Protein AF-0000000077173086 (afdb_homodimer)

Organism: Gloeobacter violaceus (strain ATCC 29082 / PCC 7421) (NCBI:txid251221)

Sequence (672 aa):
MQKVIVEAFGGVERLHLAALPDPCPTGQQVLVRLTSIGMNHADLMARRGEYRLSSGEPPFTPGLEGGGYIEAVGPAVHDRHVGQRVLLSLDAPVHPEGRVGTYGTHYLTSAAQTVIAPDALPDQLLGALWLAYLTAWSCLIWRQGLRAGQVVLLPAASSSVAIAAAQIVRHHGGVAIGTTTSALKCEKLQAMGESAYAQIVCTGERQWRKQVKKLTDNRGVDVVFDPVGAGPLLQSAIHLLAEGGTIWIYGLLGKPDVLDVTPLIRKRAALRGWLLDELSALGSEPVQRAYQHVLDRFADGTYALPIAGIFPLRDVREAHARMERGAHIGKFILVPMQKVIVEAFGGVERLHLAALPDPCPTGQQVLVRLTSIGMNHADLMARRGEYRLSSGEPPFTPGLEGGGYIEAVGPAVHDRHVGQRVLLSLDAPVHPEGRVGTYGTHYLTSAAQTVIAPDALPDQLLGALWLAYLTAWSCLIWRQGLRAGQVVLLPAASSSVAIAAAQIVRHHGGVAIGTTTSALKCEKLQAMGESAYAQIVCTGERQWRKQVKKLTDNRGVDVVFDPVGAGPLLQSAIHLLAEGGTIWIYGLLGKPDVLDVTPLIRKRAALRGWLLDELSALGSEPVQRAYQHVLDRFADGTYALPIAGIFPLRDVREAHARMERGAHIGKFILVP

Secondary structure (DSSP, 8-state):
-EEEEE-SSSSGGGEEEEE-PPP---TTEEEEEEEEEE--HHHHHHHHTS-HHHH-SSSB---S--EEEEEEE-TT--S--TT-EEEEPTTTT--TT------BSEEEEEGGGEEEPPTTS-GGGTTTSHHHHHHHHIIIIIIS---TT-EEEESSTTBHHHHHHHHHHHHTT-EEEEEES-HHHHHHHHH-GGG--SEEEETTSTTHHHHHHHHTTTS-EEEEEES--SHHHHHHHHHHEEEEEEEEE----S--EEE--THHHHHT-EEEE--GGGGGGG-HHHHHHHHHHHHHHHHTTS----EEEEEEGGGHHHHHHHHHHT---BEEEEE-/-EEEEE-SSSSGGGEEEEE-PPPPP-TTEEEEEEEEEE--HHHHHHHHTS-HHHH-SSSB---S--EEEEEEE-TT--S--TT-EEEEPTTTT--TT------BSEEEEEGGGEEEPPTTS-GGGTTTSHHHHHHHHIIIIIIS---TT-EEEESSTTBHHHHHHHHHHHHTT-EEEEEES-HHHHHHHHH-GGG--SEEEETTSTTHHHHHHHHTTTS-EEEEEES--SHHHHHHHHHHEEEEEEEEE----S--EEE--THHHHHT-EEEE--GGGGGGG-HHHHHHHHHHHHHHHHTTS----EEEEEEGGGHHHHHHHHHHT---BEEEEE-

pLDDT: mean 93.67, std 7.12, range [58.16, 98.88]

InterPro domains:
  IPR011032 GroES-like superfamily [SSF50129] (2-154)
  IPR013149 Alcohol dehydrogenase-like, C-terminal [PF00107] (161-276)
  IPR013154 Alcohol dehydrogenase-like, N-terminal [PF08240] (28-88)
  IPR020843 Enoylreductase domain [SM00829] (10-334)
  IPR036291 NAD(P)-binding domain superfamily [SSF51735] (121-302)
  IPR052100 NADPH-dependent quinone oxidoreductase VAT1 [PTHR44054] (1-336)

Foldseek 3Di:
DKFWWQAAADALVSTDIDDDDDDDAAAQKWKFFWFKFWDDVLQNCVSNVNNCVAAPGDGATAGQWTWHFTCHGHPNHDPDDGGFTKIFARCFQPDPVHGHHDLTRMGMGGPVRIHGADPQDDSHCRTHFCPQQLQLCCCCCVVVVDAAAAEEEEELLLEQNNLNNLLVCVVRRHAYEYEDQDPVVQVVLVVDVQSNHPHYFHPVDPPSLVVQCVVVVNQAGQEYEAQQCADPVVQSNLVRHGQQHEYEYEHHPYDHDDHDNCSCVVSVYYYDYDYSCVLVVVDDVSNVVSVVVSSVCVNVPSHDFDEFEEEESNCVSVVSVVVVVSPTGTIYMYGD/DKFWWQAAADALVSTDIDDDDDDDAAAQKWKFFWFKFWDDVLQNCVSNVNNCVAFPGDGATAGQWTWHFTCDGHPNHDPDDGGFTKIFARCFQPDPVHGHHDLTRMGMGGPVRIHGADPQDDSHCRTHFCPQQLQLCCCVCVVVVDAAAAEEEEEPLLEQNNLNNLLVCVVRRHAYEYEDQDPVVQVVLVVDVQSNHPHYFHPVDPPSLVVQCVVVVNQAGQEYEAQQCADPVVQSNLVRHGQQHEYEYEHHPYDHDDHDNVSCVVSVYYYDYDYSCVLVVVDDVSNVVSVVVSSVCVNVPSHDFDEFEEEESNCVSVVSVVVVVVPTGTIYMYGD

Solvent-accessible surface area (backbone atoms only — not comparable to full-atom values): 33663 Å² total; per-residue (Å²): 69,41,34,37,36,30,66,42,67,44,63,57,86,31,59,38,81,40,83,44,82,69,83,76,48,52,50,50,18,25,27,29,40,33,48,9,26,25,59,53,71,65,41,57,31,32,42,51,60,73,33,44,92,66,50,59,64,65,65,35,36,48,42,70,29,26,10,27,30,27,67,40,67,8,86,65,45,80,92,68,56,70,70,41,49,29,20,49,36,80,61,47,33,63,40,96,95,42,59,50,33,45,41,31,32,54,47,80,40,51,53,85,33,46,39,79,52,62,88,75,57,56,62,73,49,40,4,48,50,58,67,29,41,49,43,31,43,48,44,45,49,67,67,64,51,67,48,63,71,41,34,34,37,23,45,56,32,44,35,40,40,34,25,36,31,15,36,53,33,40,76,55,46,24,39,20,37,26,26,36,61,43,62,70,55,38,56,53,47,68,69,33,73,64,36,41,52,76,42,64,44,37,61,66,43,84,64,39,64,57,53,52,27,60,76,37,74,66,51,33,28,42,31,32,53,29,48,36,57,23,35,70,59,42,46,50,50,58,70,39,38,13,71,60,11,37,35,39,26,63,36,73,72,48,56,62,28,71,43,71,60,64,61,27,21,85,28,43,15,36,41,31,22,38,53,65,67,58,48,69,70,65,38,67,64,59,44,50,52,52,54,50,51,53,52,51,32,46,62,74,59,74,46,62,79,56,72,52,46,79,36,51,47,92,43,47,44,57,52,52,51,52,59,71,67,60,80,64,49,34,32,42,30,33,30,80,68,41,34,37,35,30,65,43,67,45,62,57,86,32,59,39,80,40,82,42,82,69,82,77,48,51,50,49,18,25,27,29,38,32,48,10,25,26,61,50,70,66,41,56,32,33,42,51,60,72,34,45,90,65,50,61,66,65,66,34,36,50,43,71,30,26,10,30,29,28,68,40,66,7,87,65,46,79,92,68,56,69,70,40,49,29,21,48,35,79,61,48,33,63,39,96,93,43,55,51,32,45,42,32,32,54,46,80,40,48,53,84,34,46,37,78,54,62,86,77,57,55,63,72,50,39,4,48,50,58,68,29,41,50,44,32,43,48,44,44,48,65,68,65,52,67,48,62,71,41,34,33,37,22,45,57,34,46,34,41,40,32,26,37,32,14,36,52,33,40,75,53,46,24,40,18,35,26,26,36,61,44,62,68,57,37,54,51,47,70,70,33,74,63,36,40,52,78,42,66,44,38,62,67,42,85,65,40,63,56,53,53,26,59,75,38,76,65,51,32,28,43,31,32,53,29,47,36,59,21,34,71,60,42,47,49,50,58,70,39,39,12,71,61,9,37,36,38,26,60,36,75,72,47,56,61,28,69,43,73,59,65,60,27,20,86,29,42,14,36,42,30,22,36,52,67,69,58,47,70,72,63,39,68,64,60,45,51,50,52,53,49,50,54,52,52,31,44,62,73,60,74,44,62,79,56,72,52,45,79,35,50,48,92,41,48,43,58,51,52,53,52,58,72,68,61,79,63,50,33,34,42,32,32,32,80

Radius of gyration: 30.02 Å; Cα contacts (8 Å, |Δi|>4): 1628; chains: 2; bounding box: 49×92×65 Å

Nearest PDB structures (foldseek):
  4rvs-assembly1_B  TM=8.416E-01  e=3.991E-29  Mycobacterium tuberculosis H37Rv
  4rvu-assembly2_C  TM=8.815E-01  e=1.643E-27  Mycobacterium tuberculosis H37Rv
  6fn6-assembly1_A  TM=8.141E-01  e=2.465E-21  Drosophila melanogaster
  8eyk-assembly1_F  TM=8.157E-01  e=1.942E-19  Homo sapiens
  4idf-assembly1_A  TM=7.985E-01  e=9.557E-19  Fragaria vesca

Structure (mmCIF, N/CA/C/O backbone):
data_AF-0000000077173086-model_v1
#
loop_
_entity.id
_entity.type
_entity.pdbx_description
1 polymer 'Gll1949 protein'
#
loop_
_atom_site.group_PDB
_atom_site.id
_atom_site.type_symbol
_atom_site.label_atom_id
_atom_site.label_alt_id
_atom_site.label_comp_id
_atom_site.label_asym_id
_atom_site.label_entity_id
_atom_site.label_seq_id
_atom_site.pdbx_PDB_ins_code
_atom_site.Cartn_x
_atom_site.Cartn_y
_atom_site.Cartn_z
_atom_site.occupancy
_atom_site.B_iso_or_equiv
_atom_site.auth_seq_id
_atom_site.auth_comp_id
_atom_site.auth_asym_id
_atom_site.auth_atom_id
_atom_site.pdbx_PDB_model_num
ATOM 1 N N . MET A 1 1 ? 12.172 41.5 18.438 1 93.31 1 MET A N 1
ATOM 2 C CA . MET A 1 1 ? 11.156 40.469 18.266 1 93.31 1 MET A CA 1
ATOM 3 C C . MET A 1 1 ? 11.328 39.344 19.281 1 93.31 1 MET A C 1
ATOM 5 O O . MET A 1 1 ? 12.336 39.312 20 1 93.31 1 MET A O 1
ATOM 9 N N . GLN A 1 2 ? 10.281 38.562 19.5 1 96.88 2 GLN A N 1
ATOM 10 C CA . GLN A 1 2 ? 10.344 37.375 20.359 1 96.88 2 GLN A CA 1
ATOM 11 C C . GLN A 1 2 ? 10.242 36.094 19.547 1 96.88 2 GLN A C 1
ATOM 13 O O . GLN A 1 2 ? 9.547 36.062 18.531 1 96.88 2 GLN A O 1
ATOM 18 N N . LYS A 1 3 ? 11.016 35.094 20.047 1 96.44 3 LYS A N 1
ATOM 19 C CA . LYS A 1 3 ? 10.945 33.781 19.438 1 96.44 3 LYS A CA 1
ATOM 20 C C . LYS A 1 3 ? 10.984 32.688 20.516 1 96.44 3 LYS A C 1
ATOM 22 O O . LYS A 1 3 ? 11.586 32.875 21.578 1 96.44 3 LYS A O 1
ATOM 27 N N . VAL A 1 4 ? 10.32 31.641 20.234 1 97.31 4 VAL A N 1
ATOM 28 C CA . VAL A 1 4 ? 10.453 30.453 21.078 1 97.31 4 VAL A CA 1
ATOM 29 C C . VAL A 1 4 ? 11.625 29.594 20.578 1 97.31 4 VAL A C 1
ATOM 31 O O . VAL A 1 4 ? 11.758 29.328 19.391 1 97.31 4 VAL A O 1
ATOM 34 N N . ILE A 1 5 ? 12.461 29.172 21.5 1 95.94 5 ILE A N 1
ATOM 35 C CA . ILE A 1 5 ? 13.641 28.391 21.172 1 95.94 5 ILE A CA 1
ATOM 36 C C . ILE A 1 5 ? 13.625 27.078 21.938 1 95.94 5 ILE A C 1
ATOM 38 O O . ILE A 1 5 ? 13.367 27.062 23.156 1 95.94 5 ILE A O 1
ATOM 42 N N . VAL A 1 6 ? 13.797 26 21.203 1 95.62 6 VAL A N 1
ATOM 43 C CA . VAL A 1 6 ? 14.07 24.688 21.812 1 95.62 6 VAL A CA 1
ATOM 44 C C . VAL A 1 6 ? 15.578 24.484 21.938 1 95.62 6 VAL A C 1
ATOM 46 O O . VAL A 1 6 ? 16.266 24.312 20.922 1 95.62 6 VAL A O 1
ATOM 49 N N . GLU A 1 7 ? 16.047 24.406 23.109 1 92.75 7 GLU A N 1
ATOM 50 C CA . GLU A 1 7 ? 17.5 24.344 23.328 1 92.75 7 GLU A CA 1
ATOM 51 C C . GLU A 1 7 ? 18 22.906 23.344 1 92.75 7 GLU A C 1
ATOM 53 O O . GLU A 1 7 ? 19.156 22.641 23.016 1 92.75 7 GLU A O 1
ATOM 58 N N . ALA A 1 8 ? 17.203 22.047 23.703 1 95.19 8 ALA A N 1
ATOM 59 C CA . ALA A 1 8 ? 17.438 20.609 23.734 1 95.19 8 ALA A CA 1
ATOM 60 C C . ALA A 1 8 ? 16.125 19.828 23.594 1 95.19 8 ALA A C 1
ATOM 62 O O . ALA A 1 8 ? 15.055 20.344 23.953 1 95.19 8 ALA A O 1
ATOM 63 N N . PHE A 1 9 ? 16.344 18.672 23.047 1 95.75 9 PHE A N 1
ATOM 64 C CA . PHE A 1 9 ? 15.141 17.859 22.938 1 95.75 9 PHE A CA 1
ATOM 65 C C . PHE A 1 9 ? 14.586 17.516 24.312 1 95.75 9 PHE A C 1
ATOM 67 O O . PHE A 1 9 ? 15.344 17.391 25.281 1 95.75 9 PHE A O 1
ATOM 74 N N . GLY A 1 10 ? 13.297 17.422 24.438 1 95.94 10 GLY A N 1
ATOM 75 C CA . GLY A 1 10 ? 12.719 17.062 25.719 1 95.94 10 GLY A CA 1
ATOM 76 C C . GLY A 1 10 ? 11.281 17.516 25.891 1 95.94 10 GLY A C 1
ATOM 77 O O . GLY A 1 10 ? 10.539 17.625 24.906 1 95.94 10 GLY A O 1
ATOM 78 N N . GLY A 1 11 ? 10.867 17.703 27.141 1 96.81 11 GLY A N 1
ATOM 79 C CA . GLY A 1 11 ? 9.508 18.094 27.469 1 96.81 11 GLY A CA 1
ATOM 80 C C . GLY A 1 11 ? 9.25 19.578 27.297 1 96.81 11 GLY A C 1
ATOM 81 O O . GLY A 1 11 ? 10.031 20.266 26.641 1 96.81 11 GLY A O 1
ATOM 82 N N . VAL A 1 12 ? 8.109 20.047 27.812 1 97.69 12 VAL A N 1
ATOM 83 C CA . VAL A 1 12 ? 7.648 21.406 27.578 1 97.69 12 VAL A CA 1
ATOM 84 C C . VAL A 1 12 ? 8.633 22.391 28.219 1 97.69 12 VAL A C 1
ATOM 86 O O . VAL A 1 12 ? 8.68 23.562 27.828 1 97.69 12 VAL A O 1
ATOM 89 N N . GLU A 1 13 ? 9.414 21.938 29.188 1 96.94 13 GLU A N 1
ATOM 90 C CA . GLU A 1 13 ? 10.375 22.781 29.875 1 96.94 13 GLU A CA 1
ATOM 91 C C . GLU A 1 13 ? 11.508 23.219 28.938 1 96.94 13 GLU A C 1
ATOM 93 O O . GLU A 1 13 ? 12.258 24.141 29.234 1 96.94 13 GLU A O 1
ATOM 98 N N . ARG A 1 14 ? 11.602 22.594 27.75 1 96.75 14 ARG A N 1
ATOM 99 C CA . ARG A 1 14 ? 12.664 22.891 26.797 1 96.75 14 ARG A CA 1
ATOM 100 C C . ARG A 1 14 ? 12.305 24.062 25.906 1 96.75 14 ARG A C 1
ATOM 102 O O . ARG A 1 14 ? 13.133 24.547 25.125 1 96.75 14 ARG A O 1
ATOM 109 N N . LEU A 1 15 ? 11.109 24.562 26.031 1 97.62 15 LEU A N 1
ATOM 110 C CA . LEU A 1 15 ? 10.656 25.719 25.281 1 97.62 15 LEU A CA 1
ATOM 111 C C . LEU A 1 15 ? 10.977 27.016 26.047 1 97.62 15 LEU A C 1
ATOM 113 O O . LEU A 1 15 ? 10.531 27.188 27.188 1 97.62 15 LEU A O 1
ATOM 117 N N . HIS A 1 16 ? 11.695 27.906 25.359 1 97 16 HIS A N 1
ATOM 118 C CA . HIS A 1 16 ? 12.086 29.172 25.969 1 97 16 HIS A CA 1
ATOM 119 C C . HIS A 1 16 ? 11.773 30.359 25.062 1 97 16 HIS A C 1
ATOM 121 O O . HIS A 1 16 ? 12.031 30.297 23.859 1 97 16 HIS A O 1
ATOM 127 N N . LEU A 1 17 ? 11.195 31.344 25.672 1 97.19 17 LEU A N 1
ATOM 128 C CA . LEU A 1 17 ? 10.969 32.594 24.938 1 97.19 17 LEU A CA 1
ATOM 129 C C . LEU A 1 17 ? 12.203 33.5 25 1 97.19 17 LEU A C 1
ATOM 131 O O . LEU A 1 17 ? 12.703 33.781 26.094 1 97.19 17 LEU A O 1
ATOM 135 N N . ALA A 1 18 ? 12.648 33.906 23.875 1 96.38 18 ALA A N 1
ATOM 136 C CA . ALA A 1 18 ? 13.844 34.75 23.797 1 96.38 18 ALA A CA 1
ATOM 137 C C . ALA A 1 18 ? 13.555 36.031 23.062 1 96.38 18 ALA A C 1
ATOM 139 O O . ALA A 1 18 ? 12.711 36.062 22.156 1 96.38 18 ALA A O 1
ATOM 140 N N . ALA A 1 19 ? 14.273 37.031 23.484 1 96.06 19 ALA A N 1
ATOM 141 C CA . ALA A 1 19 ? 14.227 38.312 22.781 1 96.06 19 ALA A CA 1
ATOM 142 C C . ALA A 1 19 ? 15.375 38.438 21.781 1 96.06 19 ALA A C 1
ATOM 144 O O . ALA A 1 19 ? 16.531 38.156 22.109 1 96.06 19 ALA A O 1
ATOM 145 N N . LEU A 1 20 ? 14.977 38.75 20.562 1 93.94 20 LEU A N 1
ATOM 146 C CA . LEU A 1 20 ? 15.953 38.938 19.484 1 93.94 20 LEU A CA 1
ATOM 147 C C . LEU A 1 20 ? 15.742 40.25 18.766 1 93.94 20 LEU A C 1
ATOM 149 O O . LEU A 1 20 ? 14.656 40.844 18.828 1 93.94 20 LEU A O 1
ATOM 153 N N . PRO A 1 21 ? 16.844 40.719 18.156 1 92.12 21 PRO A N 1
ATOM 154 C CA . PRO A 1 21 ? 16.656 41.906 17.359 1 92.12 21 PRO A CA 1
ATOM 155 C C . PRO A 1 21 ? 15.688 41.719 16.188 1 92.12 21 PRO A C 1
ATOM 157 O O . PRO A 1 21 ? 15.594 40.625 15.648 1 92.12 21 PRO A O 1
ATOM 160 N N . ASP A 1 22 ? 15.016 42.75 15.828 1 88 22 ASP A N 1
ATOM 161 C CA . ASP A 1 22 ? 14.125 42.688 14.672 1 88 22 ASP A CA 1
ATOM 162 C C . ASP A 1 22 ? 14.922 42.562 13.367 1 88 22 ASP A C 1
ATOM 164 O O . ASP A 1 22 ? 15.867 43.344 13.148 1 88 22 ASP A O 1
ATOM 168 N N . PRO A 1 23 ? 14.508 41.656 12.578 1 91.69 23 PRO A N 1
ATOM 169 C CA . PRO A 1 23 ? 15.188 41.594 11.281 1 91.69 23 PRO A CA 1
ATOM 170 C C . PRO A 1 23 ? 14.734 42.688 10.32 1 91.69 23 PRO A C 1
ATOM 172 O O . PRO A 1 23 ? 13.602 43.188 10.422 1 91.69 23 PRO A O 1
ATOM 175 N N . CYS A 1 24 ? 15.648 43.125 9.484 1 94.5 24 CYS A N 1
ATOM 176 C CA . CYS A 1 24 ? 15.32 44.062 8.406 1 94.5 24 CYS A CA 1
ATOM 177 C C . CYS A 1 24 ? 15.273 43.312 7.062 1 94.5 24 CYS A C 1
ATOM 179 O O . CYS A 1 24 ? 16.266 42.719 6.633 1 94.5 24 CYS A O 1
ATOM 181 N N . PRO A 1 25 ? 14.07 43.406 6.426 1 96.94 25 PRO A N 1
ATOM 182 C CA . PRO A 1 25 ? 13.992 42.688 5.152 1 96.94 25 PRO A CA 1
ATOM 183 C C . PRO A 1 25 ? 14.859 43.312 4.066 1 96.94 25 PRO A C 1
ATOM 185 O O . PRO A 1 25 ? 14.984 44.531 3.996 1 96.94 25 PRO A O 1
ATOM 188 N N . THR A 1 26 ? 15.531 42.469 3.289 1 96.56 26 THR A N 1
ATOM 189 C CA . THR A 1 26 ? 16.344 42.906 2.15 1 96.56 26 THR A CA 1
ATOM 190 C C . THR A 1 26 ? 15.828 42.25 0.861 1 96.56 26 THR A C 1
ATOM 192 O O . THR A 1 26 ? 15.016 41.344 0.898 1 96.56 26 THR A O 1
ATOM 195 N N . GLY A 1 27 ? 16.188 42.875 -0.241 1 97.06 27 GLY A N 1
ATOM 196 C CA . GLY A 1 27 ? 15.828 42.312 -1.53 1 97.06 27 GLY A CA 1
ATOM 197 C C . GLY A 1 27 ? 14.344 42.031 -1.674 1 97.06 27 GLY A C 1
ATOM 198 O O . GLY A 1 27 ? 13.523 42.938 -1.506 1 97.06 27 GLY A O 1
ATOM 199 N N . GLN A 1 28 ? 14.008 40.75 -1.872 1 97.31 28 GLN A N 1
ATOM 200 C CA . GLN A 1 28 ? 12.633 40.344 -2.115 1 97.31 28 GLN A CA 1
ATOM 201 C C . GLN A 1 28 ? 11.977 39.844 -0.833 1 97.31 28 GLN A C 1
ATOM 203 O O . GLN A 1 28 ? 10.945 39.156 -0.88 1 97.31 28 GLN A O 1
ATOM 208 N N . GLN A 1 29 ? 12.492 40.25 0.274 1 96.94 29 GLN A N 1
ATOM 209 C CA . GLN A 1 29 ? 12.008 39.75 1.559 1 96.94 29 GLN A CA 1
ATOM 210 C C . GLN A 1 29 ? 10.922 40.656 2.125 1 96.94 29 GLN A C 1
ATOM 212 O O . GLN A 1 29 ? 10.859 41.844 1.798 1 96.94 29 GLN A O 1
ATOM 217 N N . VAL A 1 30 ? 10.078 40.094 2.932 1 97.81 30 VAL A N 1
ATOM 218 C CA . VAL A 1 30 ? 9.094 40.812 3.727 1 97.81 30 VAL A CA 1
ATOM 219 C C . VAL A 1 30 ? 9.18 40.375 5.188 1 97.81 30 VAL A C 1
ATOM 221 O O . VAL A 1 30 ? 9.539 39.25 5.477 1 97.81 30 VAL A O 1
ATOM 224 N N . LEU A 1 31 ? 8.914 41.312 6.02 1 97.88 31 LEU A N 1
ATOM 225 C CA . LEU A 1 31 ? 8.758 41.031 7.441 1 97.88 31 LEU A CA 1
ATOM 226 C C . LEU A 1 31 ? 7.281 41 7.828 1 97.88 31 LEU A C 1
ATOM 228 O O . LEU A 1 31 ? 6.562 41.969 7.656 1 97.88 31 LEU A O 1
ATOM 232 N N . VAL A 1 32 ? 6.879 39.844 8.297 1 98.19 32 VAL A N 1
ATOM 233 C CA . VAL A 1 32 ? 5.48 39.688 8.672 1 98.19 32 VAL A CA 1
ATOM 234 C C . VAL A 1 32 ? 5.348 39.719 10.195 1 98.19 32 VAL A C 1
ATOM 236 O O . VAL A 1 32 ? 6.016 38.938 10.898 1 98.19 32 VAL A O 1
ATOM 239 N N . ARG A 1 33 ? 4.547 40.625 10.688 1 98.38 33 ARG A N 1
ATOM 240 C CA . ARG A 1 33 ? 4.113 40.531 12.086 1 98.38 33 ARG A CA 1
ATOM 241 C C . ARG A 1 33 ? 3.023 39.5 12.258 1 98.38 33 ARG A C 1
ATOM 243 O O . ARG A 1 33 ? 1.899 39.656 11.789 1 98.38 33 ARG A O 1
ATOM 250 N N . LEU A 1 34 ? 3.365 38.438 12.953 1 98.06 34 LEU A N 1
ATOM 251 C CA . LEU A 1 34 ? 2.461 37.312 13.07 1 98.06 34 LEU A CA 1
ATOM 252 C C . LEU A 1 34 ? 1.326 37.625 14.039 1 98.06 34 LEU A C 1
ATOM 254 O O . LEU A 1 34 ? 1.553 38.219 15.102 1 98.06 34 LEU A O 1
ATOM 258 N N . THR A 1 35 ? 0.119 37.25 13.664 1 97.94 35 THR A N 1
ATOM 259 C CA . THR A 1 35 ? -1.042 37.406 14.531 1 97.94 35 THR A CA 1
ATOM 260 C C . THR A 1 35 ? -1.615 36.062 14.945 1 97.94 35 THR A C 1
ATOM 262 O O . THR A 1 35 ? -2.412 35.969 15.883 1 97.94 35 THR A O 1
ATOM 265 N N . SER A 1 36 ? -1.256 35.031 14.219 1 98.12 36 SER A N 1
ATOM 266 C CA . SER A 1 36 ? -1.716 33.688 14.539 1 98.12 36 SER A CA 1
ATOM 267 C C . SER A 1 36 ? -0.718 32.656 14.062 1 98.12 36 SER A C 1
ATOM 269 O O . SER A 1 36 ? -0.132 32.781 12.984 1 98.12 36 SER A O 1
ATOM 271 N N . ILE A 1 37 ? -0.473 31.656 14.891 1 98.12 37 ILE A N 1
ATOM 272 C CA . ILE A 1 37 ? 0.37 30.5 14.602 1 98.12 37 ILE A CA 1
ATOM 273 C C . ILE A 1 37 ? -0.381 29.219 14.953 1 98.12 37 ILE A C 1
ATOM 275 O O . ILE A 1 37 ? -0.672 28.969 16.125 1 98.12 37 ILE A O 1
ATOM 279 N N . GLY A 1 38 ? -0.681 28.438 13.914 1 98 38 GLY A N 1
ATOM 280 C CA . GLY A 1 38 ? -1.331 27.172 14.172 1 98 38 GLY A CA 1
ATOM 281 C C . GLY A 1 38 ? -0.387 26.125 14.727 1 98 38 GLY A C 1
ATOM 282 O O . GLY A 1 38 ? 0.731 25.953 14.234 1 98 38 GLY A O 1
ATOM 283 N N . MET A 1 39 ? -0.847 25.438 15.766 1 97.44 39 MET A N 1
ATOM 284 C CA . MET A 1 39 ? -0.038 24.375 16.344 1 97.44 39 MET A CA 1
ATOM 285 C C . MET A 1 39 ? -0.364 23.031 15.711 1 97.44 39 MET A C 1
ATOM 287 O O . MET A 1 39 ? -1.517 22.766 15.367 1 97.44 39 MET A O 1
ATOM 291 N N . ASN A 1 40 ? 0.638 22.25 15.562 1 94.31 40 ASN A N 1
ATOM 292 C CA . ASN A 1 40 ? 0.519 20.906 14.984 1 94.31 40 ASN A CA 1
ATOM 293 C C . ASN A 1 40 ? 1.238 19.859 15.836 1 94.31 40 ASN A C 1
ATOM 295 O O . ASN A 1 40 ? 2.203 20.188 16.531 1 94.31 40 ASN A O 1
ATOM 299 N N . HIS A 1 41 ? 0.754 18.656 15.75 1 92.62 41 HIS A N 1
ATOM 300 C CA . HIS A 1 41 ? 1.426 17.578 16.484 1 92.62 41 HIS A CA 1
ATOM 301 C C . HIS A 1 41 ? 2.889 17.469 16.062 1 92.62 41 HIS A C 1
ATOM 303 O O . HIS A 1 41 ? 3.744 17.125 16.875 1 92.62 41 HIS A O 1
ATOM 309 N N . ALA A 1 42 ? 3.139 17.781 14.883 1 89.94 42 ALA A N 1
ATOM 310 C CA . ALA A 1 42 ? 4.508 17.781 14.375 1 89.94 42 ALA A CA 1
ATOM 311 C C . ALA A 1 42 ? 5.402 18.688 15.211 1 89.94 42 ALA A C 1
ATOM 313 O O . ALA A 1 42 ? 6.602 18.422 15.359 1 89.94 42 ALA A O 1
ATOM 314 N N . ASP A 1 43 ? 4.867 19.719 15.789 1 93.19 43 ASP A N 1
ATOM 315 C CA . ASP A 1 43 ? 5.633 20.625 16.641 1 93.19 43 ASP A CA 1
ATOM 316 C C . ASP A 1 43 ? 6.082 19.922 17.922 1 93.19 43 ASP A C 1
ATOM 318 O O . ASP A 1 43 ? 7.203 20.125 18.391 1 93.19 43 ASP A O 1
ATOM 322 N N . LEU A 1 44 ? 5.168 19.125 18.469 1 94.06 44 LEU A N 1
ATOM 323 C CA . LEU A 1 44 ? 5.5 18.359 19.672 1 94.06 44 LEU A CA 1
ATOM 324 C C . LEU A 1 44 ? 6.598 17.344 19.375 1 94.06 44 LEU A C 1
ATOM 326 O O . LEU A 1 44 ? 7.543 17.203 20.156 1 94.06 44 LEU A O 1
ATOM 330 N N . MET A 1 45 ? 6.406 16.719 18.25 1 90.75 45 MET A N 1
ATOM 331 C CA . MET A 1 45 ? 7.383 15.719 17.844 1 90.75 45 MET A CA 1
ATOM 332 C C . MET A 1 45 ? 8.758 16.344 17.625 1 90.75 45 MET A C 1
ATOM 334 O O . MET A 1 45 ? 9.781 15.773 18 1 90.75 45 MET A O 1
ATOM 338 N N . ALA A 1 46 ? 8.781 17.484 17.031 1 90.44 46 ALA A N 1
ATOM 339 C CA . ALA A 1 46 ? 10.039 18.203 16.812 1 90.44 46 ALA A CA 1
ATOM 340 C C . ALA A 1 46 ? 10.719 18.531 18.141 1 90.44 46 ALA A C 1
ATOM 342 O O . ALA A 1 46 ? 11.922 18.312 18.297 1 90.44 46 ALA A O 1
ATOM 343 N N . ARG A 1 47 ? 9.961 18.984 19.062 1 93.81 47 ARG A N 1
ATOM 344 C CA . ARG A 1 47 ? 10.492 19.328 20.375 1 93.81 47 ARG A CA 1
ATOM 345 C C . ARG A 1 47 ? 11.109 18.109 21.047 1 93.81 47 ARG A C 1
ATOM 347 O O . ARG A 1 47 ? 12.156 18.219 21.688 1 93.81 47 ARG A O 1
ATOM 354 N N . ARG A 1 48 ? 10.516 16.969 20.812 1 93.56 48 ARG A N 1
ATOM 355 C CA . ARG A 1 48 ? 10.953 15.734 21.453 1 93.56 48 ARG A CA 1
ATOM 356 C C . ARG A 1 48 ? 12.07 15.07 20.672 1 93.56 48 ARG A C 1
ATOM 358 O O . ARG A 1 48 ? 12.617 14.047 21.094 1 93.56 48 ARG A O 1
ATOM 365 N N . GLY A 1 49 ? 12.367 15.516 19.469 1 90 49 GLY A N 1
ATOM 366 C CA . GLY A 1 49 ? 13.414 14.93 18.641 1 90 49 GLY A CA 1
ATOM 367 C C . GLY A 1 49 ? 12.914 13.789 17.781 1 90 49 GLY A C 1
ATOM 368 O O . GLY A 1 49 ? 13.711 13.008 17.266 1 90 49 GLY A O 1
ATOM 369 N N . GLU A 1 50 ? 11.625 13.703 17.594 1 83.94 50 GLU A N 1
ATOM 370 C CA . GLU A 1 50 ? 11.023 12.586 16.875 1 83.94 50 GLU A CA 1
ATOM 371 C C . GLU A 1 50 ? 10.781 12.953 15.406 1 83.94 50 GLU A C 1
ATOM 373 O O . GLU A 1 50 ? 10.484 12.086 14.586 1 83.94 50 GLU A O 1
ATOM 378 N N . TYR A 1 51 ? 10.852 14.141 15.109 1 78 51 TYR A N 1
ATOM 379 C CA . TYR A 1 51 ? 10.656 14.664 13.766 1 78 51 TYR A CA 1
ATOM 380 C C . TYR A 1 51 ? 11.781 15.609 13.367 1 78 51 TYR A C 1
ATOM 382 O O . TYR A 1 51 ? 11.57 16.812 13.219 1 78 51 TYR A O 1
ATOM 390 N N . ARG A 1 52 ? 12.828 15.133 12.984 1 65.25 52 ARG A N 1
ATOM 391 C CA . ARG A 1 52 ? 14.039 15.914 12.766 1 65.25 52 ARG A CA 1
ATOM 392 C C . ARG A 1 52 ? 14.07 16.484 11.344 1 65.25 52 ARG A C 1
ATOM 394 O O . ARG A 1 52 ? 14.852 17.391 11.055 1 65.25 52 ARG A O 1
ATOM 401 N N . LEU A 1 53 ? 13.242 15.875 10.539 1 59.12 53 LEU A N 1
ATOM 402 C CA . LEU A 1 53 ? 13.203 16.344 9.156 1 59.12 53 LEU A CA 1
ATOM 403 C C . LEU A 1 53 ? 12.789 17.812 9.086 1 59.12 53 LEU A C 1
ATOM 405 O O . LEU A 1 53 ? 13.148 18.516 8.141 1 59.12 53 LEU A O 1
ATOM 409 N N . SER A 1 54 ? 12.156 18.219 10.109 1 58.66 54 SER A N 1
ATOM 410 C CA . SER A 1 54 ? 11.625 19.578 10.078 1 58.66 54 SER A CA 1
ATOM 411 C C . SER A 1 54 ? 12.453 20.5 10.961 1 58.66 54 SER A C 1
ATOM 413 O O . SER A 1 54 ? 12.492 21.719 10.727 1 58.66 54 SER A O 1
ATOM 415 N N . SER A 1 55 ? 13.039 20.016 11.93 1 65.69 55 SER A N 1
ATOM 416 C CA . SER A 1 55 ? 13.617 20.938 12.906 1 65.69 55 SER A CA 1
ATOM 417 C C . SER A 1 55 ? 15.141 20.828 12.93 1 65.69 55 SER A C 1
ATOM 419 O O . SER A 1 55 ? 15.82 21.75 13.375 1 65.69 55 SER A O 1
ATOM 421 N N . GLY A 1 56 ? 15.703 19.859 12.383 1 74.31 56 GLY A N 1
ATOM 422 C CA . GLY A 1 56 ? 17.141 19.641 12.555 1 74.31 56 GLY A CA 1
ATOM 423 C C . GLY A 1 56 ? 17.531 19.406 14 1 74.31 56 GLY A C 1
ATOM 424 O O . GLY A 1 56 ? 16.797 18.797 14.758 1 74.31 56 GLY A O 1
ATOM 425 N N . GLU A 1 57 ? 18.781 19.875 14.359 1 86.62 57 GLU A N 1
ATOM 426 C CA . GLU A 1 57 ? 19.281 19.766 15.727 1 86.62 57 GLU A CA 1
ATOM 427 C C . GLU A 1 57 ? 19.062 21.062 16.5 1 86.62 57 GLU A C 1
ATOM 429 O O . GLU A 1 57 ? 19.125 22.156 15.922 1 86.62 57 GLU A O 1
ATOM 434 N N . PRO A 1 58 ? 18.781 20.922 17.781 1 91.12 58 PRO A N 1
ATOM 435 C CA . PRO A 1 58 ? 18.703 22.141 18.594 1 91.12 58 PRO A CA 1
ATOM 436 C C . PRO A 1 58 ? 19.984 22.953 18.562 1 91.12 58 PRO A C 1
ATOM 438 O O . PRO A 1 58 ? 21.078 22.406 18.359 1 91.12 58 PRO A O 1
ATOM 441 N N . PRO A 1 59 ? 19.906 24.281 18.766 1 91.88 59 PRO A N 1
ATOM 442 C CA . PRO A 1 59 ? 18.688 25.031 19.031 1 91.88 59 PRO A CA 1
ATOM 443 C C . PRO A 1 59 ? 17.875 25.312 17.766 1 91.88 59 PRO A C 1
ATOM 445 O O . PRO A 1 59 ? 18.453 25.484 16.688 1 91.88 59 PRO A O 1
ATOM 448 N N . PHE A 1 60 ? 16.562 25.344 17.906 1 92.31 60 PHE A N 1
ATOM 449 C CA . PHE A 1 60 ? 15.711 25.703 16.781 1 92.31 60 PHE A CA 1
ATOM 450 C C . PHE A 1 60 ? 14.398 26.312 17.266 1 92.31 60 PHE A C 1
ATOM 452 O O . PHE A 1 60 ? 14.086 26.25 18.453 1 92.31 60 PHE A O 1
ATOM 459 N N . THR A 1 61 ? 13.703 27.016 16.406 1 94.06 61 THR A N 1
ATOM 460 C CA . THR A 1 61 ? 12.359 27.531 16.641 1 94.06 61 THR A CA 1
ATOM 461 C C . THR A 1 61 ? 11.312 26.609 16.031 1 94.06 61 THR A C 1
ATOM 463 O O . THR A 1 61 ? 11.375 26.312 14.836 1 94.06 61 THR A O 1
ATOM 466 N N . PRO A 1 62 ? 10.336 26.094 16.844 1 94.38 62 PRO A N 1
ATOM 467 C CA . PRO A 1 62 ? 9.281 25.266 16.281 1 94.38 62 PRO A CA 1
ATOM 468 C C . PRO A 1 62 ? 8.25 26.062 15.484 1 94.38 62 PRO A C 1
ATOM 470 O O . PRO A 1 62 ? 8.281 27.297 15.492 1 94.38 62 PRO A O 1
ATOM 473 N N . GLY A 1 63 ? 7.387 25.281 14.852 1 94.81 63 GLY A N 1
ATOM 474 C CA . GLY A 1 63 ? 6.273 25.891 14.141 1 94.81 63 GLY A CA 1
ATOM 475 C C . GLY A 1 63 ? 6.344 25.672 12.641 1 94.81 63 GLY A C 1
ATOM 476 O O . GLY A 1 63 ? 7.414 25.781 12.039 1 94.81 63 GLY A O 1
ATOM 477 N N . LEU A 1 64 ? 5.137 25.484 12.047 1 92.62 64 LEU A N 1
ATOM 478 C CA . LEU A 1 64 ? 5.086 25.156 10.625 1 92.62 64 LEU A CA 1
ATOM 479 C C . LEU A 1 64 ? 4.141 26.109 9.891 1 92.62 64 LEU A C 1
ATOM 481 O O . LEU A 1 64 ? 4.152 26.156 8.656 1 92.62 64 LEU A O 1
ATOM 485 N N . GLU A 1 65 ? 3.387 26.859 10.734 1 94.94 65 GLU A N 1
ATOM 486 C CA . GLU A 1 65 ? 2.377 27.734 10.148 1 94.94 65 GLU A CA 1
ATOM 487 C C . GLU A 1 65 ? 2.373 29.109 10.836 1 94.94 65 GLU A C 1
ATOM 489 O O . GLU A 1 65 ? 2.752 29.219 12 1 94.94 65 GLU A O 1
ATOM 494 N N . GLY A 1 66 ? 1.896 30.078 9.984 1 97.06 66 GLY A N 1
ATOM 495 C CA . GLY A 1 66 ? 1.762 31.438 10.508 1 97.06 66 GLY A CA 1
ATOM 496 C C . GLY A 1 66 ? 1.136 32.406 9.523 1 97.06 66 GLY A C 1
ATOM 497 O O . GLY A 1 66 ? 1.045 32.094 8.328 1 97.06 66 GLY A O 1
ATOM 498 N N . GLY A 1 67 ? 0.627 33.438 10.023 1 98.19 67 GLY A N 1
ATOM 499 C CA . GLY A 1 67 ? 0.059 34.5 9.242 1 98.19 67 GLY A CA 1
ATOM 500 C C . GLY A 1 67 ? -0.131 35.781 10.039 1 98.19 67 GLY A C 1
ATOM 501 O O . GLY A 1 67 ? -0.078 35.781 11.266 1 98.19 67 GLY A O 1
ATOM 502 N N . GLY A 1 68 ? -0.279 36.875 9.336 1 98.31 68 GLY A N 1
ATOM 503 C CA . GLY A 1 68 ? -0.444 38.156 9.953 1 98.31 68 GLY A CA 1
ATOM 504 C C . GLY A 1 68 ? -0.405 39.312 8.961 1 98.31 68 GLY A C 1
ATOM 505 O O . GLY A 1 68 ? -1.029 39.25 7.898 1 98.31 68 GLY A O 1
ATOM 506 N N . TYR A 1 69 ? 0.346 40.344 9.406 1 98.44 69 TYR A N 1
ATOM 507 C CA . TYR A 1 69 ? 0.425 41.562 8.594 1 98.44 69 TYR A CA 1
ATOM 508 C C . TYR A 1 69 ? 1.86 41.844 8.172 1 98.44 69 TYR A C 1
ATOM 510 O O . TYR A 1 69 ? 2.791 41.688 8.969 1 98.44 69 TYR A O 1
ATOM 518 N N . ILE A 1 70 ? 1.98 42.312 6.922 1 98.62 70 ILE A N 1
ATOM 519 C CA . ILE A 1 70 ? 3.299 42.75 6.492 1 98.62 70 ILE A CA 1
ATOM 520 C C . ILE A 1 70 ? 3.668 44.031 7.223 1 98.62 70 ILE A C 1
ATOM 522 O O . ILE A 1 70 ? 2.926 45.031 7.176 1 98.62 70 ILE A O 1
ATOM 526 N N . GLU A 1 71 ? 4.773 43.969 7.891 1 98.31 71 GLU A N 1
ATOM 527 C CA . GLU A 1 71 ? 5.234 45.125 8.672 1 98.31 71 GLU A CA 1
ATOM 528 C C . GLU A 1 71 ? 6.281 45.938 7.91 1 98.31 71 GLU A C 1
ATOM 530 O O . GLU A 1 71 ? 6.371 47.156 8.07 1 98.31 71 GLU A O 1
ATOM 535 N N . ALA A 1 72 ? 7.09 45.281 7.086 1 98.31 72 ALA A N 1
ATOM 536 C CA . ALA A 1 72 ? 8.125 45.906 6.27 1 98.31 72 ALA A CA 1
ATOM 537 C C . ALA A 1 72 ? 8.391 45.125 5 1 98.31 72 ALA A C 1
ATOM 539 O O . ALA A 1 72 ? 8.156 43.906 4.961 1 98.31 72 ALA A O 1
ATOM 540 N N . VAL A 1 73 ? 8.82 45.844 3.953 1 98.31 73 VAL A N 1
ATOM 541 C CA . VAL A 1 73 ? 9.117 45.188 2.678 1 98.31 73 VAL A CA 1
ATOM 542 C C . VAL A 1 73 ? 10.523 45.562 2.223 1 98.31 73 VAL A C 1
ATOM 544 O O . VAL A 1 73 ? 10.969 46.719 2.432 1 98.31 73 VAL A O 1
ATOM 547 N N . GLY A 1 74 ? 11.164 44.625 1.645 1 98.06 74 GLY A N 1
ATOM 548 C CA . GLY A 1 74 ? 12.445 44.906 1.029 1 98.06 74 GLY A CA 1
ATOM 549 C C . GLY A 1 74 ? 12.336 45.781 -0.199 1 98.06 74 GLY A C 1
ATOM 550 O O . GLY A 1 74 ? 11.258 45.906 -0.794 1 98.06 74 GLY A O 1
ATOM 551 N N . PRO A 1 75 ? 13.5 46.344 -0.575 1 97.5 75 PRO A N 1
ATOM 552 C CA . PRO A 1 75 ? 13.469 47.344 -1.642 1 97.5 75 PRO A CA 1
ATOM 553 C C . PRO A 1 75 ? 13.086 46.75 -2.996 1 97.5 75 PRO A C 1
ATOM 555 O O . PRO A 1 75 ? 12.656 47.5 -3.893 1 97.5 75 PRO A O 1
ATOM 558 N N . ALA A 1 76 ? 13.18 45.438 -3.164 1 98.12 76 ALA A N 1
ATOM 559 C CA . ALA A 1 76 ? 12.93 44.844 -4.473 1 98.12 76 ALA A CA 1
ATOM 560 C C . ALA A 1 76 ? 11.539 44.219 -4.535 1 98.12 76 ALA A C 1
ATOM 562 O O . ALA A 1 76 ? 11.172 43.594 -5.523 1 98.12 76 ALA A O 1
ATOM 563 N N . VAL A 1 77 ? 10.781 44.406 -3.449 1 97.94 77 VAL A N 1
ATOM 564 C CA . VAL A 1 77 ? 9.43 43.844 -3.4 1 97.94 77 VAL A CA 1
ATOM 565 C C . VAL A 1 77 ? 8.445 44.844 -4.023 1 97.94 77 VAL A C 1
ATOM 567 O O . VAL A 1 77 ? 8.398 46.031 -3.627 1 97.94 77 VAL A O 1
ATOM 570 N N . HIS A 1 78 ? 7.59 44.344 -5.035 1 97.06 78 HIS A N 1
ATOM 571 C CA . HIS A 1 78 ? 6.668 45.25 -5.727 1 97.06 78 HIS A CA 1
ATOM 572 C C . HIS A 1 78 ? 5.238 44.719 -5.668 1 97.06 78 HIS A C 1
ATOM 574 O O . HIS A 1 78 ? 4.289 45.469 -5.961 1 97.06 78 HIS A O 1
ATOM 580 N N . ASP A 1 79 ? 5.027 43.5 -5.293 1 96.81 79 ASP A N 1
ATOM 581 C CA . ASP A 1 79 ? 3.701 42.906 -5.363 1 96.81 79 ASP A CA 1
ATOM 582 C C . ASP A 1 79 ? 3.115 42.688 -3.967 1 96.81 79 ASP A C 1
ATOM 584 O O . ASP A 1 79 ? 2.119 42 -3.801 1 96.81 79 ASP A O 1
ATOM 588 N N . ARG A 1 80 ? 3.764 43.219 -2.943 1 97.94 80 ARG A N 1
ATOM 589 C CA . ARG A 1 80 ? 3.318 43.25 -1.555 1 97.94 80 ARG A CA 1
ATOM 590 C C . ARG A 1 80 ? 3.488 44.656 -0.959 1 97.94 80 ARG A C 1
ATOM 592 O O . ARG A 1 80 ? 4.336 45.438 -1.409 1 97.94 80 ARG A O 1
ATOM 599 N N . HIS A 1 81 ? 2.668 45 0.094 1 97.94 81 HIS A N 1
ATOM 600 C CA . HIS A 1 81 ? 2.797 46.281 0.735 1 97.94 81 HIS A CA 1
ATOM 601 C C . HIS A 1 81 ? 2.57 46.188 2.24 1 97.94 81 HIS A C 1
ATOM 603 O O . HIS A 1 81 ? 1.967 45.219 2.717 1 97.94 81 HIS A O 1
ATOM 609 N N . VAL A 1 82 ? 3.051 47.188 2.938 1 98.25 82 VAL A N 1
ATOM 610 C CA . VAL A 1 82 ? 2.902 47.281 4.387 1 98.25 82 VAL A CA 1
ATOM 611 C C . VAL A 1 82 ? 1.422 47.344 4.75 1 98.25 82 VAL A C 1
ATOM 613 O O . VAL A 1 82 ? 0.657 48.094 4.125 1 98.25 82 VAL A O 1
ATOM 616 N N . GLY A 1 83 ? 1.024 46.531 5.707 1 98.12 83 GLY A N 1
ATOM 617 C CA . GLY A 1 83 ? -0.357 46.531 6.16 1 98.12 83 GLY A CA 1
ATOM 618 C C . GLY A 1 83 ? -1.175 45.406 5.531 1 98.12 83 GLY A C 1
ATOM 619 O O . GLY A 1 83 ? -2.289 45.125 5.973 1 98.12 83 GLY A O 1
ATOM 620 N N . GLN A 1 84 ? -0.644 44.719 4.574 1 98.12 84 GLN A N 1
ATOM 621 C CA . GLN A 1 84 ? -1.35 43.656 3.875 1 98.12 84 GLN A CA 1
ATOM 622 C C . GLN A 1 84 ? -1.435 42.406 4.738 1 98.12 84 GLN A C 1
ATOM 624 O O . GLN A 1 84 ? -0.455 42 5.379 1 98.12 84 GLN A O 1
ATOM 629 N N . ARG A 1 85 ? -2.629 41.719 4.758 1 98.31 85 ARG A N 1
ATOM 630 C CA . ARG A 1 85 ? -2.828 40.469 5.465 1 98.31 85 ARG A CA 1
ATOM 631 C C . ARG A 1 85 ? -2.338 39.281 4.629 1 98.31 85 ARG A C 1
ATOM 633 O O . ARG A 1 85 ? -2.736 39.125 3.475 1 98.31 85 ARG A O 1
ATOM 640 N N . VAL A 1 86 ? -1.484 38.438 5.238 1 98.31 86 VAL A N 1
ATOM 641 C CA . VAL A 1 86 ? -0.913 37.344 4.461 1 98.31 86 VAL A CA 1
ATOM 642 C C . VAL A 1 86 ? -0.842 36.094 5.316 1 98.31 86 VAL A C 1
ATOM 644 O O . VAL A 1 86 ? -0.83 36.156 6.551 1 98.31 86 VAL A O 1
ATOM 647 N N . LEU A 1 87 ? -0.937 34.969 4.684 1 98.12 87 LEU A N 1
ATOM 648 C CA . LEU A 1 87 ? -0.589 33.656 5.234 1 98.12 87 LEU A CA 1
ATOM 649 C C . LEU A 1 87 ? 0.772 33.188 4.723 1 98.12 87 LEU A C 1
ATOM 651 O O . LEU A 1 87 ? 1.082 33.344 3.541 1 98.12 87 LEU A O 1
ATOM 655 N N . LEU A 1 88 ? 1.56 32.688 5.629 1 96.75 88 LEU A N 1
ATOM 656 C CA . LEU A 1 88 ? 2.797 32.062 5.164 1 96.75 88 LEU A CA 1
ATOM 657 C C . LEU A 1 88 ? 2.506 30.766 4.398 1 96.75 88 LEU A C 1
ATOM 659 O O . LEU A 1 88 ?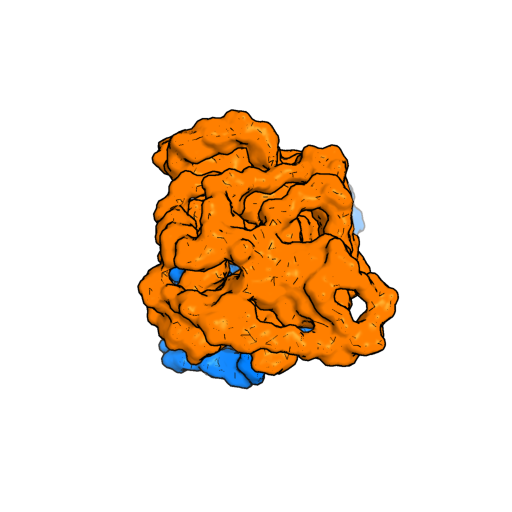 1.713 29.938 4.848 1 96.75 88 LEU A O 1
ATOM 663 N N . SER A 1 89 ? 3.131 30.609 3.23 1 93.44 89 SER A N 1
ATOM 664 C CA . SER A 1 89 ? 2.982 29.359 2.508 1 93.44 89 SER A CA 1
ATOM 665 C C . SER A 1 89 ? 3.693 28.219 3.23 1 93.44 89 SER A C 1
ATOM 667 O O . SER A 1 89 ? 4.508 28.453 4.125 1 93.44 89 SER A O 1
ATOM 669 N N . LEU A 1 90 ? 3.383 27.031 2.869 1 89.81 90 LEU A N 1
ATOM 670 C CA . LEU A 1 90 ? 3.918 25.859 3.562 1 89.81 90 LEU A CA 1
ATOM 671 C C . LEU A 1 90 ? 5.43 25.766 3.381 1 89.81 90 LEU A C 1
ATOM 673 O O . LEU A 1 90 ? 6.113 25.094 4.164 1 89.81 90 LEU A O 1
ATOM 677 N N . ASP A 1 91 ? 5.973 26.328 2.383 1 87.06 91 ASP A N 1
ATOM 678 C CA . ASP A 1 91 ? 7.406 26.25 2.119 1 87.06 91 ASP A CA 1
ATOM 679 C C . ASP A 1 91 ? 8.148 27.391 2.799 1 87.06 91 ASP A C 1
ATOM 681 O O . ASP A 1 91 ? 9.383 27.469 2.734 1 87.06 91 ASP A O 1
ATOM 685 N N . ALA A 1 92 ? 7.516 28.266 3.48 1 86.75 92 ALA A N 1
ATOM 686 C CA . ALA A 1 92 ? 8.141 29.422 4.125 1 86.75 92 ALA A CA 1
ATOM 687 C C . ALA A 1 92 ? 9.148 28.984 5.18 1 86.75 92 ALA A C 1
ATOM 689 O O . ALA A 1 92 ? 10.25 29.531 5.262 1 86.75 92 ALA A O 1
ATOM 690 N N . PRO A 1 93 ? 8.766 27.953 5.941 1 80.19 93 PRO A N 1
ATOM 691 C CA . PRO A 1 93 ? 9.734 27.547 6.965 1 80.19 93 PRO A CA 1
ATOM 692 C C . PRO A 1 93 ? 10.969 26.875 6.383 1 80.19 93 PRO A C 1
ATOM 694 O O . PRO A 1 93 ? 11.938 26.625 7.102 1 80.19 93 PRO A O 1
ATOM 697 N N . VAL A 1 94 ? 10.898 26.531 5.121 1 71.06 94 VAL A N 1
ATOM 698 C CA . VAL A 1 94 ? 12.047 25.906 4.469 1 71.06 94 VAL A CA 1
ATOM 699 C C . VAL A 1 94 ? 12.977 26.984 3.92 1 71.06 94 VAL A C 1
ATOM 701 O O . VAL A 1 94 ? 12.609 27.734 3.014 1 71.06 94 VAL A O 1
ATOM 704 N N . HIS A 1 95 ? 14.156 27.188 4.602 1 66.19 95 HIS A N 1
ATOM 705 C CA . HIS A 1 95 ? 15.125 28.188 4.203 1 66.19 95 HIS A CA 1
ATOM 706 C C . HIS A 1 95 ? 16.438 27.547 3.742 1 66.19 95 HIS A C 1
ATOM 708 O O . HIS A 1 95 ? 16.75 26.422 4.133 1 66.19 95 HIS A O 1
ATOM 714 N N . PRO A 1 96 ? 17.031 28.25 2.816 1 59.22 96 PRO A N 1
ATOM 715 C CA . PRO A 1 96 ? 18.328 27.75 2.375 1 59.22 96 PRO A CA 1
ATOM 716 C C . PRO A 1 96 ? 19.281 27.469 3.535 1 59.22 96 PRO A C 1
ATOM 718 O O . PRO A 1 96 ? 20.078 26.531 3.482 1 59.22 96 PRO A O 1
ATOM 721 N N . GLU A 1 97 ? 19.266 28.406 4.48 1 62.75 97 GLU A N 1
ATOM 722 C CA . GLU A 1 97 ? 20.188 28.297 5.602 1 62.75 97 GLU A CA 1
ATOM 723 C C . GLU A 1 97 ? 19.641 27.375 6.68 1 62.75 97 GLU A C 1
ATOM 725 O O . GLU A 1 97 ? 20.266 27.203 7.73 1 62.75 97 GLU A O 1
ATOM 730 N N . GLY A 1 98 ? 18.531 26.844 6.418 1 68.69 98 GLY A N 1
ATOM 731 C CA . GLY A 1 98 ? 17.922 25.938 7.367 1 68.69 98 GLY A CA 1
ATOM 732 C C . GLY A 1 98 ? 16.484 26.297 7.707 1 68.69 98 GLY A C 1
ATOM 733 O O . GLY A 1 98 ? 16.031 27.391 7.391 1 68.69 98 GLY A O 1
ATOM 734 N N . ARG A 1 99 ? 15.898 25.453 8.359 1 73.44 99 ARG A N 1
ATOM 735 C CA . ARG A 1 99 ? 14.492 25.641 8.68 1 73.44 99 ARG A CA 1
ATOM 736 C C . ARG A 1 99 ? 14.32 26.594 9.867 1 73.44 99 ARG A C 1
ATOM 738 O O . ARG A 1 99 ? 15.07 26.516 10.844 1 73.44 99 ARG A O 1
ATOM 745 N N . VAL A 1 100 ? 13.469 27.562 9.625 1 84.75 100 VAL A N 1
ATOM 746 C CA . VAL A 1 100 ? 13.117 28.516 10.68 1 84.75 100 VAL A CA 1
ATOM 747 C C . VAL A 1 100 ? 11.625 28.406 10.992 1 84.75 100 VAL A C 1
ATOM 749 O O . VAL A 1 100 ? 10.789 28.703 10.141 1 84.75 100 VAL A O 1
ATOM 752 N N . GLY A 1 101 ? 11.359 28.078 12.242 1 93.75 101 GLY A N 1
ATOM 753 C CA . GLY A 1 101 ? 9.977 27.891 12.633 1 93.75 101 GLY A CA 1
ATOM 754 C C . GLY A 1 101 ? 9.242 29.188 12.891 1 93.75 101 GLY A C 1
ATOM 755 O O . GLY A 1 101 ? 9.859 30.266 12.891 1 93.75 101 GLY A O 1
ATOM 756 N N . THR A 1 102 ? 8.016 29.141 13.141 1 96 102 THR A N 1
ATOM 757 C CA . THR A 1 102 ? 7.16 30.328 13.133 1 96 102 THR A CA 1
ATOM 758 C C . THR A 1 102 ? 6.832 30.766 14.562 1 96 102 THR A C 1
ATOM 760 O O . THR A 1 102 ? 6.188 31.797 14.766 1 96 102 THR A O 1
ATOM 763 N N . TYR A 1 103 ? 7.238 29.984 15.539 1 97.19 103 TYR A N 1
ATOM 764 C CA . TYR A 1 103 ? 6.941 30.359 16.922 1 97.19 103 TYR A CA 1
ATOM 765 C C . TYR A 1 103 ? 7.66 31.656 17.297 1 97.19 103 TYR A C 1
ATOM 767 O O . TYR A 1 103 ? 8.664 31.625 18.016 1 97.19 103 TYR A O 1
ATOM 775 N N . GLY A 1 104 ? 7.047 32.781 16.984 1 97.44 104 GLY A N 1
ATOM 776 C CA . GLY A 1 104 ? 7.605 34.094 17.25 1 97.44 104 GLY A CA 1
ATOM 777 C C . GLY A 1 104 ? 6.656 35.25 16.906 1 97.44 104 GLY A C 1
ATOM 778 O O . GLY A 1 104 ? 5.539 35 16.438 1 97.44 104 GLY A O 1
ATOM 779 N N . THR A 1 105 ? 7.152 36.438 17.125 1 98.12 105 THR A N 1
ATOM 780 C CA . THR A 1 105 ? 6.289 37.594 16.891 1 98.12 105 THR A CA 1
ATOM 781 C C . THR A 1 105 ? 6.398 38.062 15.445 1 98.12 105 THR A C 1
ATOM 783 O O . THR A 1 105 ? 5.48 38.688 14.922 1 98.12 105 THR A O 1
ATOM 786 N N . HIS A 1 106 ? 7.582 37.781 14.859 1 97.56 106 HIS A N 1
ATOM 787 C CA . HIS A 1 106 ? 7.84 38.219 13.484 1 97.56 106 HIS A CA 1
ATOM 788 C C . HIS A 1 106 ? 8.461 37.094 12.672 1 97.56 106 HIS A C 1
ATOM 790 O O . HIS A 1 106 ? 9.086 36.188 13.234 1 97.56 106 HIS A O 1
ATOM 796 N N . TYR A 1 107 ? 8.242 37.125 11.391 1 96.56 107 TYR A N 1
ATOM 797 C CA . TYR A 1 107 ? 8.797 36.125 10.484 1 96.56 107 TYR A CA 1
ATOM 798 C C . TYR A 1 107 ? 9.32 36.781 9.211 1 96.56 107 TYR A C 1
ATOM 800 O O . TYR A 1 107 ? 8.586 37.5 8.523 1 96.56 107 TYR A O 1
ATOM 808 N N . LEU A 1 108 ? 10.594 36.562 8.992 1 95.69 108 LEU A N 1
ATOM 809 C CA . LEU A 1 108 ? 11.242 37.031 7.781 1 95.69 108 LEU A CA 1
ATOM 810 C C . LEU A 1 108 ? 11.203 36 6.68 1 95.69 108 LEU A C 1
ATOM 812 O O . LEU A 1 108 ? 11.672 34.875 6.875 1 95.69 108 LEU A O 1
ATOM 816 N N . THR A 1 109 ? 10.641 36.344 5.5 1 95.56 109 THR A N 1
ATOM 817 C CA . THR A 1 109 ? 10.539 35.406 4.406 1 95.56 109 THR A CA 1
ATOM 818 C C . THR A 1 109 ? 10.5 36.125 3.061 1 95.56 109 THR A C 1
ATOM 820 O O . THR A 1 109 ? 10.492 37.344 3.008 1 95.56 109 THR A O 1
ATOM 823 N N . SER A 1 110 ? 10.578 35.344 2.008 1 95.31 110 SER A N 1
ATOM 824 C CA . SER A 1 110 ? 10.391 35.906 0.679 1 95.31 110 SER A CA 1
ATOM 825 C C . SER A 1 110 ? 8.938 36.312 0.452 1 95.31 110 SER A C 1
ATOM 827 O O . SER A 1 110 ? 8.016 35.625 0.924 1 95.31 110 SER A O 1
ATOM 829 N N . ALA A 1 111 ? 8.758 37.406 -0.297 1 97 111 ALA A N 1
ATOM 830 C CA . ALA A 1 111 ? 7.402 37.812 -0.656 1 97 111 ALA A CA 1
ATOM 831 C C . ALA A 1 111 ? 6.645 36.688 -1.345 1 97 111 ALA A C 1
ATOM 833 O O . ALA A 1 111 ? 5.441 36.531 -1.138 1 97 111 ALA A O 1
ATOM 834 N N . ALA A 1 112 ? 7.352 35.844 -2.074 1 93.38 112 ALA A N 1
ATOM 835 C CA . ALA A 1 112 ? 6.758 34.75 -2.846 1 93.38 112 ALA A CA 1
ATOM 836 C C . ALA A 1 112 ? 6.242 33.656 -1.928 1 93.38 112 ALA A C 1
ATOM 838 O O . ALA A 1 112 ? 5.441 32.812 -2.346 1 93.38 112 ALA A O 1
ATOM 839 N N . GLN A 1 113 ? 6.633 33.688 -0.711 1 94.12 113 GLN A N 1
ATOM 840 C CA . GLN A 1 113 ? 6.242 32.625 0.243 1 94.12 113 GLN A CA 1
ATOM 841 C C . GLN A 1 113 ? 5.105 33.125 1.14 1 94.12 113 GLN A C 1
ATOM 843 O O . GLN A 1 113 ? 4.91 32.594 2.238 1 94.12 113 GLN A O 1
ATOM 848 N N . THR A 1 114 ? 4.453 34.125 0.648 1 96.31 114 THR A N 1
ATOM 849 C CA . THR A 1 114 ? 3.242 34.594 1.298 1 96.31 114 THR A CA 1
ATOM 850 C C . THR A 1 114 ? 2.043 34.5 0.36 1 96.31 114 THR A C 1
ATOM 852 O O . THR A 1 114 ? 2.193 34.594 -0.86 1 96.31 114 THR A O 1
ATOM 855 N N . VAL A 1 115 ? 0.943 34.25 0.981 1 96.62 115 VAL A N 1
ATOM 856 C CA . VAL A 1 115 ? -0.331 34.219 0.271 1 96.62 115 VAL A CA 1
ATOM 857 C C . VAL A 1 115 ? -1.246 35.312 0.798 1 96.62 115 VAL A C 1
ATOM 859 O O . VAL A 1 115 ? -1.456 35.438 2.008 1 96.62 115 VAL A O 1
ATOM 862 N N . ILE A 1 116 ? -1.772 36.094 -0.111 1 96.56 116 ILE A N 1
ATOM 863 C CA . ILE A 1 116 ? -2.645 37.219 0.291 1 96.56 116 ILE A CA 1
ATOM 864 C C . ILE A 1 116 ? -3.945 36.656 0.864 1 96.56 116 ILE A C 1
ATOM 866 O O . ILE A 1 116 ? -4.566 35.75 0.269 1 96.56 116 ILE A O 1
ATOM 870 N N . ALA A 1 117 ? -4.332 37.156 1.991 1 96.81 117 ALA A N 1
ATOM 871 C CA . ALA A 1 117 ? -5.531 36.656 2.666 1 96.81 117 ALA A CA 1
ATOM 872 C C . ALA A 1 117 ? -6.785 37.344 2.115 1 96.81 117 ALA A C 1
ATOM 874 O O . ALA A 1 117 ? -6.793 38.531 1.888 1 96.81 117 ALA A O 1
ATOM 875 N N . PRO A 1 118 ? -7.859 36.531 1.918 1 94.56 118 PRO A N 1
ATOM 876 C CA . PRO A 1 118 ? -9.148 37.156 1.644 1 94.56 118 PRO A CA 1
ATOM 877 C C . PRO A 1 118 ? -9.641 38 2.814 1 94.56 118 PRO A C 1
ATOM 879 O O . PRO A 1 118 ? -9.344 37.688 3.973 1 94.56 118 PRO A O 1
ATOM 882 N N . ASP A 1 119 ? -10.461 38.938 2.521 1 91.56 119 ASP A N 1
ATOM 883 C CA . ASP A 1 119 ? -10.953 39.875 3.529 1 91.56 119 ASP A CA 1
ATOM 884 C C . ASP A 1 119 ? -11.812 39.156 4.57 1 91.56 119 ASP A C 1
ATOM 886 O O . ASP A 1 119 ? -11.773 39.5 5.754 1 91.56 119 ASP A O 1
ATOM 890 N N . ALA A 1 120 ? -12.461 38.156 4.156 1 91.94 120 ALA A N 1
ATOM 891 C CA . ALA A 1 120 ? -13.445 37.5 5.012 1 91.94 120 ALA A CA 1
ATOM 892 C C . ALA A 1 120 ? -12.766 36.562 6.004 1 91.94 120 ALA A C 1
ATOM 894 O O . ALA A 1 120 ? -13.391 36.094 6.957 1 91.94 120 ALA A O 1
ATOM 895 N N . LEU A 1 121 ? -11.484 36.344 5.902 1 94.62 121 LEU A N 1
ATOM 896 C CA . LEU A 1 121 ? -10.789 35.406 6.77 1 94.62 121 LEU A CA 1
ATOM 897 C C . LEU A 1 121 ? -10.406 36.062 8.094 1 94.62 121 LEU A C 1
ATOM 899 O O . LEU A 1 121 ? -9.664 37.031 8.117 1 94.62 121 LEU A O 1
ATOM 903 N N . PRO A 1 122 ? -10.906 35.469 9.18 1 93.94 122 PRO A N 1
ATOM 904 C CA . PRO A 1 122 ? -10.547 36.062 10.484 1 93.94 122 PRO A CA 1
ATOM 905 C C . PRO A 1 122 ? -9.047 35.969 10.773 1 93.94 122 PRO A C 1
ATOM 907 O O . PRO A 1 122 ? -8.391 35 10.328 1 93.94 122 PRO A O 1
ATOM 910 N N . ASP A 1 123 ? -8.547 36.906 11.57 1 94.19 123 ASP A N 1
ATOM 911 C CA . ASP A 1 123 ? -7.121 37 11.875 1 94.19 123 ASP A CA 1
ATOM 912 C C . ASP A 1 123 ? -6.629 35.719 12.578 1 94.19 123 ASP A C 1
ATOM 914 O O . ASP A 1 123 ? -5.508 35.281 12.344 1 94.19 123 ASP A O 1
ATOM 918 N N . GLN A 1 124 ? -7.48 35.156 13.391 1 93.31 124 GLN A N 1
ATOM 919 C CA . GLN A 1 124 ? -7.102 34 14.18 1 93.31 124 GLN A CA 1
ATOM 920 C C . GLN A 1 124 ? -6.801 32.781 13.289 1 93.31 124 GLN A C 1
ATOM 922 O O . GLN A 1 124 ? -6.121 31.859 13.711 1 93.31 124 GLN A O 1
ATOM 927 N N . LEU A 1 125 ? -7.285 32.844 12.062 1 95.56 125 LEU A N 1
ATOM 928 C CA . LEU A 1 125 ? -7.16 31.672 11.18 1 95.56 125 LEU A CA 1
ATOM 929 C C . LEU A 1 125 ? -6.059 31.906 10.148 1 95.56 125 LEU A C 1
ATOM 931 O O . LEU A 1 125 ? -5.719 30.984 9.391 1 95.56 125 LEU A O 1
ATOM 935 N N . LEU A 1 126 ? -5.445 33.062 10.133 1 96.19 126 LEU A N 1
ATOM 936 C CA . LEU A 1 126 ? -4.453 33.375 9.109 1 96.19 126 LEU A CA 1
ATOM 937 C C . LEU A 1 126 ? -3.305 32.375 9.125 1 96.19 126 LEU A C 1
ATOM 939 O O . LEU A 1 126 ? -2.846 31.922 8.07 1 96.19 126 LEU A O 1
ATOM 943 N N . GLY A 1 127 ? -2.898 31.922 10.297 1 96.69 127 GLY A N 1
ATOM 944 C CA . GLY A 1 127 ? -1.744 31.047 10.414 1 96.69 127 GLY A CA 1
ATOM 945 C C . GLY A 1 127 ? -2.111 29.625 10.805 1 96.69 127 GLY A C 1
ATOM 946 O O . GLY A 1 127 ? -1.333 28.938 11.469 1 96.69 127 GLY A O 1
ATOM 947 N N . ALA A 1 128 ? -3.309 29.156 10.383 1 96.81 128 ALA A N 1
ATOM 948 C CA . ALA A 1 128 ? -3.707 27.891 10.992 1 96.81 128 ALA A CA 1
ATOM 949 C C . ALA A 1 128 ? -4.332 26.953 9.961 1 96.81 128 ALA A C 1
ATOM 951 O O . ALA A 1 128 ? -4.691 25.828 10.281 1 96.81 128 ALA A O 1
ATOM 952 N N . LEU A 1 129 ? -4.375 27.281 8.711 1 96.5 129 LEU A N 1
ATOM 953 C CA . LEU A 1 129 ? -5.258 26.594 7.781 1 96.5 129 LEU A CA 1
ATOM 954 C C . LEU A 1 129 ? -4.488 25.547 6.992 1 96.5 129 LEU A C 1
ATOM 956 O O . LEU A 1 129 ? -5 24.453 6.746 1 96.5 129 LEU A O 1
ATOM 960 N N . TRP A 1 130 ? -3.268 25.812 6.613 1 94.75 130 TRP A N 1
ATOM 961 C CA . TRP A 1 130 ? -2.633 25.156 5.473 1 94.75 130 TRP A CA 1
ATOM 962 C C . TRP A 1 130 ? -2.35 23.688 5.773 1 94.75 130 TRP A C 1
ATOM 964 O O . TRP A 1 130 ? -2.74 22.812 5.012 1 94.75 130 TRP A O 1
ATOM 974 N N . LEU A 1 131 ? -1.768 23.438 6.871 1 94.19 131 LEU A N 1
ATOM 975 C CA . LEU A 1 131 ? -1.298 22.078 7.117 1 94.19 131 LEU A CA 1
ATOM 976 C C . LEU A 1 131 ? -2.465 21.094 7.137 1 94.19 131 LEU A C 1
ATOM 978 O O . LEU A 1 131 ? -2.402 20.047 6.5 1 94.19 131 LEU A O 1
ATOM 982 N N . ALA A 1 132 ? -3.523 21.438 7.828 1 96.44 132 ALA A N 1
ATOM 983 C CA . ALA A 1 132 ? -4.668 20.531 7.926 1 96.44 132 ALA A CA 1
ATOM 984 C C . ALA A 1 132 ? -5.324 20.328 6.562 1 96.44 132 ALA A C 1
ATOM 986 O O . ALA A 1 132 ? -5.48 19.188 6.105 1 96.44 132 ALA A O 1
ATOM 987 N N . TYR A 1 133 ? -5.605 21.391 5.883 1 97.25 133 TYR A N 1
ATOM 988 C CA . TYR A 1 133 ? -6.418 21.297 4.676 1 97.25 133 TYR A CA 1
ATOM 989 C C . TYR A 1 133 ? -5.59 20.828 3.492 1 97.25 133 TYR A C 1
ATOM 991 O O . TYR A 1 133 ? -6.07 20.047 2.664 1 97.25 133 TYR A O 1
ATOM 999 N N . LEU A 1 134 ? -4.34 21.25 3.418 1 95.44 134 LEU A N 1
ATOM 1000 C CA . LEU A 1 134 ? -3.549 20.844 2.266 1 95.44 134 LEU A CA 1
ATOM 1001 C C . LEU A 1 134 ? -3.045 19.406 2.434 1 95.44 134 LEU A C 1
ATOM 1003 O O . LEU A 1 134 ? -2.867 18.688 1.449 1 95.44 134 LEU A O 1
ATOM 1007 N N . THR A 1 135 ? -2.828 18.984 3.68 1 94.5 135 THR A N 1
ATOM 1008 C CA . THR A 1 135 ? -2.537 17.578 3.912 1 94.5 135 THR A CA 1
ATOM 1009 C C . THR A 1 135 ? -3.684 16.703 3.42 1 94.5 135 THR A C 1
ATOM 1011 O O . THR A 1 135 ? -3.467 15.75 2.662 1 94.5 135 THR A O 1
ATOM 1014 N N . ALA A 1 136 ? -4.859 17.047 3.797 1 96.38 136 ALA A N 1
ATOM 1015 C CA . ALA A 1 136 ? -6.039 16.266 3.426 1 96.38 136 ALA A CA 1
ATOM 1016 C C . ALA A 1 136 ? -6.32 16.375 1.93 1 96.38 136 ALA A C 1
ATOM 1018 O O . ALA A 1 136 ? -6.516 15.367 1.25 1 96.38 136 ALA A O 1
ATOM 1019 N N . TRP A 1 137 ? -6.32 17.609 1.391 1 95.62 137 TRP A N 1
ATOM 1020 C CA . TRP A 1 137 ? -6.68 17.844 -0.003 1 95.62 137 TRP A CA 1
ATOM 1021 C C . TRP A 1 137 ? -5.703 17.156 -0.946 1 95.62 137 TRP A C 1
ATOM 1023 O O . TRP A 1 137 ? -6.121 16.469 -1.885 1 95.62 137 TRP A O 1
ATOM 1033 N N . SER A 1 138 ? -4.457 17.328 -0.682 1 93.81 138 SER A N 1
ATOM 1034 C CA . SER A 1 138 ? -3.445 16.797 -1.593 1 93.81 138 SER A CA 1
ATOM 1035 C C . SER A 1 138 ? -3.49 15.281 -1.652 1 93.81 138 SER A C 1
ATOM 1037 O O . SER A 1 138 ? -3.303 14.688 -2.717 1 93.81 138 SER A O 1
ATOM 1039 N N . CYS A 1 139 ? -3.773 14.656 -0.55 1 95.44 139 CYS A N 1
ATOM 1040 C CA . CYS A 1 139 ? -3.832 13.203 -0.54 1 95.44 139 CYS A CA 1
ATOM 1041 C C . CYS A 1 139 ? -5.16 12.703 -1.097 1 95.44 139 CYS A C 1
ATOM 1043 O O . CYS A 1 139 ? -5.188 11.945 -2.068 1 95.44 139 CYS A O 1
ATOM 1045 N N . LEU A 1 140 ? -6.27 13.203 -0.594 1 97.12 140 LEU A N 1
ATOM 1046 C CA . LEU A 1 140 ? -7.582 12.633 -0.87 1 97.12 140 LEU A CA 1
ATOM 1047 C C . LEU A 1 140 ? -8.078 13.047 -2.252 1 97.12 140 LEU A C 1
ATOM 1049 O O . LEU A 1 140 ? -8.742 12.266 -2.936 1 97.12 140 LEU A O 1
ATOM 1053 N N . ILE A 1 141 ? -7.73 14.258 -2.666 1 95 141 ILE A N 1
ATOM 1054 C CA . ILE A 1 141 ? -8.266 14.758 -3.928 1 95 141 ILE A CA 1
ATOM 1055 C C . ILE A 1 141 ? -7.242 14.547 -5.039 1 95 141 ILE A C 1
ATOM 1057 O O . ILE A 1 141 ? -7.547 13.93 -6.066 1 95 141 ILE A O 1
ATOM 1061 N N . TRP A 1 142 ? -6.047 14.922 -4.82 1 91.19 142 TRP A N 1
ATOM 1062 C CA . TRP A 1 142 ? -5.055 14.859 -5.887 1 91.19 142 TRP A CA 1
ATOM 1063 C C . TRP A 1 142 ? -4.5 13.453 -6.031 1 91.19 142 TRP A C 1
ATOM 1065 O O . TRP A 1 142 ? -4.504 12.883 -7.129 1 91.19 142 TRP A O 1
ATOM 1075 N N . ARG A 1 143 ? -4.051 12.82 -4.965 1 92.56 143 ARG A N 1
ATOM 1076 C CA . ARG A 1 143 ? -3.396 11.516 -5.059 1 92.56 143 ARG A CA 1
ATOM 1077 C C . ARG A 1 143 ? -4.422 10.398 -5.16 1 92.56 143 ARG A C 1
ATOM 1079 O O . ARG A 1 143 ? -4.348 9.562 -6.062 1 92.56 143 ARG A O 1
ATOM 1086 N N . GLN A 1 144 ? -5.387 10.359 -4.262 1 96.25 144 GLN A N 1
ATOM 1087 C CA . GLN A 1 144 ? -6.391 9.305 -4.199 1 96.25 144 GLN A CA 1
ATOM 1088 C C . GLN A 1 144 ? -7.41 9.445 -5.328 1 96.25 144 GLN A C 1
ATOM 1090 O O . GLN A 1 144 ? -7.93 8.445 -5.828 1 96.25 144 GLN A O 1
ATOM 1095 N N . GLY A 1 145 ? -7.738 10.672 -5.754 1 96.75 145 GLY A N 1
ATOM 1096 C CA . GLY A 1 145 ? -8.789 10.883 -6.738 1 96.75 145 GLY A CA 1
ATOM 1097 C C . GLY A 1 145 ? -10.172 10.523 -6.223 1 96.75 145 GLY A C 1
ATOM 1098 O O . GLY A 1 145 ? -10.914 9.805 -6.887 1 96.75 145 GLY A O 1
ATOM 1099 N N . LEU A 1 146 ? -10.484 10.969 -5.078 1 97.81 146 LEU A N 1
ATOM 1100 C CA . LEU A 1 146 ? -11.758 10.672 -4.438 1 97.81 146 LEU A CA 1
ATOM 1101 C C . LEU A 1 146 ? -12.93 11.023 -5.359 1 97.81 146 LEU A C 1
ATOM 1103 O O . LEU A 1 146 ? -12.945 12.094 -5.961 1 97.81 146 LEU A O 1
ATOM 1107 N N . ARG A 1 147 ? -13.891 10.102 -5.516 1 97.19 147 ARG A N 1
ATOM 1108 C CA . ARG A 1 147 ? -15.102 10.273 -6.32 1 97.19 147 ARG A CA 1
ATOM 1109 C C . ARG A 1 147 ? -16.328 10.391 -5.438 1 97.19 147 ARG A C 1
ATOM 1111 O O . ARG A 1 147 ? -16.344 9.906 -4.301 1 97.19 147 ARG A O 1
ATOM 1118 N N . ALA A 1 148 ? -17.281 11.141 -5.992 1 98.12 148 ALA A N 1
ATOM 1119 C CA . ALA A 1 148 ? -18.547 11.242 -5.281 1 98.12 148 ALA A CA 1
ATOM 1120 C C . ALA A 1 148 ? -19.078 9.859 -4.902 1 98.12 148 ALA A C 1
ATOM 1122 O O . ALA A 1 148 ? -18.984 8.914 -5.688 1 98.12 148 ALA A O 1
ATOM 1123 N N . GLY A 1 149 ? -19.594 9.766 -3.68 1 97.81 149 GLY A N 1
ATOM 1124 C CA . GLY A 1 149 ? -20.203 8.523 -3.223 1 97.81 149 GLY A CA 1
ATOM 1125 C C . GLY A 1 149 ? -19.219 7.621 -2.482 1 97.81 149 GLY A C 1
ATOM 1126 O O . GLY A 1 149 ? -19.641 6.703 -1.771 1 97.81 149 GLY A O 1
ATOM 1127 N N . GLN A 1 150 ? -17.922 7.789 -2.602 1 98.5 150 GLN A N 1
ATOM 1128 C CA . GLN A 1 150 ? -16.922 6.965 -1.912 1 98.5 150 GLN A CA 1
ATOM 1129 C C . GLN A 1 150 ? -16.906 7.266 -0.417 1 98.5 150 GLN A C 1
ATOM 1131 O O . GLN A 1 150 ? -17.125 8.406 -0.007 1 98.5 150 GLN A O 1
ATOM 1136 N N . VAL A 1 151 ? -16.656 6.246 0.336 1 98.75 151 VAL A N 1
ATOM 1137 C CA . VAL A 1 151 ? -16.656 6.352 1.792 1 98.75 151 VAL A CA 1
ATOM 1138 C C . VAL A 1 151 ? -15.227 6.418 2.318 1 98.75 151 VAL A C 1
ATOM 1140 O O . VAL A 1 151 ? -14.391 5.594 1.957 1 98.75 151 VAL A O 1
ATOM 1143 N N . VAL A 1 152 ? -14.961 7.422 3.178 1 98.88 152 VAL A N 1
ATOM 1144 C CA . VAL A 1 152 ? -13.641 7.648 3.752 1 98.88 152 VAL A CA 1
ATOM 1145 C C . VAL A 1 152 ? -13.695 7.488 5.27 1 98.88 152 VAL A C 1
ATOM 1147 O O . VAL A 1 152 ? -14.531 8.117 5.934 1 98.88 152 VAL A O 1
ATOM 1150 N N . LEU A 1 153 ? -12.859 6.605 5.805 1 98.81 153 LEU A N 1
ATOM 1151 C CA . LEU A 1 153 ? -12.695 6.473 7.246 1 98.81 153 LEU A CA 1
ATOM 1152 C C . LEU A 1 153 ? -11.586 7.387 7.754 1 98.81 153 LEU A C 1
ATOM 1154 O O . LEU A 1 153 ? -10.469 7.367 7.227 1 98.81 153 LEU A O 1
ATOM 1158 N N . LEU A 1 154 ? -11.914 8.141 8.734 1 98.56 154 LEU A N 1
ATOM 1159 C CA . LEU A 1 154 ? -11 9.141 9.273 1 98.56 154 LEU A CA 1
ATOM 1160 C C . LEU A 1 154 ? -10.758 8.906 10.766 1 98.56 154 LEU A C 1
ATOM 1162 O O . LEU A 1 154 ? -11.508 9.391 11.609 1 98.56 154 LEU A O 1
ATOM 1166 N N . PRO A 1 155 ? -9.68 8.172 11.078 1 97.25 155 PRO A N 1
ATOM 1167 C CA . PRO A 1 155 ? -9.305 8.023 12.484 1 97.25 155 PRO A CA 1
ATOM 1168 C C . PRO A 1 155 ? -8.859 9.336 13.125 1 97.25 155 PRO A C 1
ATOM 1170 O O . PRO A 1 155 ? -8.57 10.305 12.414 1 97.25 155 PRO A O 1
ATOM 1173 N N . ALA A 1 156 ? -8.773 9.32 14.508 1 95.94 156 ALA A N 1
ATOM 1174 C CA . ALA A 1 156 ? -8.461 10.547 15.227 1 95.94 156 ALA A CA 1
ATOM 1175 C C . ALA A 1 156 ? -9.359 11.695 14.766 1 95.94 156 ALA A C 1
ATOM 1177 O O . ALA A 1 156 ? -8.875 12.781 14.438 1 95.94 156 ALA A O 1
ATOM 1178 N N . ALA A 1 157 ? -10.625 11.469 14.836 1 97.31 157 ALA A N 1
ATOM 1179 C CA . ALA A 1 157 ? -11.633 12.312 14.195 1 97.31 157 ALA A CA 1
ATOM 1180 C C . ALA A 1 157 ? -11.633 13.719 14.789 1 97.31 157 ALA A C 1
ATOM 1182 O O . ALA A 1 157 ? -12.141 14.656 14.172 1 97.31 157 ALA A O 1
ATOM 1183 N N . SER A 1 158 ? -11.109 13.852 15.977 1 96.56 158 SER A N 1
ATOM 1184 C CA . SER A 1 158 ? -11.133 15.148 16.641 1 96.56 158 SER A CA 1
ATOM 1185 C C . SER A 1 158 ? -9.992 16.047 16.156 1 96.56 158 SER A C 1
ATOM 1187 O O . SER A 1 158 ? -9.969 17.234 16.453 1 96.56 158 SER A O 1
ATOM 1189 N N . SER A 1 159 ? -9.117 15.508 15.406 1 95.94 159 SER A N 1
ATOM 1190 C CA . SER A 1 159 ? -7.957 16.281 14.969 1 95.94 159 SER A CA 1
ATOM 1191 C C . SER A 1 159 ? -8.352 17.297 13.898 1 95.94 159 SER A C 1
ATOM 1193 O O . SER A 1 159 ? -9.336 17.125 13.188 1 95.94 159 SER A O 1
ATOM 1195 N N . SER A 1 160 ? -7.539 18.359 13.789 1 96.56 160 SER A N 1
ATOM 1196 C CA . SER A 1 160 ? -7.797 19.391 12.781 1 96.56 160 SER A CA 1
ATOM 1197 C C . SER A 1 160 ? -7.688 18.812 11.375 1 96.56 160 SER A C 1
ATOM 1199 O O . SER A 1 160 ? -8.453 19.188 10.477 1 96.56 160 SER A O 1
ATOM 1201 N N . VAL A 1 161 ? -6.797 17.875 11.164 1 96.88 161 VAL A N 1
ATOM 1202 C CA . VAL A 1 161 ? -6.613 17.281 9.844 1 96.88 161 VAL A CA 1
ATOM 1203 C C . VAL A 1 161 ? -7.824 16.422 9.484 1 96.88 161 VAL A C 1
ATOM 1205 O O . VAL A 1 161 ? -8.328 16.484 8.359 1 96.88 161 VAL A O 1
ATOM 1208 N N . ALA A 1 162 ? -8.297 15.656 10.422 1 97.75 162 ALA A N 1
ATOM 1209 C CA . ALA A 1 162 ? -9.445 14.797 10.148 1 97.75 162 ALA A CA 1
ATOM 1210 C C . ALA A 1 162 ? -10.695 15.625 9.883 1 97.75 162 ALA A C 1
ATOM 1212 O O . ALA A 1 162 ? -11.5 15.289 9.008 1 97.75 162 ALA A O 1
ATOM 1213 N N . ILE A 1 163 ? -10.852 16.672 10.648 1 98.19 163 ILE A N 1
ATOM 1214 C CA . ILE A 1 163 ? -12 17.547 10.43 1 98.19 163 ILE A CA 1
ATOM 1215 C C . ILE A 1 163 ? -11.891 18.203 9.055 1 98.19 163 ILE A C 1
ATOM 1217 O O . ILE A 1 163 ? -12.867 18.25 8.305 1 98.19 163 ILE A O 1
ATOM 1221 N N . ALA A 1 164 ? -10.719 18.703 8.727 1 98.19 164 ALA A N 1
ATOM 1222 C CA . ALA A 1 164 ? -10.492 19.25 7.395 1 98.19 164 ALA A CA 1
ATOM 1223 C C . ALA A 1 164 ? -10.812 18.219 6.316 1 98.19 164 ALA A C 1
ATOM 1225 O O . ALA A 1 164 ? -11.477 18.531 5.328 1 98.19 164 ALA A O 1
ATOM 1226 N N . ALA A 1 165 ? -10.375 17.016 6.52 1 98.56 165 ALA A N 1
ATOM 1227 C CA . ALA A 1 165 ? -10.609 15.93 5.574 1 98.56 165 ALA A CA 1
ATOM 1228 C C . ALA A 1 165 ? -12.102 15.664 5.406 1 98.56 165 ALA A C 1
ATOM 1230 O O . ALA A 1 165 ? -12.586 15.492 4.285 1 98.56 165 ALA A O 1
ATOM 1231 N N . ALA A 1 166 ? -12.789 15.656 6.52 1 98.69 166 ALA A N 1
ATOM 1232 C CA . ALA A 1 166 ? -14.227 15.414 6.461 1 98.69 166 ALA A CA 1
ATOM 1233 C C . ALA A 1 166 ? -14.93 16.484 5.625 1 98.69 166 ALA A C 1
ATOM 1235 O O . ALA A 1 166 ? -15.805 16.172 4.816 1 98.69 166 ALA A O 1
ATOM 1236 N N . GLN A 1 167 ? -14.57 17.703 5.836 1 98.56 167 GLN A N 1
ATOM 1237 C CA . GLN A 1 167 ? -15.156 18.812 5.086 1 98.56 167 GLN A CA 1
ATOM 1238 C C . GLN A 1 167 ? -14.836 18.703 3.598 1 98.56 167 GLN A C 1
ATOM 1240 O O . GLN A 1 167 ? -15.711 18.891 2.752 1 98.56 167 GLN A O 1
ATOM 1245 N N . ILE A 1 168 ? -13.617 18.375 3.295 1 98.31 168 ILE A N 1
ATOM 1246 C CA . ILE A 1 168 ? -13.188 18.219 1.911 1 98.31 168 ILE A CA 1
ATOM 1247 C C . ILE A 1 168 ? -13.93 17.047 1.27 1 98.31 168 ILE A C 1
ATOM 1249 O O . ILE A 1 168 ? -14.414 17.156 0.139 1 98.31 168 ILE A O 1
ATOM 1253 N N . VAL A 1 169 ? -14.031 15.906 1.97 1 98.62 169 VAL A N 1
ATOM 1254 C CA . VAL A 1 169 ? -14.734 14.719 1.484 1 98.62 169 VAL A CA 1
ATOM 1255 C C . VAL A 1 169 ? -16.188 15.07 1.171 1 98.62 169 VAL A C 1
ATOM 1257 O O . VAL A 1 169 ? -16.688 14.773 0.081 1 98.62 169 VAL A O 1
ATOM 1260 N N . ARG A 1 170 ? -16.844 15.766 2.08 1 98.19 170 ARG A N 1
ATOM 1261 C CA . ARG A 1 170 ? -18.234 16.156 1.889 1 98.19 170 ARG A CA 1
ATOM 1262 C C . ARG A 1 170 ? -18.375 17.094 0.698 1 98.19 170 ARG A C 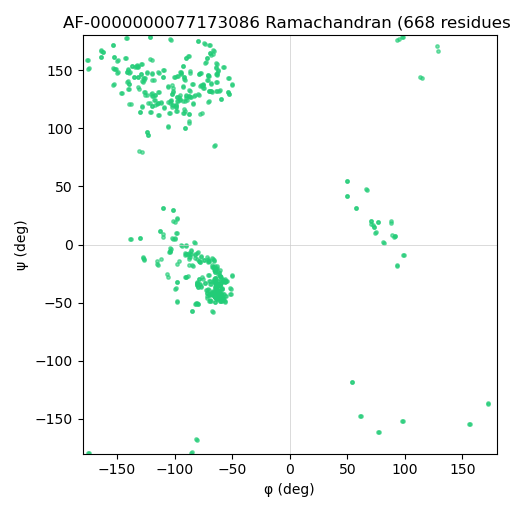1
ATOM 1264 O O . ARG A 1 170 ? -19.281 16.922 -0.128 1 98.19 170 ARG A O 1
ATOM 1271 N N . HIS A 1 171 ? -17.516 18.062 0.636 1 97.81 171 HIS A N 1
ATOM 1272 C CA . HIS A 1 171 ? -17.562 19.047 -0.44 1 97.81 171 HIS A CA 1
ATOM 1273 C C . HIS A 1 171 ? -17.484 18.375 -1.806 1 97.81 171 HIS A C 1
ATOM 1275 O O . HIS A 1 171 ? -18.094 18.828 -2.771 1 97.81 171 HIS A O 1
ATOM 1281 N N . HIS A 1 172 ? -16.797 17.281 -1.891 1 97.5 172 HIS A N 1
ATOM 1282 C CA . HIS A 1 172 ? -16.594 16.609 -3.164 1 97.5 172 HIS A CA 1
ATOM 1283 C C . HIS A 1 172 ? -17.562 15.445 -3.334 1 97.5 172 HIS A C 1
ATOM 1285 O O . HIS A 1 172 ? -17.375 14.586 -4.199 1 97.5 172 HIS A O 1
ATOM 1291 N N . GLY A 1 173 ? -18.516 15.367 -2.457 1 98 173 GLY A N 1
ATOM 1292 C CA . GLY A 1 173 ? -19.625 14.438 -2.631 1 98 173 GLY A CA 1
ATOM 1293 C C . GLY A 1 173 ? -19.375 13.086 -1.988 1 98 173 GLY A C 1
ATOM 1294 O O . GLY A 1 173 ? -20.156 12.148 -2.178 1 98 173 GLY A O 1
ATOM 1295 N N . GLY A 1 174 ? -18.297 12.938 -1.232 1 98.19 174 GLY A N 1
ATOM 1296 C CA . GLY A 1 174 ? -18.016 11.703 -0.522 1 98.19 174 GLY A CA 1
ATOM 1297 C C . GLY A 1 174 ? -18.703 11.617 0.831 1 98.19 174 GLY A C 1
ATOM 1298 O O . GLY A 1 174 ? -19.422 12.531 1.221 1 98.19 174 GLY A O 1
ATOM 1299 N N . VAL A 1 175 ? -18.422 10.5 1.505 1 98.31 175 VAL A N 1
ATOM 1300 C CA . VAL A 1 175 ? -18.984 10.258 2.83 1 98.31 175 VAL A CA 1
ATOM 1301 C C . VAL A 1 175 ? -17.859 10.031 3.834 1 98.31 175 VAL A C 1
ATOM 1303 O O . VAL A 1 175 ? -17.047 9.125 3.662 1 98.31 175 VAL A O 1
ATOM 1306 N N . ALA A 1 176 ? -17.828 10.844 4.844 1 98.56 176 ALA A N 1
ATOM 1307 C CA . ALA A 1 176 ? -16.766 10.742 5.848 1 98.56 176 ALA A CA 1
ATOM 1308 C C . ALA A 1 176 ? -17.281 10.07 7.117 1 98.56 176 ALA A C 1
ATOM 1310 O O . ALA A 1 176 ? -18.281 10.516 7.707 1 98.56 176 ALA A O 1
ATOM 1311 N N . ILE A 1 177 ? -16.656 9.016 7.547 1 98.5 177 ILE A N 1
ATOM 1312 C CA . ILE A 1 177 ? -16.891 8.359 8.828 1 98.5 177 ILE A CA 1
ATOM 1313 C C . ILE A 1 177 ? -15.695 8.594 9.75 1 98.5 177 ILE A C 1
ATOM 1315 O O . ILE A 1 177 ? -14.57 8.188 9.438 1 98.5 177 ILE A O 1
ATOM 1319 N N . GLY A 1 178 ? -15.945 9.273 10.867 1 98.12 178 GLY A N 1
ATOM 1320 C CA . GLY A 1 178 ? -14.891 9.516 11.836 1 98.12 178 GLY A CA 1
ATOM 1321 C C . GLY A 1 178 ? -14.852 8.492 12.953 1 98.12 178 GLY A C 1
ATOM 1322 O O . GLY A 1 178 ? -15.891 7.945 13.336 1 98.12 178 GLY A O 1
ATOM 1323 N N . THR A 1 179 ? -13.625 8.234 13.43 1 97.12 179 THR A N 1
ATOM 1324 C CA . THR A 1 179 ? -13.516 7.383 14.609 1 97.12 179 THR A CA 1
ATOM 1325 C C . THR A 1 179 ? -12.695 8.07 15.695 1 97.12 179 THR A C 1
ATOM 1327 O O . THR A 1 179 ? -11.766 8.82 15.398 1 97.12 179 THR A O 1
ATOM 1330 N N . THR A 1 180 ? -13.008 7.918 16.906 1 95.75 180 THR A N 1
ATOM 1331 C CA . THR A 1 180 ? -12.25 8.32 18.078 1 95.75 180 THR A CA 1
ATOM 1332 C C . THR A 1 180 ? -12.523 7.383 19.25 1 95.75 180 THR A C 1
ATOM 1334 O O . THR A 1 180 ? -13.523 6.668 19.25 1 95.75 180 THR A O 1
ATOM 1337 N N . THR A 1 181 ? -11.648 7.336 20.172 1 92.88 181 THR A N 1
ATOM 1338 C CA . THR A 1 181 ? -11.766 6.391 21.266 1 92.88 181 THR A CA 1
ATOM 1339 C C . THR A 1 181 ? -12.664 6.949 22.375 1 92.88 181 THR A C 1
ATOM 1341 O O . THR A 1 181 ? -13.148 6.199 23.219 1 92.88 181 THR A O 1
ATOM 1344 N N . SER A 1 182 ? -12.922 8.242 22.422 1 93.94 182 SER A N 1
ATOM 1345 C CA . SER A 1 182 ? -13.648 8.914 23.484 1 93.94 182 SER A CA 1
ATOM 1346 C C . SER A 1 182 ? -15.125 9.078 23.141 1 93.94 182 SER A C 1
ATOM 1348 O O . SER A 1 182 ? -15.469 9.742 22.156 1 93.94 182 SER A O 1
ATOM 1350 N N . ALA A 1 183 ? -15.938 8.578 24.016 1 93.69 183 ALA A N 1
ATOM 1351 C CA . ALA A 1 183 ? -17.375 8.742 23.828 1 93.69 183 ALA A CA 1
ATOM 1352 C C . ALA A 1 183 ? -17.781 10.211 23.875 1 93.69 183 ALA A C 1
ATOM 1354 O O . ALA A 1 183 ? -18.625 10.648 23.109 1 93.69 183 ALA A O 1
ATOM 1355 N N . LEU A 1 184 ? -17.141 10.875 24.781 1 94.94 184 LEU A N 1
ATOM 1356 C CA . LEU A 1 184 ? -17.438 12.297 24.922 1 94.94 184 LEU A CA 1
ATOM 1357 C C . LEU A 1 184 ? -17.094 13.047 23.641 1 94.94 184 LEU A C 1
ATOM 1359 O O . LEU A 1 184 ? -17.875 13.883 23.172 1 94.94 184 LEU A O 1
ATOM 1363 N N . LYS A 1 185 ? -15.984 12.727 23 1 95.38 185 LYS A N 1
ATOM 1364 C CA . LYS A 1 185 ? -15.602 13.383 21.75 1 95.38 185 LYS A CA 1
ATOM 1365 C C . LYS A 1 185 ? -16.547 12.992 20.609 1 95.38 185 LYS A C 1
ATOM 1367 O O . LYS A 1 185 ? -16.828 13.805 19.734 1 95.38 185 LYS A O 1
ATOM 1372 N N . CYS A 1 186 ? -17 11.773 20.688 1 95.25 186 CYS A N 1
ATOM 1373 C CA . CYS A 1 186 ? -17.953 11.336 19.672 1 95.25 186 CYS A CA 1
ATOM 1374 C C . CYS A 1 186 ? -19.203 12.188 19.688 1 95.25 186 CYS A C 1
ATOM 1376 O O . CYS A 1 186 ? -19.656 12.68 18.656 1 95.25 186 CYS A O 1
ATOM 1378 N N . GLU A 1 187 ? -19.703 12.359 20.844 1 95.31 187 GLU A N 1
ATOM 1379 C CA . GLU A 1 187 ? -20.922 13.156 21.016 1 95.31 187 GLU A CA 1
ATOM 1380 C C . GLU A 1 187 ? -20.703 14.602 20.578 1 95.31 187 GLU A C 1
ATOM 1382 O O . GLU A 1 187 ? -21.516 15.172 19.859 1 95.31 187 GLU A O 1
ATOM 1387 N N . LYS A 1 188 ? -19.625 15.148 21 1 95.88 188 LYS A N 1
ATOM 1388 C CA . LYS A 1 188 ? -19.328 16.547 20.672 1 95.88 188 LYS A CA 1
ATOM 1389 C C . LYS A 1 188 ? -19.156 16.719 19.172 1 95.88 188 LYS A C 1
ATOM 1391 O O . LYS A 1 188 ? -19.656 17.688 18.594 1 95.88 188 LYS A O 1
ATOM 1396 N N . LEU A 1 189 ? -18.469 15.805 18.547 1 96.44 189 LEU A N 1
ATOM 1397 C CA . LEU A 1 189 ? -18.234 15.883 17.109 1 96.44 189 LEU A CA 1
ATOM 1398 C C . LEU A 1 189 ? -19.531 15.734 16.328 1 96.44 189 LEU A C 1
ATOM 1400 O O . LEU A 1 189 ? -19.734 16.422 15.312 1 96.44 189 LEU A O 1
ATOM 1404 N N . GLN A 1 190 ? -20.328 14.859 16.734 1 93.31 190 GLN A N 1
ATOM 1405 C CA . GLN A 1 190 ? -21.609 14.648 16.062 1 93.31 190 GLN A CA 1
ATOM 1406 C C . GLN A 1 190 ? -22.469 15.906 16.141 1 93.31 190 GLN A C 1
ATOM 1408 O O . GLN A 1 190 ? -23.219 16.203 15.195 1 93.31 190 GLN A O 1
ATOM 1413 N N . ALA A 1 191 ? -22.375 16.594 17.203 1 94.12 191 ALA A N 1
ATOM 1414 C CA . ALA A 1 191 ? -23.172 17.797 17.422 1 94.12 191 ALA A CA 1
ATOM 1415 C C . ALA A 1 191 ? -22.578 19 16.719 1 94.12 191 ALA A C 1
ATOM 1417 O O . ALA A 1 191 ? -23.234 20.031 16.547 1 94.12 191 ALA A O 1
ATOM 1418 N N . MET A 1 192 ? -21.375 18.828 16.281 1 93.44 192 MET A N 1
ATOM 1419 C CA . MET A 1 192 ? -20.641 19.922 15.641 1 93.44 192 MET A CA 1
ATOM 1420 C C . MET A 1 192 ? -20.875 19.922 14.133 1 93.44 192 MET A C 1
ATOM 1422 O O . MET A 1 192 ? -20.172 19.219 13.398 1 93.44 192 MET A O 1
ATOM 1426 N N . GLY A 1 193 ? -21.719 20.734 13.656 1 88 193 GLY A N 1
ATOM 1427 C CA . GLY A 1 193 ? -22.062 20.766 12.242 1 88 193 GLY A CA 1
ATOM 1428 C C . GLY A 1 193 ? -20.844 20.969 11.352 1 88 193 GLY A C 1
ATOM 1429 O O . GLY A 1 193 ? -20.734 20.375 10.281 1 88 193 GLY A O 1
ATOM 1430 N N . GLU A 1 194 ? -19.953 21.672 11.867 1 89.94 194 GLU A N 1
ATOM 1431 C CA . GLU A 1 194 ? -18.766 22.031 11.078 1 89.94 194 GLU A CA 1
ATOM 1432 C C . GLU A 1 194 ? -17.828 20.844 10.93 1 89.94 194 GLU A C 1
ATOM 1434 O O . GLU A 1 194 ? -16.906 20.875 10.102 1 89.94 194 GLU A O 1
ATOM 1439 N N . SER A 1 195 ? -18.031 19.797 11.711 1 90.5 195 SER A N 1
ATOM 1440 C CA . SER A 1 195 ? -17.156 18.641 11.602 1 90.5 195 SER A CA 1
ATOM 1441 C C . SER A 1 195 ? -17.359 17.906 10.289 1 90.5 195 SER A C 1
ATOM 1443 O O . SER A 1 195 ? -16.469 17.203 9.812 1 90.5 195 SER A O 1
ATOM 1445 N N . ALA A 1 196 ? -18.562 17.906 9.734 1 93.5 196 ALA A N 1
ATOM 1446 C CA . ALA A 1 196 ? -18.906 17.438 8.391 1 93.5 196 ALA A CA 1
ATOM 1447 C C . ALA A 1 196 ? -18.875 15.914 8.312 1 93.5 196 ALA A C 1
ATOM 1449 O O . ALA A 1 196 ? -18.875 15.344 7.223 1 93.5 196 ALA A O 1
ATOM 1450 N N . TYR A 1 197 ? -18.859 15.25 9.469 1 97.5 197 TYR A N 1
ATOM 1451 C CA . TYR A 1 197 ? -18.922 13.789 9.469 1 97.5 197 TYR A CA 1
ATOM 1452 C C . TYR A 1 197 ? -20.359 13.32 9.211 1 97.5 197 TYR A C 1
ATOM 1454 O O . TYR A 1 197 ? -21.312 13.891 9.75 1 97.5 197 TYR A O 1
ATOM 1462 N N . ALA A 1 198 ? -20.484 12.336 8.406 1 96.62 198 ALA A N 1
ATOM 1463 C CA . ALA A 1 198 ? -21.766 11.68 8.273 1 96.62 198 ALA A CA 1
ATOM 1464 C C . ALA A 1 198 ? -22.109 10.859 9.516 1 96.62 198 ALA A C 1
ATOM 1466 O O . ALA A 1 198 ? -23.266 10.797 9.938 1 96.62 198 ALA A O 1
ATOM 1467 N N . GLN A 1 199 ? -21.047 10.234 10.031 1 95.69 199 GLN A N 1
ATOM 1468 C CA . GLN A 1 199 ? -21.156 9.438 11.242 1 95.69 199 GLN A CA 1
ATOM 1469 C C . GLN A 1 199 ? -19.844 9.438 12.023 1 95.69 199 GLN A C 1
ATOM 1471 O O . GLN A 1 199 ? -18.766 9.562 11.43 1 95.69 199 GLN A O 1
ATOM 1476 N N . ILE A 1 200 ? -19.969 9.359 13.32 1 96.69 200 ILE A N 1
ATOM 1477 C CA . ILE A 1 200 ? -18.828 9.18 14.203 1 96.69 200 ILE A CA 1
ATOM 1478 C C . ILE A 1 200 ? -18.969 7.879 14.984 1 96.69 200 ILE A C 1
ATOM 1480 O O . ILE A 1 200 ? -20.016 7.613 15.578 1 96.69 200 ILE A O 1
ATOM 1484 N N . VAL A 1 201 ? -17.953 7.09 14.93 1 96.5 201 VAL A N 1
ATOM 1485 C CA . VAL A 1 201 ? -17.953 5.793 15.609 1 96.5 201 VAL A CA 1
ATOM 1486 C C . VAL A 1 201 ? -16.922 5.797 16.734 1 96.5 201 VAL A C 1
ATOM 1488 O O . VAL A 1 201 ? -15.781 6.219 16.531 1 96.5 201 VAL A O 1
ATOM 1491 N N . CYS A 1 202 ? -17.312 5.363 17.906 1 96.25 202 CYS A N 1
ATOM 1492 C CA . CYS A 1 202 ? -16.422 5.262 19.062 1 96.25 202 CYS A CA 1
ATOM 1493 C C . CYS A 1 202 ? -15.711 3.916 19.078 1 96.25 202 CYS A C 1
ATOM 1495 O O . CYS A 1 202 ? -16.328 2.883 19.328 1 96.25 202 CYS A O 1
ATOM 1497 N N . THR A 1 203 ? -14.406 3.906 18.875 1 94.12 203 THR A N 1
ATOM 1498 C CA . THR A 1 203 ? -13.656 2.664 18.75 1 94.12 203 THR A CA 1
ATOM 1499 C C . THR A 1 203 ? -13.391 2.051 20.125 1 94.12 203 THR A C 1
ATOM 1501 O O . THR A 1 203 ? -12.93 0.913 20.219 1 94.12 203 THR A O 1
ATOM 1504 N N . GLY A 1 204 ? -13.609 2.84 21.125 1 89.56 204 GLY A N 1
ATOM 1505 C CA . GLY A 1 204 ? -13.539 2.307 22.469 1 89.56 204 GLY A CA 1
ATOM 1506 C C . GLY A 1 204 ? -14.68 1.367 22.812 1 89.56 204 GLY A C 1
ATOM 1507 O O . GLY A 1 204 ? -14.617 0.63 23.797 1 89.56 204 GLY A O 1
ATOM 1508 N N . GLU A 1 205 ? -15.648 1.43 21.984 1 85.81 205 GLU A N 1
ATOM 1509 C CA . GLU A 1 205 ? -16.812 0.578 22.203 1 85.81 205 GLU A CA 1
ATOM 1510 C C . GLU A 1 205 ? -16.656 -0.767 21.5 1 85.81 205 GLU A C 1
ATOM 1512 O O . GLU A 1 205 ? -15.906 -0.876 20.516 1 85.81 205 GLU A O 1
ATOM 1517 N N . ARG A 1 206 ? -17.516 -1.7 22.047 1 81.88 206 ARG A N 1
ATOM 1518 C CA . ARG A 1 206 ? -17.484 -3.041 21.469 1 81.88 206 ARG A CA 1
ATOM 1519 C C . ARG A 1 206 ? -18.094 -3.055 20.078 1 81.88 206 ARG A C 1
ATOM 1521 O O . ARG A 1 206 ? -19.031 -2.295 19.797 1 81.88 206 ARG A O 1
ATOM 1528 N N . GLN A 1 207 ? -17.641 -3.75 19.125 1 89.38 207 GLN A N 1
ATOM 1529 C CA . GLN A 1 207 ? -18.188 -4.086 17.812 1 89.38 207 GLN A CA 1
ATOM 1530 C C . GLN A 1 207 ? -18.203 -2.871 16.891 1 89.38 207 GLN A C 1
ATOM 1532 O O . GLN A 1 207 ? -19.094 -2.734 16.047 1 89.38 207 GLN A O 1
ATOM 1537 N N . TRP A 1 208 ? -17.406 -1.78 17.234 1 93.69 208 TRP A N 1
ATOM 1538 C CA . TRP A 1 208 ? -17.391 -0.578 16.406 1 93.69 208 TRP A CA 1
ATOM 1539 C C . TRP A 1 208 ? -17.156 -0.929 14.938 1 93.69 208 TRP A C 1
ATOM 1541 O O . TRP A 1 208 ? -17.656 -0.245 14.039 1 93.69 208 TRP A O 1
ATOM 1551 N N . ARG A 1 209 ? -16.5 -2.023 14.664 1 94.75 209 ARG A N 1
ATOM 1552 C CA . ARG A 1 209 ? -16.25 -2.457 13.297 1 94.75 209 ARG A CA 1
ATOM 1553 C C . ARG A 1 209 ? -17.547 -2.83 12.594 1 94.75 209 ARG A C 1
ATOM 1555 O O . ARG A 1 209 ? -17.719 -2.545 11.406 1 94.75 209 ARG A O 1
ATOM 1562 N N . LYS A 1 210 ? -18.375 -3.539 13.281 1 95.31 210 LYS A N 1
ATOM 1563 C CA . LYS A 1 210 ? -19.672 -3.92 12.734 1 95.31 210 LYS A CA 1
ATOM 1564 C C . LYS A 1 210 ? -20.5 -2.689 12.359 1 95.31 210 LYS A C 1
ATOM 1566 O O . LYS A 1 210 ? -21.234 -2.703 11.375 1 95.31 210 LYS A O 1
ATOM 1571 N N . GLN A 1 211 ? -20.391 -1.68 13.203 1 95.31 211 GLN A N 1
ATOM 1572 C CA . GLN A 1 211 ? -21.094 -0.432 12.914 1 95.31 211 GLN A CA 1
ATOM 1573 C C . GLN A 1 211 ? -20.625 0.165 11.586 1 95.31 211 GLN A C 1
ATOM 1575 O O . GLN A 1 211 ? -21.438 0.571 10.758 1 95.31 211 GLN A O 1
ATOM 1580 N N . VAL A 1 212 ? -19.344 0.204 11.344 1 96.94 212 VAL A N 1
ATOM 1581 C CA . VAL A 1 212 ? -18.797 0.742 10.102 1 96.94 212 VAL A CA 1
ATOM 1582 C C . VAL A 1 212 ? -19.25 -0.117 8.922 1 96.94 212 VAL A C 1
ATOM 1584 O O . VAL A 1 212 ? -19.625 0.408 7.871 1 96.94 212 VAL A O 1
ATOM 1587 N N . LYS A 1 213 ? -19.219 -1.432 9.078 1 96.5 213 LYS A N 1
ATOM 1588 C CA . LYS A 1 213 ? -19.672 -2.34 8.023 1 96.5 213 LYS A CA 1
ATOM 1589 C C . LYS A 1 213 ? -21.125 -2.096 7.668 1 96.5 213 LYS A C 1
ATOM 1591 O O . LYS A 1 213 ? -21.484 -2.078 6.488 1 96.5 213 LYS A O 1
ATOM 1596 N N . LYS A 1 214 ? -21.922 -1.899 8.688 1 95.81 214 LYS A N 1
ATOM 1597 C CA . LYS A 1 214 ? -23.344 -1.607 8.461 1 95.81 214 LYS A CA 1
ATOM 1598 C C . LYS A 1 214 ? -23.516 -0.296 7.703 1 95.81 214 LYS A C 1
ATOM 1600 O O . LYS A 1 214 ? -24.312 -0.219 6.762 1 95.81 214 LYS A O 1
ATOM 1605 N N . LEU A 1 215 ? -22.719 0.679 8.078 1 95.19 215 LEU A N 1
ATOM 1606 C CA . LEU A 1 215 ? -22.812 1.998 7.457 1 95.19 215 LEU A CA 1
ATOM 1607 C C . LEU A 1 215 ? -22.391 1.94 5.992 1 95.19 215 LEU A C 1
ATOM 1609 O O . LEU A 1 215 ? -22.734 2.836 5.211 1 95.19 215 LEU A O 1
ATOM 1613 N N . THR A 1 216 ? -21.672 0.921 5.586 1 97.19 216 THR A N 1
ATOM 1614 C CA . THR A 1 216 ? -21.156 0.807 4.227 1 97.19 216 THR A CA 1
ATOM 1615 C C . THR A 1 216 ? -21.828 -0.348 3.488 1 97.19 216 THR A C 1
ATOM 1617 O O . THR A 1 216 ? -21.297 -0.854 2.498 1 97.19 216 THR A O 1
ATOM 1620 N N . ASP A 1 217 ? -22.891 -0.92 4 1 96.5 217 ASP A N 1
ATOM 1621 C CA . ASP A 1 217 ? -23.641 -2.035 3.426 1 96.5 217 ASP A CA 1
ATOM 1622 C C . ASP A 1 217 ? -22.734 -3.244 3.201 1 96.5 217 ASP A C 1
ATOM 1624 O O . ASP A 1 217 ? -22.797 -3.889 2.152 1 96.5 217 ASP A O 1
ATOM 1628 N N . ASN A 1 218 ? -21.781 -3.357 4.047 1 96.19 218 ASN A N 1
ATOM 1629 C CA . ASN A 1 218 ? -20.875 -4.496 4.117 1 96.19 218 ASN A CA 1
ATOM 1630 C C . ASN A 1 218 ? -19.859 -4.484 2.969 1 96.19 218 ASN A C 1
ATOM 1632 O O . ASN A 1 218 ? -19.156 -5.469 2.746 1 96.19 218 ASN A O 1
ATOM 1636 N N . ARG A 1 219 ? -19.812 -3.441 2.275 1 96.44 219 ARG A N 1
ATOM 1637 C CA . ARG A 1 219 ? -18.828 -3.307 1.201 1 96.44 219 ARG A CA 1
ATOM 1638 C C . ARG A 1 219 ? -17.469 -2.918 1.751 1 96.44 219 ARG A C 1
ATOM 1640 O O . ARG A 1 219 ? -16.438 -3.275 1.176 1 96.44 219 ARG A O 1
ATOM 1647 N N . GLY A 1 220 ? -17.484 -2.09 2.867 1 98.12 220 GLY A N 1
ATOM 1648 C CA . GLY A 1 220 ? -16.266 -1.514 3.42 1 98.12 220 GLY A CA 1
ATOM 1649 C C . GLY A 1 220 ? -16.031 -0.085 2.971 1 98.12 220 GLY A C 1
ATOM 1650 O O . GLY A 1 220 ? -16.844 0.485 2.234 1 98.12 220 GLY A O 1
ATOM 1651 N N . VAL A 1 221 ? -14.977 0.481 3.449 1 98.75 221 VAL A N 1
ATOM 1652 C CA . VAL A 1 221 ? -14.648 1.864 3.121 1 98.75 221 VAL A CA 1
ATOM 1653 C C . VAL A 1 221 ? -13.672 1.901 1.948 1 98.75 221 VAL A C 1
ATOM 1655 O O . VAL A 1 221 ? -12.805 1.031 1.824 1 98.75 221 VAL A O 1
ATOM 1658 N N . ASP A 1 222 ? -13.742 2.943 1.123 1 98.75 222 ASP A N 1
ATOM 1659 C CA . ASP A 1 222 ? -12.898 3.07 -0.064 1 98.75 222 ASP A CA 1
ATOM 1660 C C . ASP A 1 222 ? -11.508 3.592 0.3 1 98.75 222 ASP A C 1
ATOM 1662 O O . ASP A 1 222 ? -10.523 3.258 -0.36 1 98.75 222 ASP A O 1
ATOM 1666 N N . VAL A 1 223 ? -11.484 4.445 1.278 1 98.81 223 VAL A N 1
ATOM 1667 C CA . VAL A 1 223 ? -10.234 5.086 1.679 1 98.81 223 VAL A CA 1
ATOM 1668 C C . VAL A 1 223 ? -10.164 5.172 3.201 1 98.81 223 VAL A C 1
ATOM 1670 O O . VAL A 1 223 ? -11.172 5.434 3.863 1 98.81 223 VAL A O 1
ATOM 1673 N N . VAL A 1 224 ? -9.055 4.902 3.766 1 98.81 224 VAL A N 1
ATOM 1674 C CA . VAL A 1 224 ? -8.727 5.258 5.141 1 98.81 224 VAL A CA 1
ATOM 1675 C C . VAL A 1 224 ? -7.59 6.281 5.148 1 98.81 224 VAL A C 1
ATOM 1677 O O . VAL A 1 224 ? -6.551 6.074 4.52 1 98.81 224 VAL A O 1
ATOM 1680 N N . PHE A 1 225 ? -7.832 7.379 5.715 1 98.62 225 PHE A N 1
ATOM 1681 C CA . PHE A 1 225 ? -6.82 8.414 5.883 1 98.62 225 PHE A CA 1
ATOM 1682 C C . PHE A 1 225 ? -6.352 8.484 7.332 1 98.62 225 PHE A C 1
ATOM 1684 O O . PHE A 1 225 ? -7.016 9.094 8.172 1 98.62 225 PHE A O 1
ATOM 1691 N N . ASP A 1 226 ? -5.172 7.91 7.621 1 97.19 226 ASP A N 1
ATOM 1692 C CA . ASP A 1 226 ? -4.855 7.434 8.961 1 97.19 226 ASP A CA 1
ATOM 1693 C C . ASP A 1 226 ? -3.611 8.125 9.516 1 97.19 226 ASP A C 1
ATOM 1695 O O . ASP A 1 226 ? -2.494 7.855 9.07 1 97.19 226 ASP A O 1
ATOM 1699 N N . PRO A 1 227 ? -3.736 8.93 10.562 1 94.19 227 PRO A N 1
ATOM 1700 C CA . PRO A 1 227 ? -2.564 9.523 11.211 1 94.19 227 PRO A CA 1
ATOM 1701 C C . PRO A 1 227 ? -1.957 8.602 12.273 1 94.19 227 PRO A C 1
ATOM 1703 O O . PRO A 1 227 ? -0.891 8.906 12.82 1 94.19 227 PRO A O 1
ATOM 1706 N N . VAL A 1 228 ? -2.578 7.516 12.625 1 89.75 228 VAL A N 1
ATOM 1707 C CA . VAL A 1 228 ? -2.143 6.637 13.703 1 89.75 228 VAL A CA 1
ATOM 1708 C C . VAL A 1 228 ? -1.102 5.652 13.18 1 89.75 228 VAL A C 1
ATOM 1710 O O . VAL A 1 228 ? 0.012 5.574 13.703 1 89.75 228 VAL A O 1
ATOM 1713 N N . GLY A 1 229 ? -1.471 4.879 12.148 1 89.06 229 GLY A N 1
ATOM 1714 C CA . GLY A 1 229 ? -0.554 4.027 11.414 1 89.06 229 GLY A CA 1
ATOM 1715 C C . GLY A 1 229 ? -0.08 2.828 12.211 1 89.06 229 GLY A C 1
ATOM 1716 O O . GLY A 1 229 ? 0.995 2.285 11.945 1 89.06 229 GLY A O 1
ATOM 1717 N N . ALA A 1 230 ? -0.794 2.422 13.266 1 89.69 230 ALA A N 1
ATOM 1718 C CA . ALA A 1 230 ? -0.306 1.327 14.094 1 89.69 230 ALA A CA 1
ATOM 1719 C C . ALA A 1 230 ? -1.42 0.771 14.977 1 89.69 230 ALA A C 1
ATOM 1721 O O . ALA A 1 230 ? -2.543 1.28 14.969 1 89.69 230 ALA A O 1
ATOM 1722 N N . GLY A 1 231 ? -1.082 -0.397 15.547 1 88.5 231 GLY A N 1
ATOM 1723 C CA . GLY A 1 231 ? -1.924 -0.959 16.594 1 88.5 231 GLY A CA 1
ATOM 1724 C C . GLY A 1 231 ? -3.193 -1.594 16.047 1 88.5 231 GLY A C 1
ATOM 1725 O O . GLY A 1 231 ? -3.273 -1.938 14.875 1 88.5 231 GLY A O 1
ATOM 1726 N N . PRO A 1 232 ? -4.152 -1.761 16.969 1 91.38 232 PRO A N 1
ATOM 1727 C CA . PRO A 1 232 ? -5.395 -2.449 16.609 1 91.38 232 PRO A CA 1
ATOM 1728 C C . PRO A 1 232 ? -6.203 -1.699 15.562 1 91.38 232 PRO A C 1
ATOM 1730 O O . PRO A 1 232 ? -6.91 -2.32 14.766 1 91.38 232 PRO A O 1
ATOM 1733 N N . LEU A 1 233 ? -6.047 -0.448 15.578 1 93.5 233 LEU A N 1
ATOM 1734 C CA . LEU A 1 233 ? -6.797 0.341 14.609 1 93.5 233 LEU A CA 1
ATOM 1735 C C . LEU A 1 233 ? -6.352 0.02 13.188 1 93.5 233 LEU A C 1
ATOM 1737 O O . LEU A 1 233 ? -7.188 -0.127 12.289 1 93.5 233 LEU A O 1
ATOM 1741 N N . LEU A 1 234 ? -5.086 -0.044 13 1 95.38 234 LEU A N 1
ATOM 1742 C CA . LEU A 1 234 ? -4.586 -0.344 11.656 1 95.38 234 LEU A CA 1
ATOM 1743 C C . LEU A 1 234 ? -5.074 -1.71 11.188 1 95.38 234 LEU A C 1
ATOM 1745 O O . LEU A 1 234 ? -5.469 -1.869 10.031 1 95.38 234 LEU A O 1
ATOM 1749 N N . GLN A 1 235 ? -5.027 -2.699 12.07 1 95.69 235 GLN A N 1
ATOM 1750 C CA . GLN A 1 235 ? -5.543 -4.02 11.727 1 95.69 235 GLN A CA 1
ATOM 1751 C C . GLN A 1 235 ? -7.02 -3.951 11.336 1 95.69 235 GLN A C 1
ATOM 1753 O O . GLN A 1 235 ? -7.438 -4.566 10.352 1 95.69 235 GLN A O 1
ATOM 1758 N N . SER A 1 236 ? -7.75 -3.25 12.125 1 96.5 236 SER A N 1
ATOM 1759 C CA . SER A 1 236 ? -9.172 -3.082 11.836 1 96.5 236 SER A CA 1
ATOM 1760 C C . SER A 1 236 ? -9.391 -2.367 10.508 1 96.5 236 SER A C 1
ATOM 1762 O O . SER A 1 236 ? -10.273 -2.738 9.734 1 96.5 236 SER A O 1
ATOM 1764 N N . ALA A 1 237 ? -8.602 -1.333 10.281 1 97.31 237 ALA A N 1
ATOM 1765 C CA . ALA A 1 237 ? -8.719 -0.577 9.039 1 97.31 237 ALA A CA 1
ATOM 1766 C C . ALA A 1 237 ? -8.516 -1.482 7.824 1 97.31 237 ALA A C 1
ATOM 1768 O O . ALA A 1 237 ? -9.25 -1.379 6.836 1 97.31 237 ALA A O 1
ATOM 1769 N N . ILE A 1 238 ? -7.566 -2.35 7.859 1 97.56 238 ILE A N 1
ATOM 1770 C CA . ILE A 1 238 ? -7.293 -3.281 6.77 1 97.56 238 ILE A CA 1
ATOM 1771 C C . ILE A 1 238 ? -8.516 -4.156 6.52 1 97.56 238 ILE A C 1
ATOM 1773 O O . ILE A 1 238 ? -8.922 -4.359 5.371 1 97.56 238 ILE A O 1
ATOM 1777 N N . HIS A 1 239 ? -9.141 -4.613 7.57 1 96.81 239 HIS A N 1
ATOM 1778 C CA . HIS A 1 239 ? -10.305 -5.477 7.453 1 96.81 239 HIS A CA 1
ATOM 1779 C C . HIS A 1 239 ? -11.516 -4.707 6.934 1 96.81 239 HIS A C 1
ATOM 1781 O O . HIS A 1 239 ? -12.367 -5.273 6.25 1 96.81 239 HIS A O 1
ATOM 1787 N N . LEU A 1 240 ? -11.555 -3.447 7.156 1 98.06 240 LEU A N 1
ATOM 1788 C CA . LEU A 1 240 ? -12.719 -2.635 6.84 1 98.06 240 LEU A CA 1
ATOM 1789 C C . LEU A 1 240 ? -12.633 -2.084 5.418 1 98.06 240 LEU A C 1
ATOM 1791 O O . LEU A 1 240 ? -13.586 -1.485 4.918 1 98.06 240 LEU A O 1
ATOM 1795 N N . LEU A 1 241 ? -11.508 -2.26 4.754 1 98.44 241 LEU A N 1
ATOM 1796 C CA . LEU A 1 241 ? -11.352 -1.755 3.396 1 98.44 241 LEU A CA 1
ATOM 1797 C C . LEU A 1 241 ? -12.328 -2.439 2.445 1 98.44 241 LEU A C 1
ATOM 1799 O O . LEU A 1 241 ? -12.555 -3.646 2.549 1 98.44 241 LEU A O 1
ATOM 1803 N N . ALA A 1 242 ? -12.875 -1.656 1.551 1 98.25 242 ALA A N 1
ATOM 1804 C CA . ALA A 1 242 ? -13.555 -2.215 0.382 1 98.25 242 ALA A CA 1
ATOM 1805 C C . ALA A 1 242 ? -12.547 -2.812 -0.599 1 98.25 242 ALA A C 1
ATOM 1807 O O . ALA A 1 242 ? -11.344 -2.559 -0.498 1 98.25 242 ALA A O 1
ATOM 1808 N N . GLU A 1 243 ? -13.055 -3.691 -1.472 1 96.06 243 GLU A N 1
ATOM 1809 C CA . GLU A 1 243 ? -12.203 -4.156 -2.564 1 96.06 243 GLU A CA 1
ATOM 1810 C C . GLU A 1 243 ? -11.609 -2.984 -3.336 1 96.06 243 GLU A C 1
ATOM 1812 O O . GLU A 1 243 ? -12.312 -2.033 -3.674 1 96.06 243 GLU A O 1
ATOM 1817 N N . GLY A 1 244 ? -10.281 -3.021 -3.516 1 95.94 244 GLY A N 1
ATOM 1818 C CA . GLY A 1 244 ? -9.602 -1.964 -4.242 1 95.94 244 GLY A CA 1
ATOM 1819 C C . GLY A 1 244 ? -9.32 -0.739 -3.393 1 95.94 244 GLY A C 1
ATOM 1820 O O . GLY A 1 244 ? -8.781 0.255 -3.883 1 95.94 244 GLY A O 1
ATOM 1821 N N . GLY A 1 245 ? -9.695 -0.758 -2.09 1 98.25 245 GLY A N 1
ATOM 1822 C CA . GLY A 1 245 ? -9.531 0.389 -1.212 1 98.25 245 GLY A CA 1
ATOM 1823 C C . GLY A 1 245 ? -8.078 0.689 -0.888 1 98.25 245 GLY A C 1
ATOM 1824 O O . GLY A 1 245 ? -7.188 -0.099 -1.212 1 98.25 245 GLY A O 1
ATOM 1825 N N . THR A 1 246 ? -7.859 1.844 -0.23 1 98.69 246 THR A N 1
ATOM 1826 C CA . THR A 1 246 ? -6.504 2.271 0.098 1 98.69 246 THR A CA 1
ATOM 1827 C C . THR A 1 246 ? -6.453 2.885 1.495 1 98.69 246 THR A C 1
ATOM 1829 O O . THR A 1 246 ? -7.34 3.656 1.872 1 98.69 246 THR A O 1
ATOM 1832 N N . ILE A 1 247 ? -5.484 2.477 2.236 1 98.62 247 ILE A N 1
ATOM 1833 C CA . ILE A 1 247 ? -5.133 3.166 3.471 1 98.62 247 ILE A CA 1
ATOM 1834 C C . ILE A 1 247 ? -3.953 4.102 3.219 1 98.62 247 ILE A C 1
ATOM 1836 O O . ILE A 1 247 ? -2.885 3.664 2.785 1 98.62 247 ILE A O 1
ATOM 1840 N N . TRP A 1 248 ? -4.141 5.328 3.432 1 98.25 248 TRP A N 1
ATOM 1841 C CA . TRP A 1 248 ? -3.068 6.316 3.416 1 98.25 248 TRP A CA 1
ATOM 1842 C C . TRP A 1 248 ? -2.588 6.621 4.832 1 98.25 248 TRP A C 1
ATOM 1844 O O . TRP A 1 248 ? -3.34 7.16 5.645 1 98.25 248 TRP A O 1
ATOM 1854 N N . ILE A 1 249 ? -1.37 6.277 5.125 1 96.94 249 ILE A N 1
ATOM 1855 C CA . ILE A 1 249 ? -0.79 6.602 6.426 1 96.94 249 ILE A CA 1
ATOM 1856 C C . ILE A 1 249 ? 0.055 7.871 6.312 1 96.94 249 ILE A C 1
ATOM 1858 O O . ILE A 1 249 ? 0.958 7.949 5.477 1 96.94 249 ILE A O 1
ATOM 1862 N N . TYR A 1 250 ? -0.21 8.859 7.164 1 93.38 250 TYR A N 1
ATOM 1863 C CA . TYR A 1 250 ? 0.501 10.125 7.027 1 93.38 250 TYR A CA 1
ATOM 1864 C C . TYR A 1 250 ? 1.096 10.562 8.359 1 93.38 250 TYR A C 1
ATOM 1866 O O . TYR A 1 250 ? 1.677 11.648 8.461 1 93.38 250 TYR A O 1
ATOM 1874 N N . GLY A 1 251 ? 0.961 9.688 9.32 1 86 251 GLY A N 1
ATOM 1875 C CA . GLY A 1 251 ? 1.543 9.953 10.625 1 86 251 GLY A CA 1
ATOM 1876 C C . GLY A 1 251 ? 1.678 8.711 11.484 1 86 251 GLY A C 1
ATOM 1877 O O . GLY A 1 251 ? 1.178 7.645 11.125 1 86 251 GLY A O 1
ATOM 1878 N N . LEU A 1 252 ? 2.436 8.781 12.531 1 77.44 252 LEU A N 1
ATOM 1879 C CA . LEU A 1 252 ? 2.58 7.695 13.492 1 77.44 252 LEU A CA 1
ATOM 1880 C C . LEU A 1 252 ? 2.229 8.164 14.898 1 77.44 252 LEU A C 1
ATOM 1882 O O . LEU A 1 252 ? 3.08 8.703 15.609 1 77.44 252 LEU A O 1
ATOM 1886 N N . LEU A 1 253 ? 1.071 7.914 15.25 1 72.44 253 LEU A N 1
ATOM 1887 C CA . LEU A 1 253 ? 0.602 8.281 16.578 1 72.44 253 LEU A CA 1
ATOM 1888 C C . LEU A 1 253 ? 0.526 7.055 17.484 1 72.44 253 LEU A C 1
ATOM 1890 O O . LEU A 1 253 ? 0.334 7.18 18.703 1 72.44 253 LEU A O 1
ATOM 1894 N N . GLY A 1 254 ? 0.777 5.879 16.844 1 75.25 254 GLY A N 1
ATOM 1895 C CA . GLY A 1 254 ? 0.67 4.652 17.625 1 75.25 254 GLY A CA 1
ATOM 1896 C C . GLY A 1 254 ? 1.953 3.844 17.641 1 75.25 254 GLY A C 1
ATOM 1897 O O . GLY A 1 254 ? 2.959 4.254 17.062 1 75.25 254 GLY A O 1
ATOM 1898 N N . LYS A 1 255 ? 1.924 2.758 18.344 1 85.38 255 LYS A N 1
ATOM 1899 C CA . LYS A 1 255 ? 3.043 1.825 18.438 1 85.38 255 LYS A CA 1
ATOM 1900 C C . LYS A 1 255 ? 2.826 0.612 17.547 1 85.38 255 LYS A C 1
ATOM 1902 O O . LYS A 1 255 ? 1.744 0.02 17.547 1 85.38 255 LYS A O 1
ATOM 1907 N N . PRO A 1 256 ? 3.865 0.334 16.828 1 88.94 256 PRO A N 1
ATOM 1908 C CA . PRO A 1 256 ? 3.727 -0.853 15.984 1 88.94 256 PRO A CA 1
ATOM 1909 C C . PRO A 1 256 ? 3.305 -2.092 16.766 1 88.94 256 PRO A C 1
ATOM 1911 O O . PRO A 1 256 ? 3.711 -2.266 17.922 1 88.94 256 PRO A O 1
ATOM 1914 N N . ASP A 1 257 ? 2.449 -2.934 16.125 1 90.81 257 ASP A N 1
ATOM 1915 C CA . ASP A 1 257 ? 1.921 -4.172 16.688 1 90.81 257 ASP A CA 1
ATOM 1916 C C . ASP A 1 257 ? 1.839 -5.266 15.617 1 90.81 257 ASP A C 1
ATOM 1918 O O . ASP A 1 257 ? 2.256 -5.062 14.477 1 90.81 257 ASP A O 1
ATOM 1922 N N . VAL A 1 258 ? 1.398 -6.461 16.125 1 92.44 258 VAL A N 1
ATOM 1923 C CA . VAL A 1 258 ? 1.215 -7.555 15.172 1 92.44 258 VAL A CA 1
ATOM 1924 C C . VAL A 1 258 ? 0.198 -7.148 14.109 1 92.44 258 VAL A C 1
ATOM 1926 O O . VAL A 1 258 ? -0.886 -6.656 14.43 1 92.44 258 VAL A O 1
ATOM 1929 N N . LEU A 1 259 ? 0.596 -7.254 12.875 1 94.06 259 LEU A N 1
ATOM 1930 C CA . LEU A 1 259 ? -0.235 -6.824 11.758 1 94.06 259 LEU A CA 1
ATOM 1931 C C . LEU A 1 259 ? -0.354 -7.934 10.719 1 94.06 259 LEU A C 1
ATOM 1933 O O . LEU A 1 259 ? 0.656 -8.445 10.227 1 94.06 259 LEU A O 1
ATOM 1937 N N . ASP A 1 260 ? -1.537 -8.391 10.477 1 94.12 260 ASP A N 1
ATOM 1938 C CA . ASP A 1 260 ? -1.84 -9.305 9.383 1 94.12 260 ASP A CA 1
ATOM 1939 C C . ASP A 1 260 ? -2.266 -8.547 8.125 1 94.12 260 ASP A C 1
ATOM 1941 O O . ASP A 1 260 ? -3.352 -7.965 8.086 1 94.12 260 ASP A O 1
ATOM 1945 N N . VAL A 1 261 ? -1.446 -8.594 7.055 1 94.38 261 VAL A N 1
ATOM 1946 C CA . VAL A 1 261 ? -1.718 -7.797 5.859 1 94.38 261 VAL A CA 1
ATOM 1947 C C . VAL A 1 261 ? -2.383 -8.672 4.801 1 94.38 261 VAL A C 1
ATOM 1949 O O . VAL A 1 261 ? -2.652 -8.211 3.688 1 94.38 261 VAL A O 1
ATOM 1952 N N . THR A 1 262 ? -2.729 -9.914 5.023 1 90.62 262 THR A N 1
ATOM 1953 C CA . THR A 1 262 ? -3.201 -10.883 4.043 1 90.62 262 THR A CA 1
ATOM 1954 C C . THR A 1 262 ? -4.539 -10.445 3.451 1 90.62 262 THR A C 1
ATOM 1956 O O . THR A 1 262 ? -4.816 -10.703 2.279 1 90.62 262 THR A O 1
ATOM 1959 N N . PRO A 1 263 ? -5.379 -9.727 4.273 1 93.69 263 PRO A N 1
ATOM 1960 C CA . PRO A 1 263 ? -6.637 -9.297 3.664 1 93.69 263 PRO A CA 1
ATOM 1961 C C . PRO A 1 263 ? -6.426 -8.367 2.471 1 93.69 263 PRO A C 1
ATOM 1963 O O . PRO A 1 263 ? -7.312 -8.242 1.617 1 93.69 263 PRO A O 1
ATOM 1966 N N . LEU A 1 264 ? -5.289 -7.684 2.41 1 96.19 264 LEU A N 1
ATOM 1967 C CA . LEU A 1 264 ? -5.008 -6.812 1.275 1 96.19 264 LEU A CA 1
ATOM 1968 C C . LEU A 1 264 ? -5 -7.602 -0.029 1 96.19 264 LEU A C 1
ATOM 1970 O O . LEU A 1 264 ? -5.336 -7.062 -1.088 1 96.19 264 LEU A O 1
ATOM 1974 N N . ILE A 1 265 ? -4.641 -8.867 0.042 1 93.06 265 ILE A N 1
ATOM 1975 C CA . ILE A 1 265 ? -4.527 -9.703 -1.149 1 93.06 265 ILE A CA 1
ATOM 1976 C C . ILE A 1 265 ? -5.906 -9.906 -1.768 1 93.06 265 ILE A C 1
ATOM 1978 O O . ILE A 1 265 ? -6.168 -9.461 -2.887 1 93.06 265 ILE A O 1
ATOM 1982 N N . ARG A 1 266 ? -6.863 -10.469 -1.001 1 89.56 266 ARG A N 1
ATOM 1983 C CA . ARG A 1 266 ? -8.195 -10.758 -1.523 1 89.56 266 ARG A CA 1
ATOM 1984 C C . ARG A 1 266 ? -8.906 -9.484 -1.961 1 89.56 266 ARG A C 1
ATOM 1986 O O . ARG A 1 266 ? -9.672 -9.492 -2.926 1 89.56 266 ARG A O 1
ATOM 1993 N N . LYS A 1 267 ? -8.602 -8.414 -1.299 1 94.62 267 LYS A N 1
ATOM 1994 C CA . LYS A 1 267 ? -9.273 -7.148 -1.572 1 94.62 267 LYS A CA 1
ATOM 1995 C C . LYS A 1 267 ? -8.562 -6.375 -2.678 1 94.62 267 LYS A C 1
ATOM 1997 O O . LYS A 1 267 ? -9.062 -5.348 -3.148 1 94.62 267 LYS A O 1
ATOM 2002 N N . ARG A 1 268 ? -7.418 -6.879 -3.068 1 94.88 268 ARG A N 1
ATOM 2003 C CA . ARG A 1 268 ? -6.605 -6.133 -4.023 1 94.88 268 ARG A CA 1
ATOM 2004 C C . ARG A 1 268 ? -6.43 -4.684 -3.576 1 94.88 268 ARG A C 1
ATOM 2006 O O . ARG A 1 268 ? -6.59 -3.76 -4.375 1 94.88 268 ARG A O 1
ATOM 2013 N N . ALA A 1 269 ? -6.203 -4.504 -2.271 1 97.44 269 ALA A N 1
ATOM 2014 C CA . ALA A 1 269 ? -6.148 -3.193 -1.624 1 97.44 269 ALA A CA 1
ATOM 2015 C C . ALA A 1 269 ? -4.711 -2.789 -1.326 1 97.44 269 ALA A C 1
ATOM 2017 O O . ALA A 1 269 ? -3.775 -3.541 -1.613 1 97.44 269 ALA A O 1
ATOM 2018 N N . ALA A 1 270 ? -4.555 -1.511 -0.768 1 98.12 270 ALA A N 1
ATOM 2019 C CA . ALA A 1 270 ? -3.195 -1.006 -0.604 1 98.12 270 ALA A CA 1
ATOM 2020 C C . ALA A 1 270 ? -3.051 -0.234 0.705 1 98.12 270 ALA A C 1
ATOM 2022 O O . ALA A 1 270 ? -4.016 0.358 1.193 1 98.12 270 ALA A O 1
ATOM 2023 N N . LEU A 1 271 ? -1.912 -0.3 1.241 1 98.25 271 LEU A N 1
ATOM 2024 C CA . LEU A 1 271 ? -1.398 0.572 2.291 1 98.25 271 LEU A CA 1
ATOM 2025 C C . LEU A 1 271 ? -0.266 1.447 1.766 1 98.25 271 LEU A C 1
ATOM 2027 O O . LEU A 1 271 ? 0.738 0.937 1.264 1 98.25 271 LEU A O 1
ATOM 2031 N N . ARG A 1 272 ? -0.419 2.76 1.869 1 97.75 272 ARG A N 1
ATOM 2032 C CA . ARG A 1 272 ? 0.535 3.688 1.271 1 97.75 272 ARG A CA 1
ATOM 2033 C C . ARG A 1 272 ? 0.958 4.762 2.27 1 97.75 272 ARG A C 1
ATOM 2035 O O . ARG A 1 272 ? 0.137 5.25 3.049 1 97.75 272 ARG A O 1
ATOM 2042 N N . GLY A 1 273 ? 2.221 5.098 2.125 1 96.25 273 GLY A N 1
ATOM 2043 C CA . GLY A 1 273 ? 2.695 6.258 2.863 1 96.25 273 GLY A CA 1
ATOM 2044 C C . GLY A 1 273 ? 2.473 7.566 2.129 1 96.25 273 GLY A C 1
ATOM 2045 O O . GLY A 1 273 ? 2.525 7.609 0.899 1 96.25 273 GLY A O 1
ATOM 2046 N N . TRP A 1 274 ? 2.268 8.602 2.957 1 92.38 274 TRP A N 1
ATOM 2047 C CA . TRP A 1 274 ? 2.031 9.914 2.367 1 92.38 274 TRP A CA 1
ATOM 2048 C C . TRP A 1 274 ? 2.723 11.008 3.176 1 92.38 274 TRP A C 1
ATOM 2050 O O . TRP A 1 274 ? 2.732 10.961 4.41 1 92.38 274 TRP A O 1
ATOM 2060 N N . LEU A 1 275 ? 3.252 11.906 2.424 1 88.5 275 LEU A N 1
ATOM 2061 C CA . LEU A 1 275 ? 3.801 13.117 3.025 1 88.5 275 LEU A CA 1
ATOM 2062 C C . LEU A 1 275 ? 3.381 14.352 2.238 1 88.5 275 LEU A C 1
ATOM 2064 O O . LEU A 1 275 ? 3.35 14.328 1.006 1 88.5 275 LEU A O 1
ATOM 2068 N N . LEU A 1 276 ? 3.168 15.352 2.945 1 87.94 276 LEU A N 1
ATOM 2069 C CA . LEU A 1 276 ? 2.691 16.609 2.373 1 87.94 276 LEU A CA 1
ATOM 2070 C C . LEU A 1 276 ? 3.686 17.156 1.356 1 87.94 276 LEU A C 1
ATOM 2072 O O . LEU A 1 276 ? 3.301 17.859 0.426 1 87.94 276 LEU A O 1
ATOM 2076 N N . ASP A 1 277 ? 4.934 16.859 1.462 1 81.44 277 ASP A N 1
ATOM 2077 C CA . ASP A 1 277 ? 5.949 17.391 0.561 1 81.44 277 ASP A CA 1
ATOM 2078 C C . ASP A 1 277 ? 5.754 16.875 -0.86 1 81.44 277 ASP A C 1
ATOM 2080 O O . ASP A 1 277 ? 6.34 17.406 -1.808 1 81.44 277 ASP A O 1
ATOM 2084 N N . GLU A 1 278 ? 4.93 15.836 -0.975 1 82.38 278 GLU A N 1
ATOM 2085 C CA . GLU A 1 278 ? 4.57 15.383 -2.314 1 82.38 278 GLU A CA 1
ATOM 2086 C C . GLU A 1 278 ? 3.889 16.484 -3.111 1 82.38 278 GLU A C 1
ATOM 2088 O O . GLU A 1 278 ? 3.932 16.484 -4.344 1 82.38 278 GLU A O 1
ATOM 2093 N N . LEU A 1 279 ? 3.242 17.375 -2.406 1 80.19 279 LEU A N 1
ATOM 2094 C CA . LEU A 1 279 ? 2.566 18.5 -3.049 1 80.19 279 LEU A CA 1
ATOM 2095 C C . LEU A 1 279 ? 3.561 19.375 -3.801 1 80.19 279 LEU A C 1
ATOM 2097 O O . LEU A 1 279 ? 3.254 19.875 -4.879 1 80.19 279 LEU A O 1
ATOM 2101 N N . SER A 1 280 ? 4.703 19.562 -3.193 1 74.12 280 SER A N 1
ATOM 2102 C CA . SER A 1 280 ? 5.703 20.422 -3.828 1 74.12 280 SER A CA 1
ATOM 2103 C C . SER A 1 280 ? 6.203 19.797 -5.133 1 74.12 280 SER A C 1
ATOM 2105 O O . SER A 1 280 ? 6.684 20.516 -6.016 1 74.12 280 SER A O 1
ATOM 2107 N N . ALA A 1 281 ? 6.059 18.484 -5.273 1 73 281 ALA A N 1
ATOM 2108 C CA . ALA A 1 281 ? 6.512 17.797 -6.473 1 73 281 ALA A CA 1
ATOM 2109 C C . ALA A 1 281 ? 5.539 18 -7.629 1 73 281 ALA A C 1
ATOM 2111 O O . ALA A 1 281 ? 5.883 17.766 -8.789 1 73 281 ALA A O 1
ATOM 2112 N N . LEU A 1 282 ? 4.344 18.453 -7.387 1 73.62 282 LEU A N 1
ATOM 2113 C CA . LEU A 1 282 ? 3.299 18.594 -8.398 1 73.62 282 LEU A CA 1
ATOM 2114 C C . LEU A 1 282 ? 3.543 19.812 -9.266 1 73.62 282 LEU A C 1
ATOM 2116 O O . LEU A 1 282 ? 2.939 19.953 -10.336 1 73.62 282 LEU A O 1
ATOM 2120 N N . GLY A 1 283 ? 4.414 20.594 -8.891 1 76.38 283 GLY A N 1
ATOM 2121 C CA . GLY A 1 283 ? 4.609 21.812 -9.648 1 76.38 283 GLY A CA 1
ATOM 2122 C C . GLY A 1 283 ? 3.844 23 -9.086 1 76.38 283 GLY A C 1
ATOM 2123 O O . GLY A 1 283 ? 2.982 22.828 -8.219 1 76.38 283 GLY A O 1
ATOM 2124 N N . SER A 1 284 ? 3.996 24.078 -9.617 1 82.44 284 SER A N 1
ATOM 2125 C CA . SER A 1 284 ? 3.508 25.328 -9.062 1 82.44 284 SER A CA 1
ATOM 2126 C C . SER A 1 284 ? 2.008 25.484 -9.281 1 82.44 284 SER A C 1
ATOM 2128 O O . SER A 1 284 ? 1.286 25.922 -8.383 1 82.44 284 SER A O 1
ATOM 2130 N N . GLU A 1 285 ? 1.528 25.047 -10.344 1 83.5 285 GLU A N 1
ATOM 2131 C CA . GLU A 1 285 ? 0.13 25.297 -10.68 1 83.5 285 GLU A CA 1
ATOM 2132 C C . GLU A 1 285 ? -0.805 24.484 -9.797 1 83.5 285 GLU A C 1
ATOM 2134 O O . GLU A 1 285 ? -1.711 25.031 -9.164 1 83.5 285 GLU A O 1
ATOM 2139 N N . PRO A 1 286 ? -0.527 23.219 -9.602 1 82.81 286 PRO A N 1
ATOM 2140 C CA . PRO A 1 286 ? -1.412 22.453 -8.719 1 82.81 286 PRO A CA 1
ATOM 2141 C C . PRO A 1 286 ? -1.362 22.938 -7.273 1 82.81 286 PRO A C 1
ATOM 2143 O O . PRO A 1 286 ? -2.383 22.922 -6.578 1 82.81 286 PRO A O 1
ATOM 2146 N N . VAL A 1 287 ? -0.272 23.375 -6.906 1 88.12 287 VAL A N 1
ATOM 2147 C CA . VAL A 1 287 ? -0.108 23.875 -5.547 1 88.12 287 VAL A CA 1
ATOM 2148 C C . VAL A 1 287 ? -0.913 25.156 -5.363 1 88.12 287 VAL A C 1
ATOM 2150 O O . VAL A 1 287 ? -1.63 25.312 -4.371 1 88.12 287 VAL A O 1
ATOM 2153 N N . GLN A 1 288 ? -0.865 26.016 -6.324 1 89.38 288 GLN A N 1
ATOM 2154 C CA . GLN A 1 288 ? -1.623 27.25 -6.262 1 89.38 288 GLN A CA 1
ATOM 2155 C C . GLN A 1 288 ? -3.125 26.984 -6.258 1 89.38 288 GLN A C 1
ATOM 2157 O O . GLN A 1 288 ? -3.877 27.641 -5.535 1 89.38 288 GLN A O 1
ATOM 2162 N N . ARG A 1 289 ? -3.518 26.016 -7.012 1 88.25 289 ARG A N 1
ATOM 2163 C CA . ARG A 1 289 ? -4.93 25.641 -7.062 1 88.25 289 ARG A CA 1
ATOM 2164 C C . ARG A 1 289 ? -5.406 25.125 -5.707 1 88.25 289 ARG A C 1
ATOM 2166 O O . ARG A 1 289 ? -6.543 25.391 -5.305 1 88.25 289 ARG A O 1
ATOM 2173 N N . ALA A 1 290 ? -4.52 24.469 -5.031 1 92.56 290 ALA A N 1
ATOM 2174 C CA . ALA A 1 290 ? -4.871 23.938 -3.719 1 92.56 290 ALA A CA 1
ATOM 2175 C C . ALA A 1 290 ? -5.039 25.062 -2.699 1 92.56 290 ALA A C 1
ATOM 2177 O O . ALA A 1 290 ? -6.02 25.094 -1.95 1 92.56 290 ALA A O 1
ATOM 2178 N N . TYR A 1 291 ? -4.16 25.984 -2.746 1 94.44 291 TYR A N 1
ATOM 2179 C CA . TYR A 1 291 ? -4.258 27.141 -1.857 1 94.44 291 TYR A CA 1
ATOM 2180 C C . TYR A 1 291 ? -5.539 27.922 -2.117 1 94.44 291 TYR A C 1
ATOM 2182 O O . TYR A 1 291 ? -6.273 28.25 -1.184 1 94.44 291 TYR A O 1
ATOM 2190 N N . GLN A 1 292 ? -5.805 28.156 -3.348 1 94.81 292 GLN A N 1
ATOM 2191 C CA . GLN A 1 292 ? -6.965 28.938 -3.732 1 94.81 292 GLN A CA 1
ATOM 2192 C C . GLN A 1 292 ? -8.266 28.234 -3.361 1 94.81 292 GLN A C 1
ATOM 2194 O O . GLN A 1 292 ? -9.211 28.859 -2.883 1 94.81 292 GLN A O 1
ATOM 2199 N N . HIS A 1 293 ? -8.234 26.984 -3.596 1 95.56 293 HIS A N 1
ATOM 2200 C CA . HIS A 1 293 ? -9.414 26.203 -3.234 1 95.56 293 HIS A CA 1
ATOM 2201 C C . HIS A 1 293 ? -9.758 26.375 -1.758 1 95.56 293 HIS A C 1
ATOM 2203 O O . HIS A 1 293 ? -10.906 26.641 -1.408 1 95.56 293 HIS A O 1
ATOM 2209 N N . VAL A 1 294 ? -8.781 26.219 -0.951 1 96.94 294 VAL A N 1
ATOM 2210 C CA . VAL A 1 294 ? -8.992 26.297 0.49 1 96.94 294 VAL A CA 1
ATOM 2211 C C . VAL A 1 294 ? -9.477 27.688 0.87 1 96.94 294 VAL A C 1
ATOM 2213 O O . VAL A 1 294 ? -10.469 27.828 1.595 1 96.94 294 VAL A O 1
ATOM 2216 N N . LEU A 1 295 ? -8.875 28.703 0.31 1 96.88 295 LEU A N 1
ATOM 2217 C CA . LEU A 1 295 ? -9.242 30.078 0.634 1 96.88 295 LEU A CA 1
ATOM 2218 C C . LEU A 1 295 ? -10.664 30.375 0.167 1 96.88 295 LEU A C 1
ATOM 2220 O O . LEU A 1 295 ? -11.438 31.016 0.891 1 96.88 295 LEU A O 1
ATOM 2224 N N . ASP A 1 296 ? -11 29.922 -1.005 1 96.5 296 ASP A N 1
ATOM 2225 C CA . ASP A 1 296 ? -12.336 30.156 -1.544 1 96.5 296 ASP A CA 1
ATOM 2226 C C . ASP A 1 296 ? -13.398 29.516 -0.665 1 96.5 296 ASP A C 1
ATOM 2228 O O . ASP A 1 296 ? -14.453 30.094 -0.423 1 96.5 296 ASP A O 1
ATOM 2232 N N . ARG A 1 297 ? -13.094 28.344 -0.183 1 96.75 297 ARG A N 1
ATOM 2233 C CA . ARG A 1 297 ? -14.078 27.594 0.591 1 96.75 297 ARG A CA 1
ATOM 2234 C C . ARG A 1 297 ? -14.227 28.188 1.994 1 96.75 297 ARG A C 1
ATOM 2236 O O . ARG A 1 297 ? -15.305 28.141 2.582 1 96.75 297 ARG A O 1
ATOM 2243 N N . PHE A 1 298 ? -13.195 28.766 2.484 1 96.31 298 PHE A N 1
ATOM 2244 C CA . PHE A 1 298 ? -13.328 29.5 3.732 1 96.31 298 PHE A CA 1
ATOM 2245 C C . PHE A 1 298 ? -14.102 30.797 3.512 1 96.31 298 PHE A C 1
ATOM 2247 O O . PHE A 1 298 ? -14.953 31.172 4.32 1 96.31 298 PHE A O 1
ATOM 2254 N N . ALA A 1 299 ? -13.852 31.438 2.418 1 94.38 299 ALA A N 1
ATOM 2255 C CA . ALA A 1 299 ? -14.492 32.719 2.105 1 94.38 299 ALA A CA 1
ATOM 2256 C C . ALA A 1 299 ? -15.992 32.562 1.922 1 94.38 299 ALA A C 1
ATOM 2258 O O . ALA A 1 299 ? -16.781 33.438 2.311 1 94.38 299 ALA A O 1
ATOM 2259 N N . ASP A 1 300 ? -16.375 31.422 1.33 1 94.88 300 ASP A N 1
ATOM 2260 C CA . ASP A 1 300 ? -17.797 31.25 1.05 1 94.88 300 ASP A CA 1
ATOM 2261 C C . ASP A 1 300 ? -18.5 30.484 2.176 1 94.88 300 ASP A C 1
ATOM 2263 O O . ASP A 1 300 ? -19.688 30.188 2.084 1 94.88 300 ASP A O 1
ATOM 2267 N N . GLY A 1 301 ? -17.75 30.078 3.217 1 93.94 301 GLY A N 1
ATOM 2268 C CA . GLY A 1 301 ? -18.328 29.5 4.422 1 93.94 301 GLY A CA 1
ATOM 2269 C C . GLY A 1 301 ? -18.5 28 4.352 1 93.94 301 GLY A C 1
ATOM 2270 O O . GLY A 1 301 ? -19.031 27.391 5.277 1 93.94 301 GLY A O 1
ATOM 2271 N N . THR A 1 302 ? -17.984 27.406 3.332 1 95.81 302 THR A N 1
ATOM 2272 C CA . THR A 1 302 ? -18.094 25.969 3.178 1 95.81 302 THR A CA 1
ATOM 2273 C C . THR A 1 302 ? -17.188 25.25 4.184 1 95.81 302 THR A C 1
ATOM 2275 O O . THR A 1 302 ? -17.578 24.219 4.742 1 95.81 302 THR A O 1
ATOM 2278 N N . TYR A 1 303 ? -16 25.797 4.324 1 97 303 TYR A N 1
ATOM 2279 C CA . TYR A 1 303 ? -15.07 25.25 5.297 1 97 303 TYR A CA 1
ATOM 2280 C C . TYR A 1 303 ? -15.07 26.062 6.586 1 97 303 TYR A C 1
ATOM 2282 O O . TYR A 1 303 ? -15.273 27.281 6.559 1 97 303 TYR A O 1
ATOM 2290 N N . ALA A 1 304 ? -14.922 25.359 7.66 1 96.44 304 ALA A N 1
ATOM 2291 C CA . ALA A 1 304 ? -14.742 25.953 8.984 1 96.44 304 ALA A CA 1
ATOM 2292 C C . ALA A 1 304 ? -13.812 25.109 9.844 1 96.44 304 ALA A C 1
ATOM 2294 O O . ALA A 1 304 ? -13.992 23.891 9.945 1 96.44 304 ALA A O 1
ATOM 2295 N N . LEU A 1 305 ? -12.891 25.719 10.414 1 96.56 305 LEU A N 1
ATOM 2296 C CA . LEU A 1 305 ? -11.953 25.016 11.281 1 96.56 305 LEU A CA 1
ATOM 2297 C C . LEU A 1 305 ? -12.258 25.297 12.75 1 96.56 305 LEU A C 1
ATOM 2299 O O . LEU A 1 305 ? -12.125 26.438 13.219 1 96.56 305 LEU A O 1
ATOM 2303 N N . PRO A 1 306 ? -12.672 24.297 13.461 1 96.44 306 PRO A N 1
ATOM 2304 C CA . PRO A 1 306 ? -12.906 24.516 14.891 1 96.44 306 PRO A CA 1
ATOM 2305 C C . PRO A 1 306 ? -11.625 24.875 15.648 1 96.44 306 PRO A C 1
ATOM 2307 O O . PRO A 1 306 ? -10.586 24.234 15.453 1 96.44 306 PRO A O 1
ATOM 2310 N N . ILE A 1 307 ? -11.742 25.906 16.438 1 96.5 307 ILE A N 1
ATOM 2311 C CA . ILE A 1 307 ? -10.625 26.344 17.266 1 96.5 307 ILE A CA 1
ATOM 2312 C C . ILE A 1 307 ? -10.797 25.797 18.688 1 96.5 307 ILE A C 1
ATOM 2314 O O . ILE A 1 307 ? -11.766 26.109 19.375 1 96.5 307 ILE A O 1
ATOM 2318 N N . ALA A 1 308 ? -9.828 24.969 19.094 1 96.81 308 ALA A N 1
ATOM 2319 C CA . ALA A 1 308 ? -9.898 24.297 20.391 1 96.81 308 ALA A CA 1
ATOM 2320 C C . ALA A 1 308 ? -9.453 25.234 21.516 1 96.81 308 ALA A C 1
ATOM 2322 O O . ALA A 1 308 ? -9.906 25.109 22.656 1 96.81 308 ALA A O 1
ATOM 2323 N N . GLY A 1 309 ? -8.5 26.125 21.219 1 97.56 309 GLY A N 1
ATOM 2324 C CA . GLY A 1 309 ? -7.969 27.062 22.188 1 97.56 309 GLY A CA 1
ATOM 2325 C C . GLY A 1 309 ? -6.988 28.062 21.594 1 97.56 309 GLY A C 1
ATOM 2326 O O . GLY A 1 309 ? -6.367 27.781 20.562 1 97.56 309 GLY A O 1
ATOM 2327 N N . ILE A 1 310 ? -6.934 29.203 22.219 1 98.31 310 ILE A N 1
ATOM 2328 C CA . ILE A 1 310 ? -6.012 30.281 21.859 1 98.31 310 ILE A CA 1
ATOM 2329 C C . ILE A 1 310 ? -5.102 30.609 23.031 1 98.31 310 ILE A C 1
ATOM 2331 O O . ILE A 1 310 ? -5.574 30.766 24.156 1 98.31 310 ILE A O 1
ATOM 2335 N N . PHE A 1 311 ? -3.801 30.641 22.766 1 98.56 311 PHE A N 1
ATOM 2336 C CA . PHE A 1 311 ? -2.809 30.906 23.797 1 98.56 311 PHE A CA 1
ATOM 2337 C C . PHE A 1 311 ? -1.877 32.031 23.375 1 98.56 311 PHE A C 1
ATOM 2339 O O . PHE A 1 311 ? -1.468 32.125 22.219 1 98.56 311 PHE A O 1
ATOM 2346 N N . PRO A 1 312 ? -1.546 32.906 24.391 1 98.44 312 PRO A N 1
ATOM 2347 C CA . PRO A 1 312 ? -0.429 33.812 24.078 1 98.44 312 PRO A CA 1
ATOM 2348 C C . PRO A 1 312 ? 0.881 33.062 23.844 1 98.44 312 PRO A C 1
ATOM 2350 O O . PRO A 1 312 ? 1.102 32 24.438 1 98.44 312 PRO A O 1
ATOM 2353 N N . LEU A 1 313 ? 1.702 33.594 22.969 1 98.31 313 LEU A N 1
ATOM 2354 C CA . LEU A 1 313 ? 2.988 32.969 22.656 1 98.31 313 LEU A CA 1
ATOM 2355 C C . LEU A 1 313 ? 3.771 32.688 23.938 1 98.31 313 LEU A C 1
ATOM 2357 O O . LEU A 1 313 ? 4.426 31.641 24.047 1 98.31 313 LEU A O 1
ATOM 2361 N N . ARG A 1 314 ? 3.709 33.562 24.922 1 97.62 314 ARG A N 1
ATOM 2362 C CA . ARG A 1 314 ? 4.449 33.406 26.188 1 97.62 314 ARG A CA 1
ATOM 2363 C C . ARG A 1 314 ? 3.996 32.188 26.938 1 97.62 314 ARG A C 1
ATOM 2365 O O . ARG A 1 314 ? 4.711 31.688 27.812 1 97.62 314 ARG A O 1
ATOM 2372 N N . ASP A 1 315 ? 2.77 31.625 26.625 1 98.38 315 ASP A N 1
ATOM 2373 C CA . ASP A 1 315 ? 2.23 30.453 27.297 1 98.38 315 ASP A CA 1
ATOM 2374 C C . ASP A 1 315 ? 2.41 29.203 26.438 1 98.38 315 ASP A C 1
ATOM 2376 O O . ASP A 1 315 ? 1.59 28.281 26.484 1 98.38 315 ASP A O 1
ATOM 2380 N N . VAL A 1 316 ? 3.436 29.172 25.625 1 98.44 316 VAL A N 1
ATOM 2381 C CA . VAL A 1 316 ? 3.68 28.094 24.672 1 98.44 316 VAL A CA 1
ATOM 2382 C C . VAL A 1 316 ? 3.826 26.766 25.438 1 98.44 316 VAL A C 1
ATOM 2384 O O . VAL A 1 316 ? 3.41 25.719 24.938 1 98.44 316 VAL A O 1
ATOM 2387 N N . ARG A 1 317 ? 4.359 26.75 26.625 1 98.44 317 ARG A N 1
ATOM 2388 C CA . ARG A 1 317 ? 4.516 25.531 27.406 1 98.44 317 ARG A CA 1
ATOM 2389 C C . ARG A 1 317 ? 3.156 24.938 27.781 1 98.44 317 ARG A C 1
ATOM 2391 O O . ARG A 1 317 ? 2.93 23.734 27.641 1 98.44 317 ARG A O 1
ATOM 2398 N N . GLU A 1 318 ? 2.35 25.797 28.203 1 98.44 318 GLU A N 1
ATOM 2399 C CA . GLU A 1 318 ? 0.997 25.359 28.531 1 98.44 318 GLU A CA 1
ATOM 2400 C C . GLU A 1 318 ? 0.271 24.828 27.297 1 98.44 318 GLU A C 1
ATOM 2402 O O . GLU A 1 318 ? -0.414 23.812 27.375 1 98.44 318 GLU A O 1
ATOM 2407 N N . ALA A 1 319 ? 0.404 25.531 26.219 1 98.5 319 ALA A N 1
ATOM 2408 C CA . ALA A 1 319 ? -0.243 25.109 24.984 1 98.5 319 ALA A CA 1
ATOM 2409 C C . ALA A 1 319 ? 0.215 23.719 24.562 1 98.5 319 ALA A C 1
ATOM 2411 O O . ALA A 1 319 ? -0.607 22.859 24.219 1 98.5 319 ALA A O 1
ATOM 2412 N N . HIS A 1 320 ? 1.544 23.484 24.594 1 98.38 320 HIS A N 1
ATOM 2413 C CA . HIS A 1 320 ? 2.08 22.172 24.266 1 98.38 320 HIS A CA 1
ATOM 2414 C C . HIS A 1 320 ? 1.558 21.109 25.219 1 98.38 320 HIS A C 1
ATOM 2416 O O . HIS A 1 320 ? 1.197 20 24.781 1 98.38 320 HIS A O 1
ATOM 2422 N N . ALA A 1 321 ? 1.505 21.406 26.5 1 98.25 321 ALA A N 1
ATOM 2423 C CA . ALA A 1 321 ? 1.022 20.453 27.5 1 98.25 321 ALA A CA 1
ATOM 2424 C C . ALA A 1 321 ? -0.435 20.078 27.234 1 98.25 321 ALA A C 1
ATOM 2426 O O . ALA A 1 321 ? -0.809 18.906 27.344 1 98.25 321 ALA A O 1
ATOM 2427 N N . ARG A 1 322 ? -1.185 21.047 26.906 1 97.88 322 ARG A N 1
ATOM 2428 C CA . ARG A 1 322 ? -2.594 20.797 26.625 1 97.88 322 ARG A CA 1
ATOM 2429 C C . ARG A 1 322 ? -2.756 19.938 25.375 1 97.88 322 ARG A C 1
ATOM 2431 O O . ARG A 1 322 ? -3.605 19.047 25.344 1 97.88 322 ARG A O 1
ATOM 2438 N N . MET A 1 323 ? -2.016 20.219 24.406 1 96.94 323 MET A N 1
ATOM 2439 C CA . MET A 1 323 ? -2.078 19.422 23.188 1 96.94 323 MET A CA 1
ATOM 2440 C C . MET A 1 323 ? -1.66 17.984 23.453 1 96.94 323 MET A C 1
ATOM 2442 O O . MET A 1 323 ? -2.258 17.047 22.906 1 96.94 323 MET A O 1
ATOM 2446 N N . GLU A 1 324 ? -0.704 17.766 24.297 1 95.19 324 GLU A N 1
ATOM 2447 C CA . GLU A 1 324 ? -0.218 16.422 24.625 1 95.19 324 GLU A CA 1
ATOM 2448 C C . GLU A 1 324 ? -1.299 15.602 25.328 1 95.19 324 GLU A C 1
ATOM 2450 O O . GLU A 1 324 ? -1.362 14.383 25.156 1 95.19 324 GLU A O 1
ATOM 2455 N N . ARG A 1 325 ? -2.086 16.312 26.078 1 93.88 325 ARG A N 1
ATOM 2456 C CA . ARG A 1 325 ? -3.154 15.625 26.797 1 93.88 325 ARG A CA 1
ATOM 2457 C C . ARG A 1 325 ? -4.172 15.039 25.828 1 93.88 325 ARG A C 1
ATOM 2459 O O . ARG A 1 325 ? -4.852 14.062 26.141 1 93.88 325 ARG A O 1
ATOM 2466 N N . GLY A 1 326 ? -4.371 15.641 24.656 1 92.19 326 GLY A N 1
ATOM 2467 C CA . GLY A 1 326 ? -5.152 15.062 23.578 1 92.19 326 GLY A CA 1
ATOM 2468 C C . GLY A 1 326 ? -6.648 15.148 23.812 1 92.19 326 GLY A C 1
ATOM 2469 O O . GLY A 1 326 ? -7.426 14.43 23.172 1 92.19 326 GLY A O 1
ATOM 2470 N N . ALA A 1 327 ? -7.152 16.016 24.672 1 92.44 327 ALA A N 1
ATOM 2471 C CA . ALA A 1 327 ? -8.57 16.094 25.016 1 92.44 327 ALA A CA 1
ATOM 2472 C C . ALA A 1 327 ? -9.297 17.078 24.109 1 92.44 327 ALA A C 1
ATOM 2474 O O . ALA A 1 327 ? -10.531 17.109 24.078 1 92.44 327 ALA A O 1
ATOM 2475 N N . HIS A 1 328 ? -8.641 17.766 23.328 1 94.75 328 HIS A N 1
ATOM 2476 C CA . HIS A 1 328 ? -9.219 18.875 22.594 1 94.75 328 HIS A CA 1
ATOM 2477 C C . HIS A 1 328 ? -9.805 18.406 21.266 1 94.75 328 HIS A C 1
ATOM 2479 O O . HIS A 1 328 ? -9.531 17.297 20.812 1 94.75 328 HIS A O 1
ATOM 2485 N N . ILE A 1 329 ? -10.664 19.219 20.672 1 96.75 329 ILE A N 1
ATOM 2486 C CA . ILE A 1 329 ? -11.211 19.047 19.328 1 96.75 329 ILE A CA 1
ATOM 2487 C C . ILE A 1 329 ? -10.836 20.25 18.469 1 96.75 329 ILE A C 1
ATOM 2489 O O . ILE A 1 329 ? -11.172 21.391 18.797 1 96.75 329 ILE A O 1
ATOM 2493 N N . GLY A 1 330 ? -10.117 19.953 17.422 1 96.75 330 GLY A N 1
ATOM 2494 C CA . GLY A 1 330 ? -9.766 21.031 16.5 1 96.75 330 GLY A CA 1
ATOM 2495 C C . GLY A 1 330 ? -8.383 21.594 16.734 1 96.75 330 GLY A C 1
ATOM 2496 O O . GLY A 1 330 ? -7.465 20.875 17.125 1 96.75 330 GLY A O 1
ATOM 2497 N N . LYS A 1 331 ? -8.133 22.828 16.422 1 97.69 331 LYS A N 1
ATOM 2498 C CA . LYS A 1 331 ? -6.816 23.438 16.266 1 97.69 331 LYS A CA 1
ATOM 2499 C C . LYS A 1 331 ? -6.496 24.344 17.453 1 97.69 331 LYS A C 1
ATOM 2501 O O . LYS A 1 331 ? -7.355 25.109 17.906 1 97.69 331 LYS A O 1
ATOM 2506 N N . PHE A 1 332 ? -5.301 24.266 17.984 1 98.31 332 PHE A N 1
ATOM 2507 C CA . PHE A 1 332 ? -4.762 25.266 18.906 1 98.31 332 PHE A CA 1
ATOM 2508 C C . PHE A 1 332 ? -4.004 26.344 18.156 1 98.31 332 PHE A C 1
ATOM 2510 O O . PHE A 1 332 ? -3.307 26.062 17.188 1 98.31 332 PHE A O 1
ATOM 2517 N N . ILE A 1 333 ? -4.148 27.578 18.625 1 98.56 333 ILE A N 1
ATOM 2518 C CA . ILE A 1 333 ? -3.521 28.734 18 1 98.56 333 ILE A CA 1
ATOM 2519 C C . ILE A 1 333 ? -2.695 29.5 19.016 1 98.56 333 ILE A C 1
ATOM 2521 O O . ILE A 1 333 ? -3.141 29.719 20.156 1 98.56 333 ILE A O 1
ATOM 2525 N N . LEU A 1 334 ? -1.481 29.812 18.641 1 98.62 334 LEU A N 1
ATOM 2526 C CA . LEU A 1 334 ? -0.679 30.766 19.406 1 98.62 334 LEU A CA 1
ATOM 2527 C C . LEU A 1 334 ? -0.855 32.188 18.859 1 98.62 334 LEU A C 1
ATOM 2529 O O . LEU A 1 334 ? -0.842 32.375 17.641 1 98.62 334 LEU A O 1
ATOM 2533 N N . VAL A 1 335 ? -1.018 33.094 19.734 1 98.25 335 VAL A N 1
ATOM 2534 C CA . VAL A 1 335 ? -1.112 34.5 19.375 1 98.25 335 VAL A CA 1
ATOM 2535 C C . VAL A 1 335 ? 0.096 35.25 19.922 1 98.25 335 VAL A C 1
ATOM 2537 O O . VAL A 1 335 ? 0.246 35.406 21.125 1 98.25 335 VAL A O 1
ATOM 2540 N N . PRO A 1 336 ? 0.944 35.688 19 1 96.31 336 PRO A N 1
ATOM 2541 C CA . PRO A 1 336 ? 2.131 36.406 19.453 1 96.31 336 PRO A CA 1
ATOM 2542 C C . PRO A 1 336 ? 1.792 37.75 20.109 1 96.31 336 PRO A C 1
ATOM 2544 O O . PRO A 1 336 ? 0.762 38.344 19.781 1 96.31 336 PRO A O 1
ATOM 2547 N N . MET B 1 1 ? -11.5 -42.969 -16.297 1 93.31 1 MET B N 1
ATOM 2548 C CA . MET B 1 1 ? -10.453 -42 -15.953 1 93.31 1 MET B CA 1
ATOM 2549 C C . MET B 1 1 ? -10.133 -42.062 -14.461 1 93.31 1 MET B C 1
ATOM 2551 O O . MET B 1 1 ? -10.836 -42.719 -13.695 1 93.31 1 MET B O 1
ATOM 2555 N N . GLN B 1 2 ? -8.969 -41.562 -14.078 1 96.81 2 GLN B N 1
ATOM 2556 C CA . GLN B 1 2 ? -8.586 -41.438 -12.68 1 96.81 2 GLN B CA 1
ATOM 2557 C C . GLN B 1 2 ? -8.547 -39.969 -12.227 1 96.81 2 GLN B C 1
ATOM 2559 O O . GLN B 1 2 ? -8.203 -39.094 -13.016 1 96.81 2 GLN B O 1
ATOM 2564 N N . LYS B 1 3 ? -8.961 -39.812 -10.961 1 96.31 3 LYS B N 1
ATOM 2565 C CA . LYS B 1 3 ? -8.883 -38.5 -10.344 1 96.31 3 LYS B CA 1
ATOM 2566 C C . LYS B 1 3 ? -8.406 -38.594 -8.898 1 96.31 3 LYS B C 1
ATOM 2568 O O . LYS B 1 3 ? -8.672 -39.562 -8.219 1 96.31 3 LYS B O 1
ATOM 2573 N N . VAL B 1 4 ? -7.723 -37.594 -8.5 1 97.06 4 VAL B N 1
ATOM 2574 C CA . VAL B 1 4 ? -7.402 -37.438 -7.082 1 97.06 4 VAL B CA 1
ATOM 2575 C C . VAL B 1 4 ? -8.523 -36.719 -6.367 1 97.06 4 VAL B C 1
ATOM 2577 O O . VAL B 1 4 ? -8.984 -35.656 -6.832 1 97.06 4 VAL B O 1
ATOM 2580 N N . ILE B 1 5 ? -8.945 -37.219 -5.258 1 95.56 5 ILE B N 1
ATOM 2581 C CA . ILE B 1 5 ? -10.039 -36.625 -4.496 1 95.56 5 ILE B CA 1
ATOM 2582 C C . ILE B 1 5 ? -9.578 -36.375 -3.066 1 95.56 5 ILE B C 1
ATOM 2584 O O . ILE B 1 5 ? -8.961 -37.219 -2.43 1 95.56 5 ILE B O 1
ATOM 2588 N N . VAL B 1 6 ? -9.812 -35.125 -2.633 1 95.31 6 VAL B N 1
ATOM 2589 C CA . VAL B 1 6 ? -9.68 -34.781 -1.224 1 95.31 6 VAL B CA 1
ATOM 2590 C C . VAL B 1 6 ? -11.023 -34.938 -0.518 1 95.31 6 VAL B C 1
ATOM 2592 O O . VAL B 1 6 ? -11.961 -34.188 -0.766 1 95.31 6 VAL B O 1
ATOM 2595 N N . GLU B 1 7 ? -11.078 -35.812 0.379 1 92.62 7 GLU B N 1
ATOM 2596 C CA . GLU B 1 7 ? -12.352 -36.156 1.013 1 92.62 7 GLU B CA 1
ATOM 2597 C C . GLU B 1 7 ? -12.602 -35.312 2.248 1 92.62 7 GLU B C 1
ATOM 2599 O O . GLU B 1 7 ? -13.75 -35.062 2.615 1 92.62 7 GLU B O 1
ATOM 2604 N N . ALA B 1 8 ? -11.617 -34.906 2.85 1 95 8 ALA B N 1
ATOM 2605 C CA . ALA B 1 8 ? -11.609 -34.031 4.012 1 95 8 ALA B CA 1
ATOM 2606 C C . ALA B 1 8 ? -10.312 -33.219 4.09 1 95 8 ALA B C 1
ATOM 2608 O O . ALA B 1 8 ? -9.273 -33.656 3.584 1 95 8 ALA B O 1
ATOM 2609 N N . PHE B 1 9 ? -10.516 -32.094 4.684 1 95.56 9 PHE B N 1
ATOM 2610 C CA . PHE B 1 9 ? -9.297 -31.297 4.848 1 95.56 9 PHE B CA 1
ATOM 2611 C C . PHE B 1 9 ? -8.297 -32.031 5.734 1 95.56 9 PHE B C 1
ATOM 2613 O O . PHE B 1 9 ? -8.68 -32.75 6.645 1 95.56 9 PHE B O 1
ATOM 2620 N N . GLY B 1 10 ? -7.023 -31.859 5.469 1 95.88 10 GLY B N 1
ATOM 2621 C CA . GLY B 1 10 ? -6.023 -32.5 6.312 1 95.88 10 GLY B CA 1
ATOM 2622 C C . GLY B 1 10 ? -4.695 -32.719 5.613 1 95.88 10 GLY B C 1
ATOM 2623 O O . GLY B 1 10 ? -4.328 -31.938 4.723 1 95.88 10 GLY B O 1
ATOM 2624 N N . GLY B 1 11 ? -3.955 -33.719 6.094 1 96.75 11 GLY B N 1
ATOM 2625 C CA . GLY B 1 11 ? -2.633 -34 5.566 1 96.75 11 GLY B CA 1
ATOM 2626 C C . GLY B 1 11 ? -2.672 -34.812 4.277 1 96.75 11 GLY B C 1
ATOM 2627 O O . GLY B 1 11 ? -3.715 -34.906 3.625 1 96.75 11 GLY B O 1
ATOM 2628 N N . VAL B 1 12 ? -1.52 -35.344 3.863 1 97.69 12 VAL B N 1
ATOM 2629 C CA . VAL B 1 12 ? -1.366 -36 2.57 1 97.69 12 VAL B CA 1
ATOM 2630 C C . VAL B 1 12 ? -2.234 -37.25 2.523 1 97.69 12 VAL B C 1
ATOM 2632 O O . VAL B 1 12 ? -2.582 -37.719 1.443 1 97.69 12 VAL B O 1
ATOM 2635 N N . GLU B 1 13 ? -2.584 -37.781 3.68 1 97 13 GLU B N 1
ATOM 2636 C CA . GLU B 1 13 ? -3.402 -39 3.76 1 97 13 GLU B CA 1
ATOM 2637 C C . GLU B 1 13 ? -4.816 -38.719 3.252 1 97 13 GLU B C 1
ATOM 2639 O O . GLU B 1 13 ? -5.57 -39.688 2.988 1 97 13 GLU B O 1
ATOM 2644 N N . ARG B 1 14 ? -5.191 -37.469 3.049 1 96.75 14 ARG B N 1
ATOM 2645 C CA . ARG B 1 14 ? -6.535 -37.094 2.611 1 96.75 14 ARG B CA 1
ATOM 2646 C C . ARG B 1 14 ? -6.652 -37.156 1.093 1 96.75 14 ARG B C 1
ATOM 2648 O O . ARG B 1 14 ? -7.746 -37.031 0.544 1 96.75 14 ARG B O 1
ATOM 2655 N N . LEU B 1 15 ? -5.574 -37.406 0.423 1 97.5 15 LEU B N 1
ATOM 2656 C CA . LEU B 1 15 ? -5.566 -37.531 -1.029 1 97.5 15 LEU B CA 1
ATOM 2657 C C . LEU B 1 15 ? -5.809 -39 -1.431 1 97.5 15 LEU B C 1
ATOM 2659 O O . LEU B 1 15 ? -5.062 -39.875 -1.023 1 97.5 15 LEU B O 1
ATOM 2663 N N . HIS B 1 16 ? -6.824 -39.156 -2.279 1 96.94 16 HIS B N 1
ATOM 2664 C CA . HIS B 1 16 ? -7.176 -40.5 -2.73 1 96.94 16 HIS B CA 1
ATOM 2665 C C . HIS B 1 16 ? -7.352 -40.562 -4.246 1 96.94 16 HIS B C 1
ATOM 2667 O O . HIS B 1 16 ? -7.961 -39.656 -4.828 1 96.94 16 HIS B O 1
ATOM 2673 N N . LEU B 1 17 ? -6.789 -41.594 -4.805 1 97.19 17 LEU B N 1
ATOM 2674 C CA . LEU B 1 17 ? -7 -41.812 -6.227 1 97.19 17 LEU B CA 1
ATOM 2675 C C . LEU B 1 17 ? -8.273 -42.625 -6.461 1 97.19 17 LEU B C 1
ATOM 2677 O O . LEU B 1 17 ? -8.445 -43.688 -5.883 1 97.19 17 LEU B O 1
ATOM 2681 N N . ALA B 1 18 ? -9.109 -42.125 -7.285 1 96.38 18 ALA B N 1
ATOM 2682 C CA . ALA B 1 18 ? -10.383 -42.781 -7.574 1 96.38 18 ALA B CA 1
ATOM 2683 C C . ALA B 1 18 ? -10.539 -43.031 -9.07 1 96.38 18 ALA B C 1
ATOM 2685 O O . ALA B 1 18 ? -10.047 -42.25 -9.891 1 96.38 18 ALA B O 1
ATOM 2686 N N . ALA B 1 19 ? -11.227 -44.125 -9.32 1 96 19 ALA B N 1
ATOM 2687 C CA . ALA B 1 19 ? -11.609 -44.406 -10.703 1 96 19 ALA B CA 1
ATOM 2688 C C . ALA B 1 19 ? -13.008 -43.906 -11.016 1 96 19 ALA B C 1
ATOM 2690 O O . ALA B 1 19 ? -13.945 -44.125 -10.242 1 96 19 ALA B O 1
ATOM 2691 N N . LEU B 1 20 ? -13.062 -43.156 -12.102 1 93.88 20 LEU B N 1
ATOM 2692 C CA . LEU B 1 20 ? -14.336 -42.594 -12.555 1 93.88 20 LEU B CA 1
ATOM 2693 C C . LEU B 1 20 ? -14.57 -42.906 -14.031 1 93.88 20 LEU B C 1
ATOM 2695 O O . LEU B 1 20 ? -13.625 -43.188 -14.766 1 93.88 20 LEU B O 1
ATOM 2699 N N . PRO B 1 21 ? -15.859 -42.906 -14.383 1 92.19 21 PRO B N 1
ATOM 2700 C CA . PRO B 1 21 ? -16.109 -43.062 -15.812 1 92.19 21 PRO B CA 1
ATOM 2701 C C . PRO B 1 21 ? -15.539 -41.938 -16.656 1 92.19 21 PRO B C 1
ATOM 2703 O O . PRO B 1 21 ? -15.453 -40.781 -16.188 1 92.19 21 PRO B O 1
ATOM 2706 N N . ASP B 1 22 ? -15.18 -42.25 -17.859 1 88.06 22 ASP B N 1
ATOM 2707 C CA . ASP B 1 22 ? -14.703 -41.219 -18.766 1 88.06 22 ASP B CA 1
ATOM 2708 C C . ASP B 1 22 ? -15.844 -40.281 -19.188 1 88.06 22 ASP B C 1
ATOM 2710 O O . ASP B 1 22 ? -16.906 -40.75 -19.594 1 88.06 22 ASP B O 1
ATOM 2714 N N . PRO B 1 23 ? -15.578 -39.062 -19.109 1 91.75 23 PRO B N 1
ATOM 2715 C CA . PRO B 1 23 ? -16.625 -38.156 -19.609 1 91.75 23 PRO B CA 1
ATOM 2716 C C . PRO B 1 23 ? -16.656 -38.062 -21.141 1 91.75 23 PRO B C 1
ATOM 2718 O O . PRO B 1 23 ? -15.633 -38.312 -21.797 1 91.75 23 PRO B O 1
ATOM 2721 N N . CYS B 1 24 ? -17.828 -37.875 -21.672 1 94.56 24 CYS B N 1
ATOM 2722 C CA . CYS B 1 24 ? -18.016 -37.625 -23.094 1 94.56 24 CYS B CA 1
ATOM 2723 C C . CYS B 1 24 ? -18.266 -36.156 -23.359 1 94.56 24 CYS B C 1
ATOM 2725 O O . CYS B 1 24 ? -19.25 -35.594 -22.859 1 94.56 24 CYS B O 1
ATOM 2727 N N . PRO B 1 25 ? -17.375 -35.562 -24.172 1 96.94 25 PRO B N 1
ATOM 2728 C CA . PRO B 1 25 ? -17.594 -34.125 -24.422 1 96.94 25 PRO B CA 1
ATOM 2729 C C . PRO B 1 25 ? -18.844 -33.844 -25.25 1 96.94 25 PRO B C 1
ATOM 2731 O O . PRO B 1 25 ? -19.172 -34.625 -26.156 1 96.94 25 PRO B O 1
ATOM 2734 N N . THR B 1 26 ? -19.594 -32.844 -24.891 1 96.62 26 THR B N 1
ATOM 2735 C CA . THR B 1 26 ? -20.766 -32.375 -25.609 1 96.62 26 THR B CA 1
ATOM 2736 C C . THR B 1 26 ? -20.594 -30.938 -26.062 1 96.62 26 THR B C 1
ATOM 2738 O O . THR B 1 26 ? -19.688 -30.234 -25.609 1 96.62 26 THR B O 1
ATOM 2741 N N . GLY B 1 27 ? -21.375 -30.562 -27.062 1 97.12 27 GLY B N 1
ATOM 2742 C CA . GLY B 1 27 ? -21.359 -29.188 -27.516 1 97.12 27 GLY B CA 1
ATOM 2743 C C . GLY B 1 27 ? -19.969 -28.688 -27.875 1 97.12 27 GLY B C 1
ATOM 2744 O O . GLY B 1 27 ? -19.281 -29.281 -28.703 1 97.12 27 GLY B O 1
ATOM 2745 N N . GLN B 1 28 ? -19.516 -27.656 -27.141 1 97.38 28 GLN B N 1
ATOM 2746 C CA . GLN B 1 28 ? -18.25 -27 -27.422 1 97.38 28 GLN B CA 1
ATOM 2747 C C . GLN B 1 28 ? -17.141 -27.531 -26.5 1 97.38 28 GLN B C 1
ATOM 2749 O O . GLN B 1 28 ? -16.094 -26.906 -26.359 1 97.38 28 GLN B O 1
ATOM 2754 N N . GLN B 1 29 ? -17.344 -28.703 -25.984 1 97 29 GLN B N 1
ATOM 2755 C CA . GLN B 1 29 ? -16.422 -29.266 -25.016 1 97 29 GLN B CA 1
ATOM 2756 C C . GLN B 1 29 ? -15.359 -30.125 -25.688 1 97 29 GLN B C 1
ATOM 2758 O O . GLN B 1 29 ? -15.586 -30.641 -26.781 1 97 29 GLN B O 1
ATOM 2763 N N . VAL B 1 30 ? -14.219 -30.234 -25.062 1 97.75 30 VAL B N 1
ATOM 2764 C CA . VAL B 1 30 ? -13.156 -31.156 -25.453 1 97.75 30 VAL B CA 1
ATOM 2765 C C . VAL B 1 30 ? -12.719 -31.953 -24.234 1 97.75 30 VAL B C 1
ATOM 2767 O O . VAL B 1 30 ? -12.781 -31.484 -23.094 1 97.75 30 VAL B O 1
ATOM 2770 N N . LEU B 1 31 ? -12.344 -33.156 -24.516 1 97.81 31 LEU B N 1
ATOM 2771 C CA . LEU B 1 31 ? -11.711 -34 -23.5 1 97.81 31 LEU B CA 1
ATOM 2772 C C . LEU B 1 31 ? -10.195 -34.031 -23.719 1 97.81 31 LEU B C 1
ATOM 2774 O O . LEU B 1 31 ? -9.727 -34.469 -24.781 1 97.81 31 LEU B O 1
ATOM 2778 N N . VAL B 1 32 ? -9.5 -33.594 -22.734 1 98.19 32 VAL B N 1
ATOM 2779 C CA . VAL B 1 32 ? -8.047 -33.562 -22.828 1 98.19 32 VAL B CA 1
ATOM 2780 C C . VAL B 1 32 ? -7.445 -34.688 -21.984 1 98.19 32 VAL B C 1
ATOM 2782 O O . VAL B 1 32 ? -7.738 -34.812 -20.797 1 98.19 32 VAL B O 1
ATOM 2785 N N . ARG B 1 33 ? -6.68 -35.531 -22.609 1 98.38 33 ARG B N 1
ATOM 2786 C CA . ARG B 1 33 ? -5.828 -36.438 -21.875 1 98.38 33 ARG B CA 1
ATOM 2787 C C . ARG B 1 33 ? -4.59 -35.719 -21.328 1 98.38 33 ARG B C 1
ATOM 2789 O O . ARG B 1 33 ? -3.713 -35.344 -22.109 1 98.38 33 ARG B O 1
ATOM 2796 N N . LEU B 1 34 ? -4.535 -35.625 -20.047 1 98 34 LEU B N 1
ATOM 2797 C CA . LEU B 1 34 ? -3.479 -34.844 -19.422 1 98 34 LEU B CA 1
ATOM 2798 C C . LEU B 1 34 ? -2.154 -35.594 -19.438 1 98 34 LEU B C 1
ATOM 2800 O O . LEU B 1 34 ? -2.123 -36.812 -19.188 1 98 34 LEU B O 1
ATOM 2804 N N . THR B 1 35 ? -1.084 -34.875 -19.766 1 97.94 35 THR B N 1
ATOM 2805 C CA . THR B 1 35 ? 0.25 -35.469 -19.75 1 97.94 35 THR B CA 1
ATOM 2806 C C . THR B 1 35 ? 1.121 -34.812 -18.688 1 97.94 35 THR B C 1
ATOM 2808 O O . THR B 1 35 ? 2.172 -35.344 -18.328 1 97.94 35 THR B O 1
ATOM 2811 N N . SER B 1 36 ? 0.706 -33.688 -18.25 1 98.12 36 SER B N 1
ATOM 2812 C CA . SER B 1 36 ? 1.44 -32.969 -17.203 1 98.12 36 SER B CA 1
ATOM 2813 C C . SER B 1 36 ? 0.515 -32.062 -16.391 1 98.12 36 SER B C 1
ATOM 2815 O O . SER B 1 36 ? -0.398 -31.453 -16.938 1 98.12 36 SER B O 1
ATOM 2817 N N . ILE B 1 37 ? 0.699 -32.062 -15.102 1 98 37 ILE B N 1
ATOM 2818 C CA . ILE B 1 37 ? -0.003 -31.203 -14.148 1 98 37 ILE B CA 1
ATOM 2819 C C . ILE B 1 37 ? 1.006 -30.531 -13.227 1 98 37 ILE B C 1
ATOM 2821 O O . ILE B 1 37 ? 1.686 -31.188 -12.438 1 98 37 ILE B O 1
ATOM 2825 N N . GLY B 1 38 ? 1.083 -29.203 -13.359 1 97.94 38 GLY B N 1
ATOM 2826 C CA . GLY B 1 38 ? 1.967 -28.469 -12.461 1 97.94 38 GLY B CA 1
ATOM 2827 C C . GLY B 1 38 ? 1.414 -28.344 -11.055 1 97.94 38 GLY B C 1
ATOM 2828 O O . GLY B 1 38 ? 0.237 -28.031 -10.875 1 97.94 38 GLY B O 1
ATOM 2829 N N . MET B 1 39 ? 2.273 -28.594 -10.086 1 97.25 39 MET B N 1
ATOM 2830 C CA . MET B 1 39 ? 1.86 -28.453 -8.688 1 97.25 39 MET B CA 1
ATOM 2831 C C . MET B 1 39 ? 2.166 -27.062 -8.172 1 97.25 39 MET B C 1
ATOM 2833 O O . MET B 1 39 ? 3.178 -26.453 -8.539 1 97.25 39 MET B O 1
ATOM 2837 N N . ASN B 1 40 ? 1.302 -26.578 -7.355 1 94.12 40 ASN B N 1
ATOM 2838 C CA . ASN B 1 40 ? 1.432 -25.266 -6.742 1 94.12 40 ASN B CA 1
ATOM 2839 C C . ASN B 1 40 ? 1.181 -25.312 -5.238 1 94.12 40 ASN B C 1
ATOM 2841 O O . ASN B 1 40 ? 0.454 -26.188 -4.758 1 94.12 40 ASN B O 1
ATOM 2845 N N . HIS B 1 41 ? 1.781 -24.391 -4.551 1 92.5 41 HIS B N 1
ATOM 2846 C CA . HIS B 1 41 ? 1.544 -24.328 -3.113 1 92.5 41 HIS B CA 1
ATOM 2847 C C . HIS B 1 41 ? 0.06 -24.156 -2.805 1 92.5 41 HIS B C 1
ATOM 2849 O O . HIS B 1 41 ? -0.432 -24.656 -1.797 1 92.5 41 HIS B O 1
ATOM 2855 N N . ALA B 1 42 ? -0.588 -23.516 -3.66 1 89.56 42 ALA B N 1
ATOM 2856 C CA . ALA B 1 42 ? -2.031 -23.344 -3.518 1 89.56 42 ALA B CA 1
ATOM 2857 C C . ALA B 1 42 ? -2.74 -24.688 -3.414 1 89.56 42 ALA B C 1
ATOM 2859 O O . ALA B 1 42 ? -3.773 -24.812 -2.75 1 89.56 42 ALA B O 1
ATOM 2860 N N . ASP B 1 43 ? -2.215 -25.703 -4.023 1 92.94 43 ASP B N 1
ATOM 2861 C CA . ASP B 1 43 ? -2.797 -27.047 -3.947 1 92.94 43 ASP B CA 1
ATOM 2862 C C . ASP B 1 43 ? -2.703 -27.609 -2.531 1 92.94 43 ASP B C 1
ATOM 2864 O O . ASP B 1 43 ? -3.639 -28.25 -2.047 1 92.94 43 ASP B O 1
ATOM 2868 N N . LEU B 1 44 ? -1.551 -27.375 -1.898 1 93.81 44 LEU B N 1
ATOM 2869 C CA . LEU B 1 44 ? -1.365 -27.812 -0.52 1 93.81 44 LEU B CA 1
ATOM 2870 C C . LEU B 1 44 ? -2.332 -27.078 0.415 1 93.81 44 LEU B C 1
ATOM 2872 O O . LEU B 1 44 ? -2.949 -27.719 1.279 1 93.81 44 LEU B O 1
ATOM 2876 N N . MET B 1 45 ? -2.406 -25.812 0.155 1 90.38 45 MET B N 1
ATOM 2877 C CA . MET B 1 45 ? -3.295 -25 0.979 1 90.38 45 MET B CA 1
ATOM 2878 C C . MET B 1 45 ? -4.746 -25.438 0.814 1 90.38 45 MET B C 1
ATOM 2880 O O . MET B 1 45 ? -5.5 -25.484 1.787 1 90.38 45 MET B O 1
ATOM 2884 N N . ALA B 1 46 ? -5.129 -25.75 -0.368 1 90.06 46 ALA B N 1
ATOM 2885 C CA . ALA B 1 46 ? -6.48 -26.234 -0.633 1 90.06 46 ALA B CA 1
ATOM 2886 C C . ALA B 1 46 ? -6.75 -27.531 0.116 1 90.06 46 ALA B C 1
ATOM 2888 O O . ALA B 1 46 ? -7.797 -27.688 0.746 1 90.06 46 ALA B O 1
ATOM 2889 N N . ARG B 1 47 ? -5.82 -28.406 0.072 1 93.5 47 ARG B N 1
ATOM 2890 C CA . ARG B 1 47 ? -5.957 -29.688 0.755 1 93.5 47 ARG B CA 1
ATOM 2891 C C . ARG B 1 47 ? -6.141 -29.484 2.256 1 93.5 47 ARG B C 1
ATOM 2893 O O . ARG B 1 47 ? -6.938 -30.188 2.887 1 93.5 47 ARG B O 1
ATOM 2900 N N . ARG B 1 48 ? -5.496 -28.469 2.779 1 93.31 48 ARG B N 1
ATOM 2901 C CA . ARG B 1 48 ? -5.516 -28.203 4.215 1 93.31 48 ARG B CA 1
ATOM 2902 C C . ARG B 1 48 ? -6.711 -27.344 4.602 1 93.31 48 ARG B C 1
ATOM 2904 O O . ARG B 1 48 ? -6.938 -27.078 5.785 1 93.31 48 ARG B O 1
ATOM 2911 N N . GLY B 1 49 ? -7.43 -26.781 3.67 1 89.5 49 GLY B N 1
ATOM 2912 C CA . GLY B 1 49 ? -8.578 -25.938 3.945 1 89.5 49 GLY B CA 1
ATOM 2913 C C . GLY B 1 49 ? -8.211 -24.484 4.145 1 89.5 49 GLY B C 1
ATOM 2914 O O . GLY B 1 49 ? -9 -23.703 4.676 1 89.5 49 GLY B O 1
ATOM 2915 N N . GLU B 1 50 ? -7.047 -24.109 3.662 1 83 50 GLU B N 1
ATOM 2916 C CA . GLU B 1 50 ? -6.539 -22.766 3.875 1 83 50 GLU B CA 1
ATOM 2917 C C . GLU B 1 50 ? -6.816 -21.859 2.67 1 83 50 GLU B C 1
ATOM 2919 O O . GLU B 1 50 ? -6.676 -20.641 2.75 1 83 50 GLU B O 1
ATOM 2924 N N . TYR B 1 51 ? -7.105 -22.406 1.636 1 77.06 51 TYR B N 1
ATOM 2925 C CA . TYR B 1 51 ? -7.398 -21.703 0.392 1 77.06 51 TYR B CA 1
ATOM 2926 C C . TYR B 1 51 ? -8.727 -22.172 -0.199 1 77.06 51 TYR B C 1
ATOM 2928 O O . TYR B 1 51 ? -8.75 -22.828 -1.246 1 77.06 51 TYR B O 1
ATOM 2936 N N . ARG B 1 52 ? -9.773 -21.734 0.255 1 65.38 52 ARG B N 1
ATOM 2937 C CA . ARG B 1 52 ? -11.094 -22.25 -0.091 1 65.38 52 ARG B CA 1
ATOM 2938 C C . ARG B 1 52 ? -11.641 -21.547 -1.332 1 65.38 52 ARG B C 1
ATOM 2940 O O . ARG B 1 52 ? -12.625 -22 -1.921 1 65.38 52 ARG B O 1
ATOM 2947 N N . LEU B 1 53 ? -10.961 -20.516 -1.645 1 58.16 53 LEU B N 1
ATOM 2948 C CA . LEU B 1 53 ? -11.461 -19.734 -2.77 1 58.16 53 LEU B CA 1
ATOM 2949 C C . LEU B 1 53 ? -11.469 -20.562 -4.051 1 58.16 53 LEU B C 1
ATOM 2951 O O . LEU B 1 53 ? -12.281 -20.328 -4.941 1 58.16 53 LEU B O 1
ATOM 2955 N N . SER B 1 54 ? -10.578 -21.547 -4.02 1 59.31 54 SER B N 1
ATOM 2956 C CA . SER B 1 54 ? -10.438 -22.297 -5.262 1 59.31 54 SER B CA 1
ATOM 2957 C C . SER B 1 54 ? -11.07 -23.688 -5.148 1 59.31 54 SER B C 1
ATOM 2959 O O . SER B 1 54 ? -11.469 -24.266 -6.156 1 59.31 54 SER B O 1
ATOM 2961 N N . SER B 1 55 ? -11.148 -24.172 -4.012 1 62.69 55 SER B N 1
ATOM 2962 C CA . SER B 1 55 ? -11.508 -25.578 -3.938 1 62.69 55 SER B CA 1
ATOM 2963 C C . SER B 1 55 ? -12.891 -25.781 -3.334 1 62.69 55 SER B C 1
ATOM 2965 O O . SER B 1 55 ? -13.516 -26.828 -3.52 1 62.69 55 SER B O 1
ATOM 2967 N N . GLY B 1 56 ? -13.484 -24.797 -2.748 1 73.62 56 GLY B N 1
ATOM 2968 C CA . GLY B 1 56 ? -14.734 -25 -2.031 1 73.62 56 GLY B CA 1
ATOM 2969 C C . GLY B 1 56 ? -14.602 -25.969 -0.876 1 73.62 56 GLY B C 1
ATOM 2970 O O . GLY B 1 56 ? -13.555 -26.047 -0.231 1 73.62 56 GLY B O 1
ATOM 2971 N N . GLU B 1 57 ? -15.727 -26.766 -0.576 1 86.19 57 GLU B N 1
ATOM 2972 C CA . GLU B 1 57 ? -15.742 -27.766 0.48 1 86.19 57 GLU B CA 1
ATOM 2973 C C . GLU B 1 57 ? -15.492 -29.156 -0.085 1 86.19 57 GLU B C 1
ATOM 2975 O O . GLU B 1 57 ? -15.898 -29.469 -1.207 1 86.19 57 GLU B O 1
ATOM 2980 N N . PRO B 1 58 ? -14.797 -29.969 0.677 1 90.62 58 PRO B N 1
ATOM 2981 C CA . PRO B 1 58 ? -14.648 -31.359 0.244 1 90.62 58 PRO B CA 1
ATOM 2982 C C . PRO B 1 58 ? -15.984 -32.062 0.024 1 90.62 58 PRO B C 1
ATOM 2984 O O . PRO B 1 58 ? -16.984 -31.719 0.668 1 90.62 58 PRO B O 1
ATOM 2987 N N . PRO B 1 59 ? -16.047 -33.062 -0.852 1 91.44 59 PRO B N 1
ATOM 2988 C CA . PRO B 1 59 ? -14.93 -33.594 -1.645 1 91.44 59 PRO B CA 1
ATOM 2989 C C . PRO B 1 59 ? -14.617 -32.719 -2.859 1 91.44 59 PRO B C 1
ATOM 2991 O O . PRO B 1 59 ? -15.523 -32.094 -3.439 1 91.44 59 PRO B O 1
ATOM 2994 N N . PHE B 1 60 ? -13.352 -32.656 -3.211 1 91.88 60 PHE B N 1
ATOM 2995 C CA . PHE B 1 60 ? -12.961 -31.938 -4.418 1 91.88 60 PHE B CA 1
ATOM 2996 C C . PHE B 1 60 ? -11.672 -32.5 -5 1 91.88 60 PHE B C 1
ATOM 2998 O O . PHE B 1 60 ? -10.992 -33.281 -4.344 1 91.88 60 PHE B O 1
ATOM 3005 N N . THR B 1 61 ? -11.398 -32.219 -6.246 1 93.62 61 THR B N 1
ATOM 3006 C CA . THR B 1 61 ? -10.141 -32.531 -6.922 1 93.62 61 THR B CA 1
ATOM 3007 C C . THR B 1 61 ? -9.219 -31.312 -6.938 1 93.62 61 THR B C 1
ATOM 3009 O O . THR B 1 61 ? -9.602 -30.234 -7.395 1 93.62 61 THR B O 1
ATOM 3012 N N . PRO B 1 62 ? -7.965 -31.453 -6.391 1 93.88 62 PRO B N 1
ATOM 3013 C CA . PRO B 1 62 ? -7.027 -30.328 -6.438 1 93.88 62 PRO B CA 1
ATOM 3014 C C . PRO B 1 62 ? -6.434 -30.109 -7.828 1 93.88 62 PRO B C 1
ATOM 3016 O O . PRO B 1 62 ? -6.641 -30.938 -8.727 1 93.88 62 PRO B O 1
ATOM 3019 N N . GLY B 1 63 ? -5.703 -29.016 -7.895 1 94.5 63 GLY B N 1
ATOM 3020 C CA . GLY B 1 63 ? -4.977 -28.703 -9.117 1 94.5 63 GLY B CA 1
ATOM 3021 C C . GLY B 1 63 ? -5.492 -27.469 -9.828 1 94.5 63 GLY B C 1
ATOM 3022 O O . GLY B 1 63 ? -6.703 -27.266 -9.914 1 94.5 63 GLY B O 1
ATOM 3023 N N . LEU B 1 64 ? -4.516 -26.734 -10.414 1 92.19 64 LEU B N 1
ATOM 3024 C CA . LEU B 1 64 ? -4.871 -25.453 -11.031 1 92.19 64 LEU B CA 1
ATOM 3025 C C . LEU B 1 64 ? -4.363 -25.391 -12.469 1 92.19 64 LEU B C 1
ATOM 3027 O O . LEU B 1 64 ? -4.77 -24.516 -13.234 1 92.19 64 LEU B O 1
ATOM 3031 N N . GLU B 1 65 ? -3.508 -26.406 -12.773 1 94.5 65 GLU B N 1
ATOM 3032 C CA . GLU B 1 65 ? -2.879 -26.406 -14.094 1 94.5 65 GLU B CA 1
ATOM 3033 C C . GLU B 1 65 ? -2.869 -27.797 -14.703 1 94.5 65 GLU B C 1
ATOM 3035 O O . GLU B 1 65 ? -2.883 -28.797 -13.977 1 94.5 65 GLU B O 1
ATOM 3040 N N . GLY B 1 66 ? -2.846 -27.734 -16.062 1 96.94 66 GLY B N 1
ATOM 3041 C CA . GLY B 1 66 ? -2.76 -28.984 -16.797 1 96.94 66 GLY B CA 1
ATOM 3042 C C . GLY B 1 66 ? -2.623 -28.797 -18.297 1 96.94 66 GLY B C 1
ATOM 3043 O O . GLY B 1 66 ? -2.869 -27.703 -18.812 1 96.94 66 GLY B O 1
ATOM 3044 N N . GLY B 1 67 ? -2.143 -29.766 -18.922 1 98.12 67 GLY B N 1
ATOM 3045 C CA . GLY B 1 67 ? -2.014 -29.812 -20.375 1 98.12 67 GLY B CA 1
ATOM 3046 C C . GLY B 1 67 ? -1.78 -31.203 -20.906 1 98.12 67 GLY B C 1
ATOM 3047 O O . GLY B 1 67 ? -1.447 -32.125 -20.156 1 98.12 67 GLY B O 1
ATOM 3048 N N . GLY B 1 68 ? -2.023 -31.359 -22.156 1 98.25 68 GLY B N 1
ATOM 3049 C CA . GLY B 1 68 ? -1.871 -32.656 -22.812 1 98.25 68 GLY B CA 1
ATOM 3050 C C . GLY B 1 68 ? -2.391 -32.656 -24.234 1 98.25 68 GLY B C 1
ATOM 3051 O O . GLY B 1 68 ? -2.127 -31.734 -25.016 1 98.25 68 GLY B O 1
ATOM 3052 N N . TYR B 1 69 ? -3.107 -33.781 -24.5 1 98.44 69 TYR B N 1
ATOM 3053 C CA . TYR B 1 69 ? -3.619 -34 -25.844 1 98.44 69 TYR B CA 1
ATOM 3054 C C . TYR B 1 69 ? -5.141 -34.062 -25.844 1 98.44 69 TYR B C 1
ATOM 3056 O O . TYR B 1 69 ? -5.742 -34.688 -24.984 1 98.44 69 TYR B O 1
ATOM 3064 N N . ILE B 1 70 ? -5.715 -33.469 -26.906 1 98.62 70 ILE B N 1
ATOM 3065 C CA . ILE B 1 70 ? -7.152 -33.625 -27.078 1 98.62 70 ILE B CA 1
ATOM 3066 C C . ILE B 1 70 ? -7.461 -35.062 -27.484 1 98.62 70 ILE B C 1
ATOM 3068 O O . ILE B 1 70 ? -6.926 -35.562 -28.469 1 98.62 70 ILE B O 1
ATOM 3072 N N . GLU B 1 71 ? -8.281 -35.688 -26.688 1 98.38 71 GLU B N 1
ATOM 3073 C CA . GLU B 1 71 ? -8.633 -37.062 -26.938 1 98.38 71 GLU B CA 1
ATOM 3074 C C . GLU B 1 71 ? -9.977 -37.188 -27.656 1 98.38 71 GLU B C 1
ATOM 3076 O O . GLU B 1 71 ? -10.195 -38.094 -28.438 1 98.38 71 GLU B O 1
ATOM 3081 N N . ALA B 1 72 ? -10.898 -36.281 -27.406 1 98.31 72 ALA B N 1
ATOM 3082 C CA . ALA B 1 72 ? -12.219 -36.219 -28.031 1 98.31 72 ALA B CA 1
ATOM 3083 C C . ALA B 1 72 ? -12.75 -34.812 -28.094 1 98.31 72 ALA B C 1
ATOM 3085 O O . ALA B 1 72 ? -12.359 -33.938 -27.297 1 98.31 72 ALA B O 1
ATOM 3086 N N . VAL B 1 73 ? -13.586 -34.562 -29.109 1 98.31 73 VAL B N 1
ATOM 3087 C CA . VAL B 1 73 ? -14.18 -33.25 -29.297 1 98.31 73 VAL B CA 1
ATOM 3088 C C . VAL B 1 73 ? -15.695 -33.344 -29.406 1 98.31 73 VAL B C 1
ATOM 3090 O O . VAL B 1 73 ? -16.219 -34.312 -29.984 1 98.31 73 VAL B O 1
ATOM 3093 N N . GLY B 1 74 ? -16.344 -32.406 -28.828 1 98.06 74 GLY B N 1
ATOM 3094 C CA . GLY B 1 74 ? -17.781 -32.312 -29 1 98.06 74 GLY B CA 1
ATOM 3095 C C . GLY B 1 74 ? -18.188 -31.969 -30.406 1 98.06 74 GLY B C 1
ATOM 3096 O O . GLY B 1 74 ? -17.391 -31.453 -31.188 1 98.06 74 GLY B O 1
ATOM 3097 N N . PRO B 1 75 ? -19.484 -32.219 -30.656 1 97.5 75 PRO B N 1
ATOM 3098 C CA . PRO B 1 75 ? -19.953 -32.062 -32.031 1 97.5 75 PRO B CA 1
ATOM 3099 C C . PRO B 1 75 ? -19.922 -30.625 -32.531 1 97.5 75 PRO B C 1
ATOM 3101 O O . PRO B 1 75 ? -19.922 -30.391 -33.75 1 97.5 75 PRO B O 1
ATOM 3104 N N . ALA B 1 76 ? -19.875 -29.656 -31.641 1 98.12 76 ALA B N 1
ATOM 3105 C CA . ALA B 1 76 ? -19.969 -28.266 -32.062 1 98.12 76 ALA B CA 1
ATOM 3106 C C . ALA B 1 76 ? -18.578 -27.609 -32.062 1 98.12 76 ALA B C 1
ATOM 3108 O O . ALA B 1 76 ? -18.453 -26.406 -32.281 1 98.12 76 ALA B O 1
ATOM 3109 N N . VAL B 1 77 ? -17.562 -28.422 -31.797 1 97.94 77 VAL B N 1
ATOM 3110 C CA . VAL B 1 77 ? -16.188 -27.906 -31.797 1 97.94 77 VAL B CA 1
ATOM 3111 C C . VAL B 1 77 ? -15.617 -27.953 -33.219 1 97.94 77 VAL B C 1
ATOM 3113 O O . VAL B 1 77 ? -15.617 -29 -33.844 1 97.94 77 VAL B O 1
ATOM 3116 N N . HIS B 1 78 ? -15.07 -26.75 -33.719 1 97.06 78 HIS B N 1
ATOM 3117 C CA . HIS B 1 78 ? -14.555 -26.688 -35.094 1 97.06 78 HIS B CA 1
ATOM 3118 C C . HIS B 1 78 ? -13.117 -26.172 -35.125 1 97.06 78 HIS B C 1
ATOM 3120 O O . HIS B 1 78 ? -12.43 -26.297 -36.125 1 97.06 78 HIS B O 1
ATOM 3126 N N . ASP B 1 79 ? -12.617 -25.641 -34.062 1 96.81 79 ASP B N 1
ATOM 3127 C CA . ASP B 1 79 ? -11.305 -24.984 -34.062 1 96.81 79 ASP B CA 1
ATOM 3128 C C . ASP B 1 79 ? -10.289 -25.812 -33.281 1 96.81 79 ASP B C 1
ATOM 3130 O O . ASP B 1 79 ? -9.203 -25.328 -32.938 1 96.81 79 ASP B O 1
ATOM 3134 N N . ARG B 1 80 ? -10.641 -27.016 -32.844 1 97.94 80 ARG B N 1
ATOM 3135 C CA . ARG B 1 80 ? -9.797 -28 -32.188 1 97.94 80 ARG B CA 1
ATOM 3136 C C . ARG B 1 80 ? -9.977 -29.375 -32.812 1 97.94 80 ARG B C 1
ATOM 3138 O O . ARG B 1 80 ? -11.023 -29.672 -33.406 1 97.94 80 ARG B O 1
ATOM 3145 N N . HIS B 1 81 ? -8.922 -30.25 -32.719 1 97.94 81 HIS B N 1
ATOM 3146 C CA . HIS B 1 81 ? -9.031 -31.609 -33.25 1 97.94 81 HIS B CA 1
ATOM 3147 C C . HIS B 1 81 ? -8.328 -32.625 -32.375 1 97.94 81 HIS B C 1
ATOM 3149 O O . HIS B 1 81 ? -7.469 -32.25 -31.547 1 97.94 81 HIS B O 1
ATOM 3155 N N . VAL B 1 82 ? -8.695 -33.875 -32.531 1 98.25 82 VAL B N 1
ATOM 3156 C CA . VAL B 1 82 ? -8.109 -34.969 -31.797 1 98.25 82 VAL B CA 1
ATOM 3157 C C . VAL B 1 82 ? -6.621 -35.062 -32.094 1 98.25 82 VAL B C 1
ATOM 3159 O O . VAL B 1 82 ? -6.215 -35 -33.281 1 98.25 82 VAL B O 1
ATOM 3162 N N . GLY B 1 83 ? -5.828 -35.188 -31.078 1 98.12 83 GLY B N 1
ATOM 3163 C CA . GLY B 1 83 ? -4.387 -35.312 -31.234 1 98.12 83 GLY B CA 1
ATOM 3164 C C . GLY B 1 83 ? -3.654 -34 -31.031 1 98.12 83 GLY B C 1
ATOM 3165 O O . GLY B 1 83 ? -2.428 -33.969 -30.906 1 98.12 83 GLY B O 1
ATOM 3166 N N . GLN B 1 84 ? -4.352 -32.906 -30.922 1 98.06 84 GLN B N 1
ATOM 3167 C CA . GLN B 1 84 ? -3.754 -31.594 -30.766 1 98.06 84 GLN B CA 1
ATOM 3168 C C . GLN B 1 84 ? -3.217 -31.406 -29.344 1 98.06 84 GLN B C 1
ATOM 3170 O O . GLN B 1 84 ? -3.875 -31.781 -28.375 1 98.06 84 GLN B O 1
ATOM 3175 N N . ARG B 1 85 ? -1.989 -30.812 -29.219 1 98.25 85 ARG B N 1
ATOM 3176 C CA . ARG B 1 85 ? -1.394 -30.484 -27.922 1 98.25 85 ARG B CA 1
ATOM 3177 C C . ARG B 1 85 ? -1.938 -29.156 -27.391 1 98.25 85 ARG B C 1
ATOM 3179 O O . ARG B 1 85 ? -1.906 -28.141 -28.078 1 98.25 85 ARG B O 1
ATOM 3186 N N . VAL B 1 86 ? -2.42 -29.188 -26.125 1 98.25 86 VAL B N 1
ATOM 3187 C CA . VAL B 1 86 ? -3.035 -27.969 -25.594 1 98.25 86 VAL B CA 1
ATOM 3188 C C . VAL B 1 86 ? -2.645 -27.797 -24.141 1 98.25 86 VAL B C 1
ATOM 3190 O O . VAL B 1 86 ? -2.287 -28.766 -23.453 1 98.25 86 VAL B O 1
ATOM 3193 N N . LEU B 1 87 ? -2.598 -26.578 -23.719 1 98.06 87 LEU B N 1
ATOM 3194 C CA . LEU B 1 87 ? -2.553 -26.188 -22.312 1 98.06 87 LEU B CA 1
ATOM 3195 C C . LEU B 1 87 ? -3.92 -25.703 -21.844 1 98.06 87 LEU B C 1
ATOM 3197 O O . LEU B 1 87 ? -4.605 -24.969 -22.547 1 98.06 87 LEU B O 1
ATOM 3201 N N . LEU B 1 88 ? -4.293 -26.141 -20.656 1 96.56 88 LEU B N 1
ATOM 3202 C CA . LEU B 1 88 ? -5.504 -25.578 -20.078 1 96.56 88 LEU B CA 1
ATOM 3203 C C . LEU B 1 88 ? -5.281 -24.125 -19.672 1 96.56 88 LEU B C 1
ATOM 3205 O O . LEU B 1 88 ? -4.273 -23.797 -19.031 1 96.56 88 LEU B O 1
ATOM 3209 N N . SER B 1 89 ? -6.207 -23.234 -20.047 1 93.31 89 SER B N 1
ATOM 3210 C CA . SER B 1 89 ? -6.105 -21.859 -19.594 1 93.31 89 SER B CA 1
ATOM 3211 C C . SER B 1 89 ? -6.375 -21.75 -18.094 1 93.31 89 SER B C 1
ATOM 3213 O O . SER B 1 89 ? -6.895 -22.688 -17.484 1 93.31 89 SER B O 1
ATOM 3215 N N . LEU B 1 90 ? -6.02 -20.656 -17.531 1 89.62 90 LEU B N 1
ATOM 3216 C CA . LEU B 1 90 ? -6.129 -20.484 -16.078 1 89.62 90 LEU B CA 1
ATOM 3217 C C . LEU B 1 90 ? -7.586 -20.516 -15.641 1 89.62 90 LEU B C 1
ATOM 3219 O O . LEU B 1 90 ? -7.883 -20.766 -14.469 1 89.62 90 LEU B O 1
ATOM 3223 N N . ASP B 1 91 ? -8.484 -20.219 -16.484 1 86.69 91 ASP B N 1
ATOM 3224 C CA . ASP B 1 91 ? -9.898 -20.172 -16.125 1 86.69 91 ASP B CA 1
ATOM 3225 C C . ASP B 1 91 ? -10.555 -21.531 -16.328 1 86.69 91 ASP B C 1
ATOM 3227 O O . ASP B 1 91 ? -11.742 -21.703 -16.031 1 86.69 91 ASP B O 1
ATOM 3231 N N . ALA B 1 92 ? -9.875 -22.516 -16.781 1 85.88 92 ALA B N 1
ATOM 3232 C CA . ALA B 1 92 ? -10.43 -23.844 -17.047 1 85.88 92 ALA B CA 1
ATOM 3233 C C . ALA B 1 92 ? -10.969 -24.484 -15.773 1 85.88 92 ALA B C 1
ATOM 3235 O O . ALA B 1 92 ? -12.055 -25.062 -15.773 1 85.88 92 ALA B O 1
ATOM 3236 N N . PRO B 1 93 ? -10.203 -24.312 -14.688 1 79.12 93 PRO B N 1
ATOM 3237 C CA . PRO B 1 93 ? -10.719 -24.953 -13.477 1 79.12 93 PRO B CA 1
ATOM 3238 C C . PRO B 1 93 ? -11.945 -24.25 -12.914 1 79.12 93 PRO B C 1
ATOM 3240 O O . PRO B 1 93 ? -12.586 -24.75 -11.984 1 79.12 93 PRO B O 1
ATOM 3243 N N . VAL B 1 94 ? -12.234 -23.078 -13.43 1 69.56 94 VAL B N 1
ATOM 3244 C CA . VAL B 1 94 ? -13.398 -22.328 -12.969 1 69.56 94 VAL B CA 1
ATOM 3245 C C . VAL B 1 94 ? -14.625 -22.75 -13.781 1 69.56 94 VAL B C 1
ATOM 3247 O O . VAL B 1 94 ? -14.695 -22.5 -14.984 1 69.56 94 VAL B O 1
ATOM 3250 N N . HIS B 1 95 ? -15.516 -23.562 -13.148 1 64.88 95 HIS B N 1
ATOM 3251 C CA . HIS B 1 95 ? -16.719 -24.047 -13.82 1 64.88 95 HIS B CA 1
ATOM 3252 C C . HIS B 1 95 ? -17.969 -23.469 -13.18 1 64.88 95 HIS B C 1
ATOM 3254 O O . HIS B 1 95 ? -17.969 -23.094 -12 1 64.88 95 HIS B O 1
ATOM 3260 N N . PRO B 1 96 ? -18.938 -23.281 -14.047 1 58.38 96 PRO B N 1
ATOM 3261 C CA . PRO B 1 96 ? -20.219 -22.797 -13.5 1 58.38 96 PRO B CA 1
ATOM 3262 C C . PRO B 1 96 ? -20.719 -23.656 -12.344 1 58.38 96 PRO B C 1
ATOM 3264 O O . PRO B 1 96 ? -21.328 -23.125 -11.398 1 58.38 96 PRO B O 1
ATOM 3267 N N . GLU B 1 97 ? -20.578 -24.969 -12.539 1 61.47 97 GLU B N 1
ATOM 3268 C CA . GLU B 1 97 ? -21.094 -25.891 -11.531 1 61.47 97 GLU B CA 1
ATOM 3269 C C . GLU B 1 97 ? -20.109 -26.062 -10.383 1 61.47 97 GLU B C 1
ATOM 3271 O O . GLU B 1 97 ? -20.359 -26.844 -9.461 1 61.47 97 GLU B O 1
ATOM 3276 N N . GLY B 1 98 ? -19.062 -25.391 -10.469 1 67.75 98 GLY B N 1
ATOM 3277 C CA . GLY B 1 98 ? -18.062 -25.469 -9.422 1 67.75 98 GLY B CA 1
ATOM 3278 C C . GLY B 1 98 ? -16.672 -25.75 -9.953 1 67.75 98 GLY B C 1
ATOM 3279 O O . GLY B 1 98 ? -16.5 -26.156 -11.102 1 67.75 98 GLY B O 1
ATOM 3280 N N . ARG B 1 99 ? -15.766 -25.562 -9.141 1 71.56 99 ARG B N 1
ATOM 3281 C CA . ARG B 1 99 ? -14.375 -25.719 -9.555 1 71.56 99 ARG B CA 1
ATOM 3282 C C . ARG B 1 99 ? -13.977 -27.188 -9.602 1 71.56 99 ARG B C 1
ATOM 3284 O O . ARG B 1 99 ? -14.336 -27.969 -8.719 1 71.56 99 ARG B O 1
ATOM 3291 N N . VAL B 1 100 ? -13.414 -27.531 -10.758 1 84.44 100 VAL B N 1
ATOM 3292 C CA . VAL B 1 100 ? -12.875 -28.875 -10.938 1 84.44 100 VAL B CA 1
ATOM 3293 C C . VAL B 1 100 ? -11.367 -28.812 -11.141 1 84.44 100 VAL B C 1
ATOM 3295 O O . VAL B 1 100 ? -10.891 -28.25 -12.133 1 84.44 100 VAL B O 1
ATOM 3298 N N . GLY B 1 101 ? -10.68 -29.484 -10.242 1 93.25 101 GLY B N 1
ATOM 3299 C CA . GLY B 1 101 ? -9.234 -29.438 -10.312 1 93.25 101 GLY B CA 1
ATOM 3300 C C . GLY B 1 101 ? -8.656 -30.375 -11.359 1 93.25 101 GLY B C 1
ATOM 3301 O O . GLY B 1 101 ? -9.391 -31.172 -11.953 1 93.25 101 GLY B O 1
ATOM 3302 N N . THR B 1 102 ? -7.426 -30.344 -11.57 1 95.69 102 THR B N 1
ATOM 3303 C CA . THR B 1 102 ? -6.805 -30.984 -12.719 1 95.69 102 THR B CA 1
ATOM 3304 C C . THR B 1 102 ? -6.113 -32.281 -12.305 1 95.69 102 THR B C 1
ATOM 3306 O O . THR B 1 102 ? -5.605 -33.031 -13.156 1 95.69 102 THR B O 1
ATOM 3309 N N . TYR B 1 103 ? -6.07 -32.562 -11.031 1 96.88 103 TYR B N 1
ATOM 3310 C CA . TYR B 1 103 ? -5.414 -33.781 -10.594 1 96.88 103 TYR B CA 1
ATOM 3311 C C . TYR B 1 103 ? -6.164 -35.031 -11.094 1 96.88 103 TYR B C 1
ATOM 3313 O O . TYR B 1 103 ? -6.887 -35.656 -10.336 1 96.88 103 TYR B O 1
ATOM 3321 N N . GLY B 1 104 ? -5.859 -35.438 -12.305 1 97.31 104 GLY B N 1
ATOM 3322 C CA . GLY B 1 104 ? -6.5 -36.562 -12.953 1 97.31 104 GLY B CA 1
ATOM 3323 C C . GLY B 1 104 ? -5.891 -36.938 -14.297 1 97.31 104 GLY B C 1
ATOM 3324 O O . GLY B 1 104 ? -4.957 -36.25 -14.75 1 97.31 104 GLY B O 1
ATOM 3325 N N . THR B 1 105 ? -6.469 -37.938 -14.898 1 98.12 105 THR B N 1
ATOM 3326 C CA . THR B 1 105 ? -5.91 -38.406 -16.156 1 98.12 105 THR B CA 1
ATOM 3327 C C . THR B 1 105 ? -6.543 -37.656 -17.328 1 98.12 105 THR B C 1
ATOM 3329 O O . THR B 1 105 ? -5.941 -37.562 -18.406 1 98.12 105 THR B O 1
ATOM 3332 N N . HIS B 1 106 ? -7.785 -37.219 -17.094 1 97.5 106 HIS B N 1
ATOM 3333 C CA . HIS B 1 106 ? -8.523 -36.5 -18.125 1 97.5 106 HIS B CA 1
ATOM 3334 C C . HIS B 1 106 ? -9.188 -35.25 -17.578 1 97.5 106 HIS B C 1
ATOM 3336 O O . HIS B 1 106 ? -9.453 -35.156 -16.375 1 97.5 106 HIS B O 1
ATOM 3342 N N . TYR B 1 107 ? -9.398 -34.312 -18.438 1 96.38 107 TYR B N 1
ATOM 3343 C CA . TYR B 1 107 ? -10.055 -33.062 -18.062 1 96.38 107 TYR B CA 1
ATOM 3344 C C . TYR B 1 107 ? -11.039 -32.594 -19.125 1 96.38 107 TYR B C 1
ATOM 3346 O O . TYR B 1 107 ? -10.68 -32.469 -20.297 1 96.38 107 TYR B O 1
ATOM 3354 N N . LEU B 1 108 ? -12.273 -32.469 -18.688 1 95.56 108 LEU B N 1
ATOM 3355 C CA . LEU B 1 108 ? -13.328 -32 -19.562 1 95.56 108 LEU B CA 1
ATOM 3356 C C . LEU B 1 108 ? -13.484 -30.484 -19.438 1 95.56 108 LEU B C 1
ATOM 3358 O O . LEU B 1 108 ? -13.688 -29.953 -18.344 1 95.56 108 LEU B O 1
ATOM 3362 N N . THR B 1 109 ? -13.375 -29.766 -20.578 1 95.44 109 THR B N 1
ATOM 3363 C CA . THR B 1 109 ? -13.477 -28.312 -20.547 1 95.44 109 THR B CA 1
ATOM 3364 C C . THR B 1 109 ? -13.977 -27.766 -21.891 1 95.44 109 THR B C 1
ATOM 3366 O O . THR B 1 109 ? -14.18 -28.531 -22.844 1 95.44 109 THR B O 1
ATOM 3369 N N . SER B 1 110 ? -14.258 -26.484 -21.906 1 95.19 110 SER B N 1
ATOM 3370 C CA . SER B 1 110 ? -14.586 -25.844 -23.188 1 95.19 110 SER B CA 1
ATOM 3371 C C . SER B 1 110 ? -13.359 -25.734 -24.078 1 95.19 110 SER B C 1
ATOM 3373 O O . SER B 1 110 ? -12.25 -25.516 -23.594 1 95.19 110 SER B O 1
ATOM 3375 N N . ALA B 1 111 ? -13.602 -25.875 -25.391 1 96.94 111 ALA B N 1
ATOM 3376 C CA . ALA B 1 111 ? -12.508 -25.672 -26.344 1 96.94 111 ALA B CA 1
ATOM 3377 C C . ALA B 1 111 ? -11.844 -24.312 -26.156 1 96.94 111 ALA B C 1
ATOM 3379 O O . ALA B 1 111 ? -10.625 -24.188 -26.281 1 96.94 111 ALA B O 1
ATOM 3380 N N . ALA B 1 112 ? -12.609 -23.328 -25.734 1 93.31 112 ALA B N 1
ATOM 3381 C CA . ALA B 1 112 ? -12.133 -21.953 -25.562 1 93.31 112 ALA B CA 1
ATOM 3382 C C . ALA B 1 112 ? -11.195 -21.844 -24.375 1 93.31 112 ALA B C 1
ATOM 3384 O O . ALA B 1 112 ? -10.453 -20.859 -24.25 1 93.31 112 ALA B O 1
ATOM 3385 N N . GLN B 1 113 ? -11.188 -22.812 -23.547 1 94 113 GLN B N 1
ATOM 3386 C CA . GLN B 1 113 ? -10.367 -22.797 -22.344 1 94 113 GLN B CA 1
ATOM 3387 C C . GLN B 1 113 ? -9.086 -23.609 -22.531 1 94 113 GLN B C 1
ATOM 3389 O O . GLN B 1 113 ? -8.484 -24.062 -21.547 1 94 113 GLN B O 1
ATOM 3394 N N . THR B 1 114 ? -8.773 -23.812 -23.766 1 96.19 114 THR B N 1
ATOM 3395 C CA . THR B 1 114 ? -7.508 -24.438 -24.125 1 96.19 114 THR B CA 1
ATOM 3396 C C . THR B 1 114 ? -6.664 -23.5 -24.984 1 96.19 114 THR B C 1
ATOM 3398 O O . THR B 1 114 ? -7.199 -22.672 -25.719 1 96.19 114 THR B O 1
ATOM 3401 N N . VAL B 1 115 ? -5.406 -23.641 -24.781 1 96.5 115 VAL B N 1
ATOM 3402 C CA . VAL B 1 115 ? -4.434 -22.906 -25.578 1 96.5 115 VAL B CA 1
ATOM 3403 C C . VAL B 1 115 ? -3.574 -23.891 -26.375 1 96.5 115 VAL B C 1
ATOM 3405 O O . VAL B 1 115 ? -3.014 -24.828 -25.812 1 96.5 115 VAL B O 1
ATOM 3408 N N . IL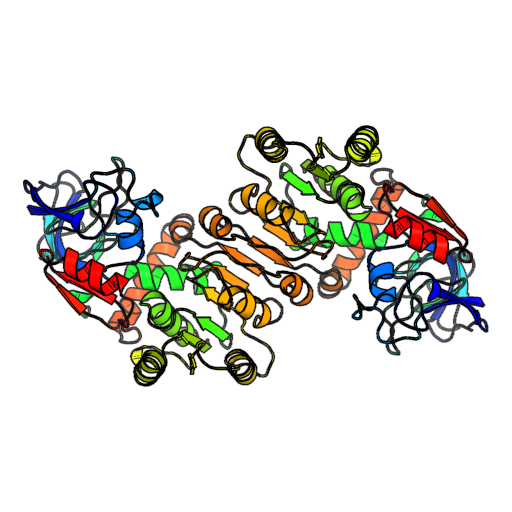E B 1 116 ? -3.484 -23.656 -27.656 1 96.5 116 ILE B N 1
ATOM 3409 C CA . ILE B 1 116 ? -2.703 -24.547 -28.516 1 96.5 116 ILE B CA 1
ATOM 3410 C C . ILE B 1 116 ? -1.221 -24.422 -28.172 1 96.5 116 ILE B C 1
ATOM 3412 O O . ILE B 1 116 ? -0.695 -23.297 -28.062 1 96.5 116 ILE B O 1
ATOM 3416 N N . ALA B 1 117 ? -0.579 -25.531 -28 1 96.69 117 ALA B N 1
ATOM 3417 C CA . ALA B 1 117 ? 0.832 -25.531 -27.625 1 96.69 117 ALA B CA 1
ATOM 3418 C C . ALA B 1 117 ? 1.731 -25.391 -28.844 1 96.69 117 ALA B C 1
ATOM 3420 O O . ALA B 1 117 ? 1.487 -26 -29.891 1 96.69 117 ALA B O 1
ATOM 3421 N N . PRO B 1 118 ? 2.805 -24.547 -28.688 1 94.44 118 PRO B N 1
ATOM 3422 C CA . PRO B 1 118 ? 3.83 -24.578 -29.734 1 94.44 118 PRO B CA 1
ATOM 3423 C C . PRO B 1 118 ? 4.535 -25.922 -29.828 1 94.44 118 PRO B C 1
ATOM 3425 O O . PRO B 1 118 ? 4.668 -26.625 -28.828 1 94.44 118 PRO B O 1
ATOM 3428 N N . ASP B 1 119 ? 5.066 -26.203 -30.953 1 91.5 119 ASP B N 1
ATOM 3429 C CA . ASP B 1 119 ? 5.707 -27.484 -31.219 1 91.5 119 ASP B CA 1
ATOM 3430 C C . ASP B 1 119 ? 6.945 -27.672 -30.328 1 91.5 119 ASP B C 1
ATOM 3432 O O . ASP B 1 119 ? 7.23 -28.781 -29.875 1 91.5 119 ASP B O 1
ATOM 3436 N N . ALA B 1 120 ? 7.586 -26.625 -30.047 1 91.75 120 ALA B N 1
ATOM 3437 C CA . ALA B 1 120 ? 8.875 -26.688 -29.375 1 91.75 120 ALA B CA 1
ATOM 3438 C C . ALA B 1 120 ? 8.695 -26.906 -27.875 1 91.75 120 ALA B C 1
ATOM 3440 O O . ALA B 1 120 ? 9.648 -27.219 -27.156 1 91.75 120 ALA B O 1
ATOM 3441 N N . LEU B 1 121 ? 7.48 -26.875 -27.359 1 94.5 121 LEU B N 1
ATOM 3442 C CA . LEU B 1 121 ? 7.246 -27 -25.922 1 94.5 121 LEU B CA 1
ATOM 3443 C C . LEU B 1 121 ? 7.211 -28.453 -25.5 1 94.5 121 LEU B C 1
ATOM 3445 O O . LEU B 1 121 ? 6.371 -29.219 -25.984 1 94.5 121 LEU B O 1
ATOM 3449 N N . PRO B 1 122 ? 8.109 -28.797 -24.594 1 93.81 122 PRO B N 1
ATOM 3450 C CA . PRO B 1 122 ? 8.094 -30.188 -24.141 1 93.81 122 PRO B CA 1
ATOM 3451 C C . PRO B 1 122 ? 6.801 -30.562 -23.422 1 93.81 122 PRO B C 1
ATOM 3453 O O . PRO B 1 122 ? 6.184 -29.719 -22.766 1 93.81 122 PRO B O 1
ATOM 3456 N N . ASP B 1 123 ? 6.445 -31.844 -23.484 1 94.12 123 ASP B N 1
ATOM 3457 C CA . ASP B 1 123 ? 5.191 -32.344 -22.922 1 94.12 123 ASP B CA 1
ATOM 3458 C C . ASP B 1 123 ? 5.141 -32.125 -21.406 1 94.12 123 ASP B C 1
ATOM 3460 O O . ASP B 1 123 ? 4.082 -31.797 -20.859 1 94.12 123 ASP B O 1
ATOM 3464 N N . GLN B 1 124 ? 6.273 -32.219 -20.781 1 93.38 124 GLN B N 1
ATOM 3465 C CA . GLN B 1 124 ? 6.336 -32.094 -19.328 1 93.38 124 GLN B CA 1
ATOM 3466 C C . GLN B 1 124 ? 5.953 -30.688 -18.875 1 93.38 124 GLN B C 1
ATOM 3468 O O . GLN B 1 124 ? 5.574 -30.484 -17.719 1 93.38 124 GLN B O 1
ATOM 3473 N N . LEU B 1 125 ? 6.023 -29.734 -19.781 1 95.56 125 LEU B N 1
ATOM 3474 C CA . LEU B 1 125 ? 5.797 -28.344 -19.406 1 95.56 125 LEU B CA 1
ATOM 3475 C C . LEU B 1 125 ? 4.406 -27.891 -19.828 1 95.56 125 LEU B C 1
ATOM 3477 O O . LEU B 1 125 ? 3.982 -26.781 -19.5 1 95.56 125 LEU B O 1
ATOM 3481 N N . LEU B 1 126 ? 3.645 -28.703 -20.5 1 96.12 126 LEU B N 1
ATOM 3482 C CA . LEU B 1 126 ? 2.346 -28.312 -21.031 1 96.12 126 LEU B CA 1
ATOM 3483 C C . LEU B 1 126 ? 1.423 -27.844 -19.922 1 96.12 126 LEU B C 1
ATOM 3485 O O . LEU B 1 126 ? 0.733 -26.828 -20.062 1 96.12 126 LEU B O 1
ATOM 3489 N N . GLY B 1 127 ? 1.48 -28.484 -18.781 1 96.69 127 GLY B N 1
ATOM 3490 C CA . GLY B 1 127 ? 0.567 -28.156 -17.688 1 96.69 127 GLY B CA 1
ATOM 3491 C C . GLY B 1 127 ? 1.248 -27.469 -16.516 1 96.69 127 GLY B C 1
ATOM 3492 O O . GLY B 1 127 ? 0.826 -27.625 -15.375 1 96.69 127 GLY B O 1
ATOM 3493 N N . ALA B 1 128 ? 2.314 -26.688 -16.797 1 96.75 128 ALA B N 1
ATOM 3494 C CA . ALA B 1 128 ? 3.07 -26.25 -15.617 1 96.75 128 ALA B CA 1
ATOM 3495 C C . ALA B 1 128 ? 3.475 -24.781 -15.734 1 96.75 128 ALA B C 1
ATOM 3497 O O . ALA B 1 128 ? 4.074 -24.234 -14.812 1 96.75 128 ALA B O 1
ATOM 3498 N N . LEU B 1 129 ? 3.08 -24.062 -16.734 1 96.44 129 LEU B N 1
ATOM 3499 C CA . LEU B 1 129 ? 3.713 -22.781 -17.047 1 96.44 129 LEU B CA 1
ATOM 3500 C C . LEU B 1 129 ? 2.896 -21.625 -16.5 1 96.44 129 LEU B C 1
ATOM 3502 O O . LEU B 1 129 ? 3.459 -20.656 -15.984 1 96.44 129 LEU B O 1
ATOM 3506 N N . TRP B 1 130 ? 1.6 -21.703 -16.531 1 94.56 130 TRP B N 1
ATOM 3507 C CA . TRP B 1 130 ? 0.741 -20.516 -16.531 1 94.56 130 TRP B CA 1
ATOM 3508 C C . TRP B 1 130 ? 0.788 -19.828 -15.172 1 94.56 130 TRP B C 1
ATOM 3510 O O . TRP B 1 130 ? 1.044 -18.625 -15.094 1 94.56 130 TRP B O 1
ATOM 3520 N N . LEU B 1 131 ? 0.623 -20.562 -14.156 1 93.94 131 LEU B N 1
ATOM 3521 C CA . LEU B 1 131 ? 0.457 -19.922 -12.852 1 93.94 131 LEU B CA 1
ATOM 3522 C C . LEU B 1 131 ? 1.699 -19.125 -12.477 1 93.94 131 LEU B C 1
ATOM 3524 O O . LEU B 1 131 ? 1.594 -17.969 -12.055 1 93.94 131 LEU B O 1
ATOM 3528 N N . ALA B 1 132 ? 2.857 -19.703 -12.656 1 96.38 132 ALA B N 1
ATOM 3529 C CA . ALA B 1 132 ? 4.094 -19.016 -12.289 1 96.38 132 ALA B CA 1
ATOM 3530 C C . ALA B 1 132 ? 4.316 -17.781 -13.148 1 96.38 132 ALA B C 1
ATOM 3532 O O . ALA B 1 132 ? 4.496 -16.688 -12.625 1 96.38 132 ALA B O 1
ATOM 3533 N N . TYR B 1 133 ? 4.211 -17.922 -14.414 1 97.25 133 TYR B N 1
ATOM 3534 C CA . TYR B 1 133 ? 4.609 -16.859 -15.32 1 97.25 133 TYR B CA 1
ATOM 3535 C C . TYR B 1 133 ? 3.531 -15.781 -15.406 1 97.25 133 TYR B C 1
ATOM 3537 O O . TYR B 1 133 ? 3.838 -14.586 -15.469 1 97.25 133 TYR B O 1
ATOM 3545 N N . LEU B 1 134 ? 2.279 -16.188 -15.367 1 95.5 134 LEU B N 1
ATOM 3546 C CA . LEU B 1 134 ? 1.234 -15.172 -15.5 1 95.5 134 LEU B CA 1
ATOM 3547 C C . LEU B 1 134 ? 1.026 -14.438 -14.18 1 95.5 134 LEU B C 1
ATOM 3549 O O . LEU B 1 134 ? 0.658 -13.266 -14.164 1 95.5 134 LEU B O 1
ATOM 3553 N N . THR B 1 135 ? 1.277 -15.125 -13.062 1 94.44 135 THR B N 1
ATOM 3554 C CA . THR B 1 135 ? 1.289 -14.422 -11.789 1 94.44 135 THR B CA 1
ATOM 3555 C C . THR B 1 135 ? 2.34 -13.312 -11.789 1 94.44 135 THR B C 1
ATOM 3557 O O . THR B 1 135 ? 2.039 -12.164 -11.469 1 94.44 135 THR B O 1
ATOM 3560 N N . ALA B 1 136 ? 3.506 -13.641 -12.195 1 96.38 136 ALA B N 1
ATOM 3561 C CA . ALA B 1 136 ? 4.609 -12.68 -12.211 1 96.38 136 ALA B CA 1
ATOM 3562 C C . ALA B 1 136 ? 4.387 -11.602 -13.266 1 96.38 136 ALA B C 1
ATOM 3564 O O . ALA B 1 136 ? 4.504 -10.414 -12.984 1 96.38 136 ALA B O 1
ATOM 3565 N N . TRP B 1 137 ? 4.027 -12 -14.5 1 95.69 137 TRP B N 1
ATOM 3566 C CA . TRP B 1 137 ? 3.889 -11.07 -15.609 1 95.69 137 TRP B CA 1
ATOM 3567 C C . TRP B 1 137 ? 2.781 -10.062 -15.344 1 95.69 137 TRP B C 1
ATOM 3569 O O . TRP B 1 137 ? 2.977 -8.859 -15.523 1 95.69 137 TRP B O 1
ATOM 3579 N N . SER B 1 138 ? 1.669 -10.555 -14.914 1 93.81 138 SER B N 1
ATOM 3580 C CA . SER B 1 138 ? 0.511 -9.688 -14.742 1 93.81 138 SER B CA 1
ATOM 3581 C C . SER B 1 138 ? 0.762 -8.641 -13.664 1 93.81 138 SER B C 1
ATOM 3583 O O . SER B 1 138 ? 0.336 -7.488 -13.797 1 93.81 138 SER B O 1
ATOM 3585 N N . CYS B 1 139 ? 1.467 -9.016 -12.641 1 95.5 139 CYS B N 1
ATOM 3586 C CA . CYS B 1 139 ? 1.74 -8.062 -11.57 1 95.5 139 CYS B CA 1
ATOM 3587 C C . CYS B 1 139 ? 2.885 -7.129 -11.953 1 95.5 139 CYS B C 1
ATOM 3589 O O . CYS B 1 139 ? 2.717 -5.906 -11.984 1 95.5 139 CYS B O 1
ATOM 3591 N N . LEU B 1 140 ? 4.008 -7.664 -12.383 1 97.19 140 LEU B N 1
ATOM 3592 C CA . LEU B 1 140 ? 5.234 -6.895 -12.531 1 97.19 140 LEU B CA 1
ATOM 3593 C C . LEU B 1 140 ? 5.203 -6.066 -13.812 1 97.19 140 LEU B C 1
ATOM 3595 O O . LEU B 1 140 ? 5.734 -4.953 -13.852 1 97.19 140 LEU B O 1
ATOM 3599 N N . ILE B 1 141 ? 4.57 -6.598 -14.844 1 95.06 141 ILE B N 1
ATOM 3600 C CA . ILE B 1 141 ? 4.598 -5.91 -16.125 1 95.06 141 ILE B CA 1
ATOM 3601 C C . ILE B 1 141 ? 3.32 -5.098 -16.297 1 95.06 141 ILE B C 1
ATOM 3603 O O . ILE B 1 141 ? 3.373 -3.891 -16.547 1 95.06 141 ILE B O 1
ATOM 3607 N N . TRP B 1 142 ? 2.213 -5.68 -16.078 1 91.31 142 TRP B N 1
ATOM 3608 C CA . TRP B 1 142 ? 0.954 -4.992 -16.344 1 91.31 142 TRP B CA 1
ATOM 3609 C C . TRP B 1 142 ? 0.6 -4.039 -15.203 1 91.31 142 TRP B C 1
ATOM 3611 O O . TRP B 1 142 ? 0.342 -2.855 -15.438 1 91.31 142 TRP B O 1
ATOM 3621 N N . ARG B 1 143 ? 0.619 -4.484 -13.969 1 92.69 143 ARG B N 1
ATOM 3622 C CA . ARG B 1 143 ? 0.169 -3.662 -12.852 1 92.69 143 ARG B CA 1
ATOM 3623 C C . ARG B 1 143 ? 1.268 -2.705 -12.398 1 92.69 143 ARG B C 1
ATOM 3625 O O . ARG B 1 143 ? 1.038 -1.499 -12.281 1 92.69 143 ARG B O 1
ATOM 3632 N N . GLN B 1 144 ? 2.453 -3.209 -12.148 1 96.31 144 GLN B N 1
ATOM 3633 C CA . GLN B 1 144 ? 3.572 -2.422 -11.641 1 96.31 144 GLN B CA 1
ATOM 3634 C C . GLN B 1 144 ? 4.152 -1.524 -12.727 1 96.31 144 GLN B C 1
ATOM 3636 O O . GLN B 1 144 ? 4.629 -0.425 -12.445 1 96.31 144 GLN B O 1
ATOM 3641 N N . GLY B 1 145 ? 4.133 -1.96 -14.008 1 96.88 145 GLY B N 1
ATOM 3642 C CA . GLY B 1 145 ? 4.777 -1.211 -15.078 1 96.88 145 GLY B CA 1
ATOM 3643 C C . GLY B 1 145 ? 6.285 -1.159 -14.945 1 96.88 145 GLY B C 1
ATOM 3644 O O . GLY B 1 145 ? 6.887 -0.087 -15.031 1 96.88 145 GLY B O 1
ATOM 3645 N N . LEU B 1 146 ? 6.879 -2.256 -14.703 1 97.81 146 LEU B N 1
ATOM 3646 C CA . LEU B 1 146 ? 8.32 -2.354 -14.508 1 97.81 146 LEU B CA 1
ATOM 3647 C C . LEU B 1 146 ? 9.07 -1.726 -15.68 1 97.81 146 LEU B C 1
ATOM 3649 O O . LEU B 1 146 ? 8.742 -1.978 -16.844 1 97.81 146 LEU B O 1
ATOM 3653 N N . ARG B 1 147 ? 10.07 -0.857 -15.391 1 97.19 147 ARG B N 1
ATOM 3654 C CA . ARG B 1 147 ? 10.914 -0.2 -16.375 1 97.19 147 ARG B CA 1
ATOM 3655 C C . ARG B 1 147 ? 12.336 -0.75 -16.328 1 97.19 147 ARG B C 1
ATOM 3657 O O . ARG B 1 147 ? 12.773 -1.279 -15.305 1 97.19 147 ARG B O 1
ATOM 3664 N N . ALA B 1 148 ? 12.938 -0.693 -17.5 1 98.12 148 ALA B N 1
ATOM 3665 C CA . ALA B 1 148 ? 14.344 -1.099 -17.562 1 98.12 148 ALA B CA 1
ATOM 3666 C C . ALA B 1 148 ? 15.156 -0.401 -16.484 1 98.12 148 ALA B C 1
ATOM 3668 O O . ALA B 1 148 ? 14.961 0.785 -16.203 1 98.12 148 ALA B O 1
ATOM 3669 N N . GLY B 1 149 ? 16.031 -1.167 -15.844 1 97.81 149 GLY B N 1
ATOM 3670 C CA . GLY B 1 149 ? 16.938 -0.609 -14.844 1 97.81 149 GLY B CA 1
ATOM 3671 C C . GLY B 1 149 ? 16.391 -0.711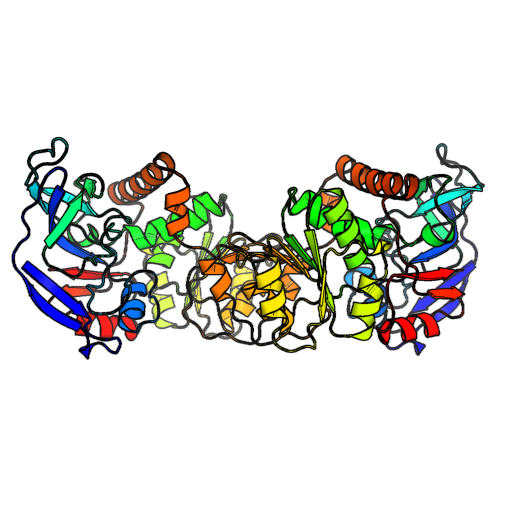 -13.43 1 97.81 149 GLY B C 1
ATOM 3672 O O . GLY B 1 149 ? 17.125 -0.579 -12.461 1 97.81 149 GLY B O 1
ATOM 3673 N N . GLN B 1 150 ? 15.094 -0.922 -13.219 1 98.5 150 GLN B N 1
ATOM 3674 C CA . GLN B 1 150 ? 14.508 -1.041 -11.891 1 98.5 150 GLN B CA 1
ATOM 3675 C C . GLN B 1 150 ? 14.906 -2.355 -11.227 1 98.5 150 GLN B C 1
ATOM 3677 O O . GLN B 1 150 ? 15.062 -3.375 -11.898 1 98.5 150 GLN B O 1
ATOM 3682 N N . VAL B 1 151 ? 15.055 -2.285 -9.938 1 98.75 151 VAL B N 1
ATOM 3683 C CA . VAL B 1 151 ? 15.516 -3.432 -9.164 1 98.75 151 VAL B CA 1
ATOM 3684 C C . VAL B 1 151 ? 14.328 -4.082 -8.453 1 98.75 151 VAL B C 1
ATOM 3686 O O . VAL B 1 151 ? 13.547 -3.398 -7.781 1 98.75 151 VAL B O 1
ATOM 3689 N N . VAL B 1 152 ? 14.203 -5.414 -8.609 1 98.88 152 VAL B N 1
ATOM 3690 C CA . VAL B 1 152 ? 13.109 -6.184 -8.016 1 98.88 152 VAL B CA 1
ATOM 3691 C C . VAL B 1 152 ? 13.672 -7.199 -7.027 1 98.88 152 VAL B C 1
ATOM 3693 O O . VAL B 1 152 ? 14.562 -7.977 -7.363 1 98.88 152 VAL B O 1
ATOM 3696 N N . LEU B 1 153 ? 13.18 -7.141 -5.789 1 98.88 153 LEU B N 1
ATOM 3697 C CA . LEU B 1 153 ? 13.5 -8.148 -4.785 1 98.88 153 LEU B CA 1
ATOM 3698 C C . LEU B 1 153 ? 12.484 -9.289 -4.816 1 98.88 153 LEU B C 1
ATOM 3700 O O . LEU B 1 153 ? 11.281 -9.047 -4.766 1 98.88 153 LEU B O 1
ATOM 3704 N N . LEU B 1 154 ? 13 -10.469 -4.902 1 98.56 154 LEU B N 1
ATOM 3705 C CA . LEU B 1 154 ? 12.164 -11.656 -5.035 1 98.56 154 LEU B CA 1
ATOM 3706 C C . LEU B 1 154 ? 12.445 -12.648 -3.906 1 98.56 154 LEU B C 1
ATOM 3708 O O . LEU B 1 154 ? 13.336 -13.484 -4.016 1 98.56 154 LEU B O 1
ATOM 3712 N N . PRO B 1 155 ? 11.633 -12.555 -2.84 1 97.31 155 PRO B N 1
ATOM 3713 C CA . PRO B 1 155 ? 11.758 -13.562 -1.781 1 97.31 155 PRO B CA 1
ATOM 3714 C C . PRO B 1 155 ? 11.344 -14.953 -2.24 1 97.31 155 PRO B C 1
ATOM 3716 O O . PRO B 1 155 ? 10.711 -15.102 -3.287 1 97.31 155 PRO B O 1
ATOM 3719 N N . ALA B 1 156 ? 11.695 -15.992 -1.375 1 95.94 156 ALA B N 1
ATOM 3720 C CA . ALA B 1 156 ? 11.453 -17.375 -1.766 1 95.94 156 ALA B CA 1
ATOM 3721 C C . ALA B 1 156 ? 11.984 -17.656 -3.17 1 95.94 156 ALA B C 1
ATOM 3723 O O . ALA B 1 156 ? 11.266 -18.188 -4.016 1 95.94 156 ALA B O 1
ATOM 3724 N N . ALA B 1 157 ? 13.219 -17.375 -3.363 1 97.31 157 ALA B N 1
ATOM 3725 C CA . ALA B 1 157 ? 13.836 -17.297 -4.684 1 97.31 157 ALA B CA 1
ATOM 3726 C C . ALA B 1 157 ? 13.812 -18.656 -5.379 1 97.31 157 ALA B C 1
ATOM 3728 O O . ALA B 1 157 ? 13.969 -18.734 -6.598 1 97.31 157 ALA B O 1
ATOM 3729 N N . SER B 1 158 ? 13.672 -19.688 -4.609 1 96.56 158 SER B N 1
ATOM 3730 C CA . SER B 1 158 ? 13.719 -21.031 -5.195 1 96.56 158 SER B CA 1
ATOM 3731 C C . SER B 1 158 ? 12.359 -21.422 -5.781 1 96.56 158 SER B C 1
ATOM 3733 O O . SER B 1 158 ? 12.258 -22.422 -6.492 1 96.56 158 SER B O 1
ATOM 3735 N N . SER B 1 159 ? 11.383 -20.656 -5.543 1 95.94 159 SER B N 1
ATOM 3736 C CA . SER B 1 159 ? 10.047 -21 -6.016 1 95.94 159 SER B CA 1
ATOM 3737 C C . SER B 1 159 ? 9.93 -20.828 -7.523 1 95.94 159 SER B C 1
ATOM 3739 O O . SER B 1 159 ? 10.656 -20.031 -8.117 1 95.94 159 SER B O 1
ATOM 3741 N N . SER B 1 160 ? 8.977 -21.531 -8.117 1 96.62 160 SER B N 1
ATOM 3742 C CA . SER B 1 160 ? 8.742 -21.422 -9.555 1 96.62 160 SER B CA 1
ATOM 3743 C C . SER B 1 160 ? 8.281 -20.016 -9.922 1 96.62 160 SER B C 1
ATOM 3745 O O . SER B 1 160 ? 8.672 -19.484 -10.969 1 96.62 160 SER B O 1
ATOM 3747 N N . VAL B 1 161 ? 7.52 -19.375 -9.07 1 96.88 161 VAL B N 1
ATOM 3748 C CA . VAL B 1 161 ? 7.02 -18.031 -9.352 1 96.88 161 VAL B CA 1
ATOM 3749 C C . VAL B 1 161 ? 8.172 -17.031 -9.305 1 96.88 161 VAL B C 1
ATOM 3751 O O . VAL B 1 161 ? 8.281 -16.172 -10.18 1 96.88 161 VAL B O 1
ATOM 3754 N N . ALA B 1 162 ? 9.023 -17.156 -8.336 1 97.81 162 ALA B N 1
ATOM 3755 C CA . ALA B 1 162 ? 10.141 -16.234 -8.227 1 97.81 162 ALA B CA 1
ATOM 3756 C C . ALA B 1 162 ? 11.109 -16.391 -9.398 1 97.81 162 ALA B C 1
ATOM 3758 O O . ALA B 1 162 ? 11.633 -15.398 -9.914 1 97.81 162 ALA B O 1
ATOM 3759 N N . ILE B 1 163 ? 11.344 -17.609 -9.766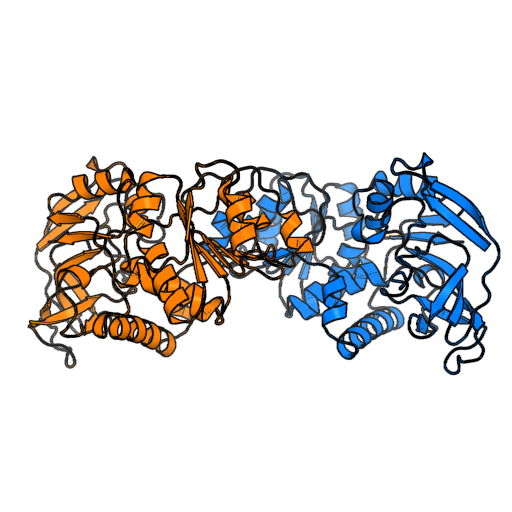 1 98.19 163 ILE B N 1
ATOM 3760 C CA . ILE B 1 163 ? 12.219 -17.844 -10.906 1 98.19 163 ILE B CA 1
ATOM 3761 C C . ILE B 1 163 ? 11.586 -17.281 -12.18 1 98.19 163 ILE B C 1
ATOM 3763 O O . ILE B 1 163 ? 12.25 -16.609 -12.961 1 98.19 163 ILE B O 1
ATOM 3767 N N . ALA B 1 164 ? 10.312 -17.547 -12.367 1 98.19 164 ALA B N 1
ATOM 3768 C CA . ALA B 1 164 ? 9.594 -16.938 -13.492 1 98.19 164 ALA B CA 1
ATOM 3769 C C . ALA B 1 164 ? 9.711 -15.422 -13.469 1 98.19 164 ALA B C 1
ATOM 3771 O O . ALA B 1 164 ? 9.977 -14.797 -14.492 1 98.19 164 ALA B O 1
ATOM 3772 N N . ALA B 1 165 ? 9.539 -14.852 -12.312 1 98.56 165 ALA B N 1
ATOM 3773 C CA . ALA B 1 165 ? 9.625 -13.398 -12.141 1 98.56 165 ALA B CA 1
ATOM 3774 C C . ALA B 1 165 ? 11.008 -12.883 -12.516 1 98.56 165 ALA B C 1
ATOM 3776 O O . ALA B 1 165 ? 11.141 -11.867 -13.195 1 98.56 165 ALA B O 1
ATOM 3777 N N . ALA B 1 166 ? 12.008 -13.602 -12.062 1 98.69 166 ALA B N 1
ATOM 3778 C CA . ALA B 1 166 ? 13.375 -13.188 -12.375 1 98.69 166 ALA B CA 1
ATOM 3779 C C . ALA B 1 166 ? 13.609 -13.164 -13.883 1 98.69 166 ALA B C 1
ATOM 3781 O O . ALA B 1 166 ? 14.219 -12.227 -14.406 1 98.69 166 ALA B O 1
ATOM 3782 N N . GLN B 1 167 ? 13.156 -14.172 -14.547 1 98.62 167 GLN B N 1
ATOM 3783 C CA . GLN B 1 167 ? 13.305 -14.25 -16 1 98.62 167 GLN B CA 1
ATOM 3784 C C . GLN B 1 167 ? 12.555 -13.125 -16.688 1 98.62 167 GLN B C 1
ATOM 3786 O O . GLN B 1 167 ? 13.078 -12.492 -17.609 1 98.62 167 GLN B O 1
ATOM 3791 N N . ILE B 1 168 ? 11.359 -12.867 -16.25 1 98.38 168 ILE B N 1
ATOM 3792 C CA . ILE B 1 168 ? 10.547 -11.797 -16.812 1 98.38 168 ILE B CA 1
ATOM 3793 C C . ILE B 1 168 ? 11.211 -10.445 -16.562 1 98.38 168 ILE B C 1
ATOM 3795 O O . ILE B 1 168 ? 11.289 -9.609 -17.453 1 98.38 168 ILE B O 1
ATOM 3799 N N . VAL B 1 169 ? 11.688 -10.211 -15.328 1 98.69 169 VAL B N 1
ATOM 3800 C CA . VAL B 1 169 ? 12.367 -8.977 -14.953 1 98.69 169 VAL B CA 1
ATOM 3801 C C . VAL B 1 169 ? 13.578 -8.758 -15.859 1 98.69 169 VAL B C 1
ATOM 3803 O O . VAL B 1 169 ? 13.742 -7.684 -16.438 1 98.69 169 VAL B O 1
ATOM 3806 N N . ARG B 1 170 ? 14.383 -9.789 -16.031 1 98.19 170 ARG B N 1
ATOM 3807 C CA . ARG B 1 170 ? 15.578 -9.695 -16.875 1 98.19 170 ARG B CA 1
ATOM 3808 C C . ARG B 1 170 ? 15.203 -9.406 -18.328 1 98.19 170 ARG B C 1
ATOM 3810 O O . ARG B 1 170 ? 15.812 -8.547 -18.969 1 98.19 170 ARG B O 1
ATOM 3817 N N . HIS B 1 171 ? 14.227 -10.117 -18.797 1 97.81 171 HIS B N 1
ATOM 3818 C CA . HIS B 1 171 ? 13.797 -9.953 -20.188 1 97.81 171 HIS B CA 1
ATOM 3819 C C . HIS B 1 171 ? 13.375 -8.516 -20.469 1 97.81 171 HIS B C 1
ATOM 3821 O O . HIS B 1 171 ? 13.57 -8.008 -21.578 1 97.81 171 HIS B O 1
ATOM 3827 N N . HIS B 1 172 ? 12.859 -7.84 -19.5 1 97.5 172 HIS B N 1
ATOM 3828 C CA . HIS B 1 172 ? 12.359 -6.48 -19.672 1 97.5 172 HIS B CA 1
ATOM 3829 C C . HIS B 1 172 ? 13.391 -5.449 -19.219 1 97.5 172 HIS B C 1
ATOM 3831 O O . HIS B 1 172 ? 13.062 -4.277 -19.047 1 97.5 172 HIS B O 1
ATOM 3837 N N . GLY B 1 173 ? 14.57 -5.906 -18.953 1 98 173 GLY B N 1
ATOM 3838 C CA . GLY B 1 173 ? 15.688 -5.004 -18.719 1 98 173 GLY B CA 1
ATOM 3839 C C . GLY B 1 173 ? 15.859 -4.637 -17.25 1 98 173 GLY B C 1
ATOM 3840 O O . GLY B 1 173 ? 16.672 -3.768 -16.922 1 98 173 GLY B O 1
ATOM 3841 N N . GLY B 1 174 ? 15.109 -5.262 -16.359 1 98.19 174 GLY B N 1
ATOM 3842 C CA . GLY B 1 174 ? 15.258 -5.02 -14.93 1 98.19 174 GLY B CA 1
ATOM 3843 C C . GLY B 1 174 ? 16.328 -5.871 -14.289 1 98.19 174 GLY B C 1
ATOM 3844 O O . GLY B 1 174 ? 17 -6.648 -14.969 1 98.19 174 GLY B O 1
ATOM 3845 N N . VAL B 1 175 ? 16.469 -5.68 -12.977 1 98.31 175 VAL B N 1
ATOM 3846 C CA . VAL B 1 175 ? 17.438 -6.422 -12.195 1 98.31 175 VAL B CA 1
ATOM 3847 C C . VAL B 1 175 ? 16.734 -7.188 -11.07 1 98.31 175 VAL B C 1
ATOM 3849 O O . VAL B 1 175 ? 16.047 -6.59 -10.25 1 98.31 175 VAL B O 1
ATOM 3852 N N . ALA B 1 176 ? 16.906 -8.477 -11.07 1 98.56 176 ALA B N 1
ATOM 3853 C CA . ALA B 1 176 ? 16.25 -9.312 -10.07 1 98.56 176 ALA B CA 1
ATOM 3854 C C . ALA B 1 176 ? 17.234 -9.742 -8.977 1 98.56 176 ALA B C 1
ATOM 3856 O O . ALA B 1 176 ? 18.281 -10.32 -9.273 1 98.56 176 ALA B O 1
ATOM 3857 N N . ILE B 1 177 ? 16.938 -9.453 -7.738 1 98.5 177 ILE B N 1
ATOM 3858 C CA . ILE B 1 177 ? 17.656 -9.953 -6.57 1 98.5 177 ILE B CA 1
ATOM 3859 C C . ILE B 1 177 ? 16.781 -10.961 -5.824 1 98.5 177 ILE B C 1
ATOM 3861 O O . ILE B 1 177 ? 15.695 -10.633 -5.355 1 98.5 177 ILE B O 1
ATOM 3865 N N . GLY B 1 178 ? 17.281 -12.195 -5.754 1 98.12 178 GLY B N 1
ATOM 3866 C CA . GLY B 1 178 ? 16.562 -13.234 -5.031 1 98.12 178 GLY B CA 1
ATOM 3867 C C . GLY B 1 178 ? 17.031 -13.398 -3.596 1 98.12 178 GLY B C 1
ATOM 3868 O O . GLY B 1 178 ? 18.203 -13.172 -3.293 1 98.12 178 GLY B O 1
ATOM 3869 N N . THR B 1 179 ? 16.062 -13.758 -2.734 1 97.19 179 THR B N 1
ATOM 3870 C CA . THR B 1 179 ? 16.453 -14.094 -1.373 1 97.19 179 THR B CA 1
ATOM 3871 C C . THR B 1 179 ? 15.93 -15.469 -0.979 1 97.19 179 THR B C 1
ATOM 3873 O O . THR B 1 179 ? 14.844 -15.867 -1.412 1 97.19 179 THR B O 1
ATOM 3876 N N . THR B 1 180 ? 16.641 -16.219 -0.256 1 95.75 180 THR B N 1
ATOM 3877 C CA . THR B 1 180 ? 16.234 -17.469 0.381 1 95.75 180 THR B CA 1
ATOM 3878 C C . THR B 1 180 ? 17 -17.688 1.681 1 95.75 180 THR B C 1
ATOM 3880 O O . THR B 1 180 ? 18.047 -17.078 1.896 1 95.75 180 THR B O 1
ATOM 3883 N N . THR B 1 181 ? 16.484 -18.469 2.533 1 92.81 181 THR B N 1
ATOM 3884 C CA . THR B 1 181 ? 17.078 -18.656 3.852 1 92.81 181 THR B CA 1
ATOM 3885 C C . THR B 1 181 ? 18.188 -19.703 3.801 1 92.81 181 THR B C 1
ATOM 3887 O O . THR B 1 181 ? 19.031 -19.766 4.703 1 92.81 181 THR B O 1
ATOM 3890 N N . SER B 1 182 ? 18.25 -20.547 2.793 1 93.94 182 SER B N 1
ATOM 3891 C CA . SER B 1 182 ? 19.172 -21.672 2.695 1 93.94 182 SER B CA 1
ATOM 3892 C C . SER B 1 182 ? 20.422 -21.297 1.902 1 93.94 182 SER B C 1
ATOM 3894 O O . SER B 1 182 ? 20.328 -20.953 0.722 1 93.94 182 SER B O 1
ATOM 3896 N N . ALA B 1 183 ? 21.531 -21.516 2.531 1 93.81 183 ALA B N 1
ATOM 3897 C CA . ALA B 1 183 ? 22.797 -21.266 1.843 1 93.81 183 ALA B CA 1
ATOM 3898 C C . ALA B 1 183 ? 22.969 -22.203 0.652 1 93.81 183 ALA B C 1
ATOM 3900 O O . ALA B 1 183 ? 23.453 -21.797 -0.403 1 93.81 183 ALA B O 1
ATOM 3901 N N . LEU B 1 184 ? 22.562 -23.391 0.889 1 94.94 184 LEU B N 1
ATOM 3902 C CA . LEU B 1 184 ? 22.656 -24.391 -0.178 1 94.94 184 LEU B CA 1
ATOM 3903 C C . LEU B 1 184 ? 21.828 -23.969 -1.383 1 94.94 184 LEU B C 1
ATOM 3905 O O . LEU B 1 184 ? 22.281 -24.062 -2.523 1 94.94 184 LEU B O 1
ATOM 3909 N N . LYS B 1 185 ? 20.641 -23.469 -1.169 1 95.44 185 LYS B N 1
ATOM 3910 C CA . LYS B 1 185 ? 19.781 -23.031 -2.27 1 95.44 185 LYS B CA 1
ATOM 3911 C C . LYS B 1 185 ? 20.359 -21.781 -2.947 1 95.44 185 LYS B C 1
ATOM 3913 O O . LYS B 1 185 ? 20.219 -21.609 -4.16 1 95.44 185 LYS B O 1
ATOM 3918 N N . CYS B 1 186 ? 20.984 -20.969 -2.146 1 95.31 186 CYS B N 1
ATOM 3919 C CA . CYS B 1 186 ? 21.625 -19.781 -2.727 1 95.31 186 CYS B CA 1
ATOM 3920 C C . CYS B 1 186 ? 22.688 -20.188 -3.746 1 95.31 186 CYS B C 1
ATOM 3922 O O . CYS B 1 186 ? 22.703 -19.672 -4.867 1 95.31 186 CYS B O 1
ATOM 3924 N N . GLU B 1 187 ? 23.5 -21.078 -3.35 1 95.31 187 GLU B N 1
ATOM 3925 C CA . GLU B 1 187 ? 24.562 -21.547 -4.223 1 95.31 187 GLU B CA 1
ATOM 3926 C C . GLU B 1 187 ? 24 -22.203 -5.48 1 95.31 187 GLU B C 1
ATOM 3928 O O . GLU B 1 187 ? 24.453 -21.922 -6.59 1 95.31 187 GLU B O 1
ATOM 3933 N N . LYS B 1 188 ? 23.047 -23.031 -5.301 1 95.88 188 LYS B N 1
ATOM 3934 C CA . LYS B 1 188 ? 22.453 -23.734 -6.43 1 95.88 188 LYS B CA 1
ATOM 3935 C C . LYS B 1 188 ? 21.797 -22.766 -7.398 1 95.88 188 LYS B C 1
ATOM 3937 O O . LYS B 1 188 ? 21.938 -22.906 -8.617 1 95.88 188 LYS B O 1
ATOM 3942 N N . LEU B 1 189 ? 21.094 -21.812 -6.875 1 96.44 189 LEU B N 1
ATOM 3943 C CA . LEU B 1 189 ? 20.406 -20.828 -7.703 1 96.44 189 LEU B CA 1
ATOM 3944 C C . LEU B 1 189 ? 21.391 -19.969 -8.469 1 96.44 189 LEU B C 1
ATOM 3946 O O . LEU B 1 189 ? 21.156 -19.641 -9.641 1 96.44 189 LEU B O 1
ATOM 3950 N N . GLN B 1 190 ? 22.406 -19.578 -7.824 1 93.38 190 GLN B N 1
ATOM 3951 C CA . GLN B 1 190 ? 23.422 -18.766 -8.477 1 93.38 190 GLN B CA 1
ATOM 3952 C C . GLN B 1 190 ? 24.078 -19.5 -9.633 1 93.38 190 GLN B C 1
ATOM 3954 O O . GLN B 1 190 ? 24.422 -18.906 -10.648 1 93.38 190 GLN B O 1
ATOM 3959 N N . ALA B 1 191 ? 24.203 -20.766 -9.484 1 94.12 191 ALA B N 1
ATOM 3960 C CA . ALA B 1 191 ? 24.859 -21.594 -10.5 1 94.12 191 ALA B CA 1
ATOM 3961 C C . ALA B 1 191 ? 23.891 -21.953 -11.617 1 94.12 191 ALA B C 1
ATOM 3963 O O . ALA B 1 191 ? 24.297 -22.422 -12.688 1 94.12 191 ALA B O 1
ATOM 3964 N N . MET B 1 192 ? 22.656 -21.688 -11.375 1 93.44 192 MET B N 1
ATOM 3965 C CA . MET B 1 192 ? 21.609 -22.031 -12.328 1 93.44 192 MET B CA 1
ATOM 3966 C C . MET B 1 192 ? 21.344 -20.875 -13.289 1 93.44 192 MET B C 1
ATOM 3968 O O . MET B 1 192 ? 20.562 -19.969 -12.984 1 93.44 192 MET B O 1
ATOM 3972 N N . GLY B 1 193 ? 21.859 -20.922 -14.445 1 88.12 193 GLY B N 1
ATOM 3973 C CA . GLY B 1 193 ? 21.703 -19.844 -15.406 1 88.12 193 GLY B CA 1
ATOM 3974 C C . GLY B 1 193 ? 20.266 -19.5 -15.695 1 88.12 193 GLY B C 1
ATOM 3975 O O . GLY B 1 193 ? 19.922 -18.328 -15.844 1 88.12 193 GLY B O 1
ATOM 3976 N N . GLU B 1 194 ? 19.484 -20.484 -15.633 1 90.12 194 GLU B N 1
ATOM 3977 C CA . GLU B 1 194 ? 18.078 -20.297 -15.984 1 90.12 194 GLU B CA 1
ATOM 3978 C C . GLU B 1 194 ? 17.328 -19.547 -14.891 1 90.12 194 GLU B C 1
ATOM 3980 O O . GLU B 1 194 ? 16.203 -19.094 -15.102 1 90.12 194 GLU B O 1
ATOM 3985 N N . SER B 1 195 ? 17.922 -19.406 -13.719 1 91 195 SER B N 1
ATOM 3986 C CA . SER B 1 195 ? 17.234 -18.719 -12.633 1 91 195 SER B CA 1
ATOM 3987 C C . SER B 1 195 ? 17.125 -17.219 -12.93 1 91 195 SER B C 1
ATOM 3989 O O . SER B 1 195 ? 16.234 -16.547 -12.406 1 91 195 SER B O 1
ATOM 3991 N N . ALA B 1 196 ? 18.094 -16.641 -13.648 1 93.81 196 ALA B N 1
ATOM 3992 C CA . ALA B 1 196 ? 18.047 -15.289 -14.203 1 93.81 196 ALA B CA 1
ATOM 3993 C C . ALA B 1 196 ? 18.219 -14.242 -13.102 1 93.81 196 ALA B C 1
ATOM 3995 O O . ALA B 1 196 ? 17.953 -13.055 -13.328 1 93.81 196 ALA B O 1
ATOM 3996 N N . TYR B 1 197 ? 18.672 -14.656 -11.922 1 97.56 197 TYR B N 1
ATOM 3997 C CA . TYR B 1 197 ? 18.953 -13.695 -10.867 1 97.56 197 TYR B CA 1
ATOM 3998 C C . TYR B 1 197 ? 20.281 -12.984 -11.117 1 97.56 197 TYR B C 1
ATOM 4000 O O . TYR B 1 197 ? 21.266 -13.617 -11.523 1 97.56 197 TYR B O 1
ATOM 4008 N N . ALA B 1 198 ? 20.281 -11.719 -10.914 1 96.62 198 ALA B N 1
ATOM 4009 C CA . ALA B 1 198 ? 21.547 -10.992 -10.914 1 96.62 198 ALA B CA 1
ATOM 4010 C C . ALA B 1 198 ? 22.375 -11.336 -9.68 1 96.62 198 ALA B C 1
ATOM 4012 O O . ALA B 1 198 ? 23.609 -11.438 -9.758 1 96.62 198 ALA B O 1
ATOM 4013 N N . GLN B 1 199 ? 21.641 -11.453 -8.578 1 95.75 199 GLN B N 1
ATOM 4014 C CA . GLN B 1 199 ? 22.25 -11.82 -7.297 1 95.75 199 GLN B CA 1
ATOM 4015 C C . GLN B 1 199 ? 21.266 -12.594 -6.426 1 95.75 199 GLN B C 1
ATOM 4017 O O . GLN B 1 199 ? 20.047 -12.398 -6.527 1 95.75 199 GLN B O 1
ATOM 4022 N N . ILE B 1 200 ? 21.812 -13.484 -5.629 1 96.75 200 ILE B N 1
ATOM 4023 C CA . ILE B 1 200 ? 21.047 -14.195 -4.617 1 96.75 200 ILE B CA 1
ATOM 4024 C C . ILE B 1 200 ? 21.609 -13.898 -3.232 1 96.75 200 ILE B C 1
ATOM 4026 O O . ILE B 1 200 ? 22.828 -14.008 -3.018 1 96.75 200 ILE B O 1
ATOM 4030 N N . VAL B 1 201 ? 20.766 -13.5 -2.357 1 96.56 201 VAL B N 1
ATOM 4031 C CA . VAL B 1 201 ? 21.172 -13.156 -1 1 96.56 201 VAL B CA 1
ATOM 4032 C C . VAL B 1 201 ? 20.562 -14.141 -0.008 1 96.56 201 VAL B C 1
ATOM 4034 O O . VAL B 1 201 ? 19.359 -14.445 -0.077 1 96.56 201 VAL B O 1
ATOM 4037 N N . CYS B 1 202 ? 21.359 -14.664 0.884 1 96.38 202 CYS B N 1
ATOM 4038 C CA . CYS B 1 202 ? 20.906 -15.578 1.922 1 96.38 202 CYS B CA 1
ATOM 4039 C C . CYS B 1 202 ? 20.438 -14.82 3.156 1 96.38 202 CYS B C 1
ATOM 4041 O O . CYS B 1 202 ? 21.25 -14.242 3.883 1 96.38 202 CYS B O 1
ATOM 4043 N N . THR B 1 203 ? 19.156 -14.867 3.453 1 94.25 203 THR B N 1
ATOM 4044 C CA . THR B 1 203 ? 18.594 -14.078 4.543 1 94.25 203 THR B CA 1
ATOM 4045 C C . THR B 1 203 ? 18.875 -14.734 5.891 1 94.25 203 THR B C 1
ATOM 4047 O O . THR B 1 203 ? 18.625 -14.133 6.941 1 94.25 203 THR B O 1
ATOM 4050 N N . GLY B 1 204 ? 19.281 -15.953 5.828 1 89.88 204 GLY B N 1
ATOM 4051 C CA . GLY B 1 204 ? 19.719 -16.625 7.047 1 89.88 204 GLY B CA 1
ATOM 4052 C C . GLY B 1 204 ? 21.031 -16.094 7.578 1 89.88 204 GLY B C 1
ATOM 4053 O O . GLY B 1 204 ? 21.391 -16.344 8.727 1 89.88 204 GLY B O 1
ATOM 4054 N N . GLU B 1 205 ? 21.656 -15.375 6.75 1 86 205 GLU B N 1
ATOM 4055 C CA . GLU B 1 205 ? 22.938 -14.797 7.137 1 86 205 GLU B CA 1
ATOM 4056 C C . GLU B 1 205 ? 22.766 -13.422 7.773 1 86 205 GLU B C 1
ATOM 4058 O O . GLU B 1 205 ? 21.781 -12.734 7.508 1 86 205 GLU B O 1
ATOM 4063 N N . ARG B 1 206 ? 23.875 -13.086 8.516 1 81.75 206 ARG B N 1
ATOM 4064 C CA . ARG B 1 206 ? 23.859 -11.789 9.18 1 81.75 206 ARG B CA 1
ATOM 4065 C C . ARG B 1 206 ? 24.016 -10.656 8.172 1 81.75 206 ARG B C 1
ATOM 4067 O O . ARG B 1 206 ? 24.688 -10.805 7.156 1 81.75 206 ARG B O 1
ATOM 4074 N N . GLN B 1 207 ? 23.391 -9.586 8.266 1 89.5 207 GLN B N 1
ATOM 4075 C CA . GLN B 1 207 ? 23.547 -8.312 7.57 1 89.5 207 GLN B CA 1
ATOM 4076 C C . GLN B 1 207 ? 23.078 -8.422 6.117 1 89.5 207 GLN B C 1
ATOM 4078 O O . GLN B 1 207 ? 23.625 -7.754 5.238 1 89.5 207 GLN B O 1
ATOM 4083 N N . TRP B 1 208 ? 22.281 -9.492 5.758 1 93.75 208 TRP B N 1
ATOM 4084 C CA . TRP B 1 208 ? 21.828 -9.664 4.383 1 93.75 208 TRP B CA 1
ATOM 4085 C C . TRP B 1 208 ? 21.203 -8.383 3.852 1 93.75 208 TRP B C 1
ATOM 4087 O O . TRP B 1 208 ? 21.281 -8.086 2.656 1 93.75 208 TRP B O 1
ATOM 4097 N N . ARG B 1 209 ? 20.672 -7.551 4.707 1 94.81 209 ARG B N 1
ATOM 4098 C CA . ARG B 1 209 ? 20.062 -6.289 4.297 1 94.81 209 ARG B CA 1
ATOM 4099 C C . ARG B 1 209 ? 21.109 -5.332 3.746 1 94.81 209 ARG B C 1
ATOM 4101 O O . ARG B 1 209 ? 20.859 -4.613 2.777 1 94.81 209 ARG B O 1
ATOM 4108 N N . LYS B 1 210 ? 22.219 -5.27 4.414 1 95.44 210 LYS B N 1
ATOM 4109 C CA . LYS B 1 210 ? 23.312 -4.418 3.961 1 95.44 210 LYS B CA 1
ATOM 4110 C C . LYS B 1 210 ? 23.781 -4.824 2.568 1 95.44 210 LYS B C 1
ATOM 4112 O O . LYS B 1 210 ? 24.156 -3.973 1.762 1 95.44 210 LYS B O 1
ATOM 4117 N N . GLN B 1 211 ? 23.797 -6.113 2.346 1 95.31 211 GLN B N 1
ATOM 4118 C CA . GLN B 1 211 ? 24.172 -6.609 1.026 1 95.31 211 GLN B CA 1
ATOM 4119 C C . GLN B 1 211 ? 23.234 -6.09 -0.051 1 95.31 211 GLN B C 1
ATOM 4121 O O . GLN B 1 211 ? 23.672 -5.617 -1.101 1 95.31 211 GLN B O 1
ATOM 4126 N N . VAL B 1 212 ? 21.938 -6.137 0.186 1 97 212 VAL B N 1
ATOM 4127 C CA . VAL B 1 212 ? 20.969 -5.641 -0.777 1 97 212 VAL B CA 1
ATOM 4128 C C . VAL B 1 212 ? 21.156 -4.141 -0.981 1 97 212 VAL B C 1
ATOM 4130 O O . VAL B 1 212 ? 21.094 -3.648 -2.111 1 97 212 VAL B O 1
ATOM 4133 N N . LYS B 1 213 ? 21.359 -3.389 0.091 1 96.56 213 LYS B N 1
ATOM 4134 C CA . LYS B 1 213 ? 21.578 -1.947 0.002 1 96.56 213 LYS B CA 1
ATOM 4135 C C . LYS B 1 213 ? 22.812 -1.629 -0.854 1 96.56 213 LYS B C 1
ATOM 4137 O O . LYS B 1 213 ? 22.766 -0.714 -1.68 1 96.56 213 LYS B O 1
ATOM 4142 N N . LYS B 1 214 ? 23.844 -2.391 -0.639 1 95.88 214 LYS B N 1
ATOM 4143 C CA . LYS B 1 214 ? 25.047 -2.209 -1.437 1 95.88 214 LYS B CA 1
ATOM 4144 C C . LYS B 1 214 ? 24.781 -2.477 -2.914 1 95.88 214 LYS B C 1
ATOM 4146 O O . LYS B 1 214 ? 25.219 -1.713 -3.777 1 95.88 214 LYS B O 1
ATOM 4151 N N . LEU B 1 215 ? 24 -3.504 -3.168 1 95.19 215 LEU B N 1
ATOM 4152 C CA . LEU B 1 215 ? 23.703 -3.895 -4.539 1 95.19 215 LEU B CA 1
ATOM 4153 C C . LEU B 1 215 ? 22.859 -2.83 -5.23 1 95.19 215 LEU B C 1
ATOM 4155 O O . LEU B 1 215 ? 22.797 -2.783 -6.461 1 95.19 215 LEU B O 1
ATOM 4159 N N . THR B 1 216 ? 22.203 -1.968 -4.48 1 97.19 216 THR B N 1
ATOM 4160 C CA . THR B 1 216 ? 21.297 -0.958 -5.035 1 97.19 216 THR B CA 1
ATOM 4161 C C . THR B 1 216 ? 21.875 0.442 -4.828 1 97.19 216 THR B C 1
ATOM 4163 O O . THR B 1 216 ? 21.125 1.429 -4.863 1 97.19 216 THR B O 1
ATOM 4166 N N . ASP B 1 217 ? 23.125 0.59 -4.438 1 96.56 217 ASP B N 1
ATOM 4167 C CA . ASP B 1 217 ? 23.812 1.855 -4.184 1 96.56 217 ASP B CA 1
ATOM 4168 C C . ASP B 1 217 ? 23.078 2.678 -3.131 1 96.56 217 ASP B C 1
ATOM 4170 O O . ASP B 1 217 ? 22.906 3.887 -3.289 1 96.56 217 ASP B O 1
ATOM 4174 N N . ASN B 1 218 ? 22.453 1.981 -2.244 1 96.25 218 ASN B N 1
ATOM 4175 C CA . ASN B 1 218 ? 21.797 2.535 -1.069 1 96.25 218 ASN B CA 1
ATOM 4176 C C . ASN B 1 218 ? 20.484 3.234 -1.439 1 96.25 218 ASN B C 1
ATOM 4178 O O . ASN B 1 218 ? 19.906 3.938 -0.617 1 96.25 218 ASN B O 1
ATOM 4182 N N . ARG B 1 219 ? 20.047 3.066 -2.607 1 96.5 219 ARG B N 1
ATOM 4183 C CA . ARG B 1 219 ? 18.781 3.629 -3.033 1 96.5 219 ARG B CA 1
ATOM 4184 C C . ARG B 1 219 ? 17.609 2.762 -2.564 1 96.5 219 ARG B C 1
ATOM 4186 O O . ARG B 1 219 ? 16.516 3.268 -2.314 1 96.5 219 ARG B O 1
ATOM 4193 N N . GLY B 1 220 ? 17.875 1.394 -2.521 1 98.12 220 GLY B N 1
ATOM 4194 C CA . GLY B 1 220 ? 16.828 0.425 -2.24 1 98.12 220 GLY B CA 1
ATOM 4195 C C . GLY B 1 220 ? 16.234 -0.205 -3.49 1 98.12 220 GLY B C 1
ATOM 4196 O O . GLY B 1 220 ? 16.688 0.091 -4.602 1 98.12 220 GLY B O 1
ATOM 4197 N N . VAL B 1 221 ? 15.328 -1.093 -3.297 1 98.75 221 VAL B N 1
ATOM 4198 C CA . VAL B 1 221 ? 14.711 -1.799 -4.414 1 98.75 221 VAL B CA 1
ATOM 4199 C C . VAL B 1 221 ? 13.422 -1.093 -4.828 1 98.75 221 VAL B C 1
ATOM 4201 O O . VAL B 1 221 ? 12.703 -0.554 -3.98 1 98.75 221 VAL B O 1
ATOM 4204 N N . ASP B 1 222 ? 13.07 -1.142 -6.109 1 98.75 222 ASP B N 1
ATOM 4205 C CA . ASP B 1 222 ? 11.883 -0.466 -6.637 1 98.75 222 ASP B CA 1
ATOM 4206 C C . ASP B 1 222 ? 10.625 -1.279 -6.367 1 98.75 222 ASP B C 1
ATOM 4208 O O . ASP B 1 222 ? 9.539 -0.715 -6.195 1 98.75 222 ASP B O 1
ATOM 4212 N N . VAL B 1 223 ? 10.789 -2.566 -6.414 1 98.81 223 VAL B N 1
ATOM 4213 C CA . VAL B 1 223 ? 9.648 -3.465 -6.258 1 98.81 223 VAL B CA 1
ATOM 4214 C C . VAL B 1 223 ? 10.047 -4.664 -5.402 1 98.81 223 VAL B C 1
ATOM 4216 O O . VAL B 1 223 ? 11.164 -5.176 -5.52 1 98.81 223 VAL B O 1
ATOM 4219 N N . VAL B 1 224 ? 9.219 -5.074 -4.523 1 98.81 224 VAL B N 1
ATOM 4220 C CA . VAL B 1 224 ? 9.289 -6.375 -3.867 1 98.81 224 VAL B CA 1
ATOM 4221 C C . VAL B 1 224 ? 8.078 -7.219 -4.266 1 98.81 224 VAL B C 1
ATOM 4223 O O . VAL B 1 224 ? 6.934 -6.766 -4.156 1 98.81 224 VAL B O 1
ATOM 4226 N N . PHE B 1 225 ? 8.312 -8.32 -4.824 1 98.56 225 PHE B N 1
ATOM 4227 C CA . PHE B 1 225 ? 7.266 -9.266 -5.18 1 98.56 225 PHE B CA 1
ATOM 4228 C C . PHE B 1 225 ? 7.273 -10.461 -4.23 1 98.56 225 PHE B C 1
ATOM 4230 O O . PHE B 1 225 ? 8.07 -11.383 -4.395 1 98.56 225 PHE B O 1
ATOM 4237 N N . ASP B 1 226 ? 6.352 -10.469 -3.262 1 97.25 226 ASP B N 1
ATOM 4238 C CA . ASP B 1 226 ? 6.551 -11.203 -2.016 1 97.25 226 ASP B CA 1
ATOM 4239 C C . ASP B 1 226 ? 5.457 -12.25 -1.811 1 97.25 226 ASP B C 1
ATOM 4241 O O . ASP B 1 226 ? 4.309 -11.906 -1.518 1 97.25 226 ASP B O 1
ATOM 4245 N N . PRO B 1 227 ? 5.789 -13.531 -1.825 1 94.31 227 PRO B N 1
ATOM 4246 C CA . PRO B 1 227 ? 4.809 -14.578 -1.506 1 94.31 227 PRO B CA 1
ATOM 4247 C C . PRO B 1 227 ? 4.715 -14.859 -0.008 1 94.31 227 PRO B C 1
ATOM 4249 O O . PRO B 1 227 ? 3.838 -15.609 0.428 1 94.31 227 PRO B O 1
ATOM 4252 N N . VAL B 1 228 ? 5.57 -14.32 0.814 1 89.88 228 VAL B N 1
ATOM 4253 C CA . VAL B 1 228 ? 5.633 -14.609 2.242 1 89.88 228 VAL B CA 1
ATOM 4254 C C . VAL B 1 228 ? 4.637 -13.734 2.994 1 89.88 228 VAL B C 1
ATOM 4256 O O . VAL B 1 228 ? 3.775 -14.242 3.717 1 89.88 228 VAL B O 1
ATOM 4259 N N . GLY B 1 229 ? 4.77 -12.406 2.842 1 89.12 229 GLY B N 1
ATOM 4260 C CA . GLY B 1 229 ? 3.801 -11.438 3.328 1 89.12 229 GLY B CA 1
ATOM 4261 C C . GLY B 1 229 ? 3.787 -11.312 4.84 1 89.12 229 GLY B C 1
ATOM 4262 O O . GLY B 1 229 ? 2.777 -10.922 5.426 1 89.12 229 GLY B O 1
ATOM 4263 N N . ALA B 1 230 ? 4.859 -11.727 5.539 1 89.75 230 ALA B N 1
ATOM 4264 C CA . ALA B 1 230 ? 4.828 -11.703 7 1 89.75 230 ALA B CA 1
ATOM 4265 C C . ALA B 1 230 ? 6.23 -11.836 7.582 1 89.75 230 ALA B C 1
ATOM 4267 O O . ALA B 1 230 ? 7.207 -11.992 6.84 1 89.75 230 ALA B O 1
ATOM 4268 N N . GLY B 1 231 ? 6.266 -11.531 8.891 1 88.44 231 GLY B N 1
ATOM 4269 C CA . GLY B 1 231 ? 7.469 -11.82 9.656 1 88.44 231 GLY B CA 1
ATOM 4270 C C . GLY B 1 231 ? 8.586 -10.82 9.414 1 88.44 231 GLY B C 1
ATOM 4271 O O . GLY B 1 231 ? 8.336 -9.711 8.938 1 88.44 231 GLY B O 1
ATOM 4272 N N . PRO B 1 232 ? 9.789 -11.258 9.766 1 91.5 232 PRO B N 1
ATOM 4273 C CA . PRO B 1 232 ? 10.945 -10.359 9.672 1 91.5 232 PRO B CA 1
ATOM 4274 C C . PRO B 1 232 ? 11.258 -9.945 8.234 1 91.5 232 PRO B C 1
ATOM 4276 O O . PRO B 1 232 ? 11.758 -8.844 8 1 91.5 232 PRO B O 1
ATOM 4279 N N . LEU B 1 233 ? 10.93 -10.805 7.371 1 93.5 233 LEU B N 1
ATOM 4280 C CA . LEU B 1 233 ? 11.211 -10.484 5.973 1 93.5 233 LEU B CA 1
ATOM 4281 C C . LEU B 1 233 ? 10.391 -9.289 5.516 1 93.5 233 LEU B C 1
ATOM 4283 O O . LEU B 1 233 ? 10.906 -8.398 4.832 1 93.5 233 LEU B O 1
ATOM 4287 N N . LEU B 1 234 ? 9.148 -9.289 5.852 1 95.38 234 LEU B N 1
ATOM 4288 C CA . LEU B 1 234 ? 8.305 -8.172 5.445 1 95.38 234 LEU B CA 1
ATOM 4289 C C . LEU B 1 234 ? 8.812 -6.863 6.027 1 95.38 234 LEU B C 1
ATOM 4291 O O . LEU B 1 234 ? 8.836 -5.84 5.34 1 95.38 234 LEU B O 1
ATOM 4295 N N . GLN B 1 235 ? 9.188 -6.875 7.301 1 95.75 235 GLN B N 1
ATOM 4296 C CA . GLN B 1 235 ? 9.758 -5.68 7.918 1 95.75 235 GLN B CA 1
ATOM 4297 C C . GLN B 1 235 ? 11.008 -5.219 7.172 1 95.75 235 GLN B C 1
ATOM 4299 O O . GLN B 1 235 ? 11.18 -4.023 6.922 1 95.75 235 GLN B O 1
ATOM 4304 N N . SER B 1 236 ? 11.836 -6.148 6.879 1 96.56 236 SER B N 1
ATOM 4305 C CA . SER B 1 236 ? 13.055 -5.836 6.141 1 96.56 236 SER B CA 1
ATOM 4306 C C . SER B 1 236 ? 12.734 -5.285 4.754 1 96.56 236 SER B C 1
ATOM 4308 O O . SER B 1 236 ? 13.375 -4.34 4.293 1 96.56 236 SER B O 1
ATOM 4310 N N . ALA B 1 237 ? 11.773 -5.91 4.102 1 97.38 237 ALA B N 1
ATOM 4311 C CA . ALA B 1 237 ? 11.375 -5.461 2.768 1 97.38 237 ALA B CA 1
ATOM 4312 C C . ALA B 1 237 ? 10.938 -4 2.787 1 97.38 237 ALA B C 1
ATOM 4314 O O . ALA B 1 237 ? 11.297 -3.227 1.896 1 97.38 237 ALA B O 1
ATOM 4315 N N . ILE B 1 238 ? 10.188 -3.59 3.748 1 97.56 238 ILE B N 1
ATOM 4316 C CA . ILE B 1 238 ? 9.727 -2.213 3.883 1 97.56 238 ILE B CA 1
ATOM 4317 C C . ILE B 1 238 ? 10.93 -1.275 3.998 1 97.56 238 ILE B C 1
ATOM 4319 O O . ILE B 1 238 ? 10.969 -0.231 3.344 1 97.56 238 ILE B O 1
ATOM 4323 N N . HIS B 1 239 ? 11.906 -1.671 4.762 1 96.94 239 HIS B N 1
ATOM 4324 C CA . HIS B 1 239 ? 13.094 -0.847 4.969 1 96.94 239 HIS B CA 1
ATOM 4325 C C . HIS B 1 239 ? 13.953 -0.786 3.707 1 96.94 239 HIS B C 1
ATOM 4327 O O . HIS B 1 239 ? 14.617 0.218 3.455 1 96.94 239 HIS B O 1
ATOM 4333 N N . LEU B 1 240 ? 13.867 -1.766 2.887 1 98.06 240 LEU B N 1
ATOM 4334 C CA . LEU B 1 240 ? 14.742 -1.889 1.728 1 98.06 240 LEU B CA 1
ATOM 4335 C C . LEU B 1 240 ? 14.125 -1.207 0.508 1 98.06 240 LEU B C 1
ATOM 4337 O O . LEU B 1 240 ? 14.773 -1.092 -0.535 1 98.06 240 LEU B O 1
ATOM 4341 N N . LEU B 1 241 ? 12.898 -0.769 0.603 1 98.44 241 LEU B N 1
ATOM 4342 C CA . LEU B 1 241 ? 12.242 -0.113 -0.525 1 98.44 241 LEU B CA 1
ATOM 4343 C C . LEU B 1 241 ? 12.961 1.187 -0.885 1 98.44 241 LEU B C 1
ATOM 4345 O O . LEU B 1 241 ? 13.383 1.933 0 1 98.44 241 LEU B O 1
ATOM 4349 N N . ALA B 1 242 ? 13.078 1.42 -2.166 1 98.25 242 ALA B N 1
ATOM 4350 C CA . ALA B 1 242 ? 13.422 2.752 -2.656 1 98.25 242 ALA B CA 1
ATOM 4351 C C . ALA B 1 242 ? 12.258 3.723 -2.479 1 98.25 242 ALA B C 1
ATOM 4353 O O . ALA B 1 242 ? 11.125 3.303 -2.229 1 98.25 242 ALA B O 1
ATOM 4354 N N . GLU B 1 243 ? 12.578 5.023 -2.51 1 96.06 243 GLU B N 1
ATOM 4355 C CA . GLU B 1 243 ? 11.508 6.012 -2.539 1 96.06 243 GLU B CA 1
ATOM 4356 C C . GLU B 1 243 ? 10.523 5.73 -3.676 1 96.06 243 GLU B C 1
ATOM 4358 O O . GLU B 1 243 ? 10.938 5.457 -4.805 1 96.06 243 GLU B O 1
ATOM 4363 N N . GLY B 1 244 ? 9.25 5.699 -3.328 1 95.88 244 GLY B N 1
ATOM 4364 C CA . GLY B 1 244 ? 8.219 5.449 -4.324 1 95.88 244 GLY B CA 1
ATOM 4365 C C . GLY B 1 244 ? 8.047 3.975 -4.645 1 95.88 244 GLY B C 1
ATOM 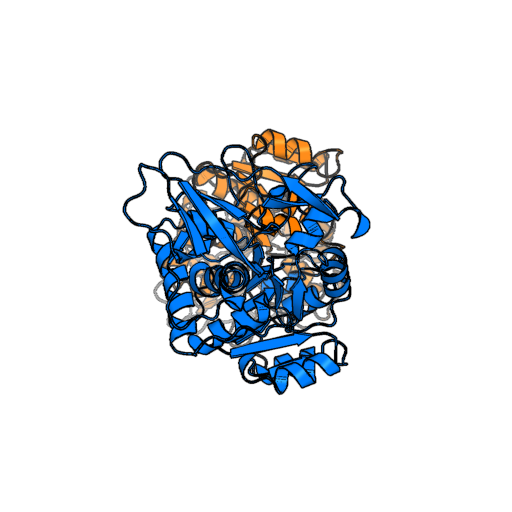4366 O O . GLY B 1 244 ? 7.238 3.611 -5.504 1 95.88 244 GLY B O 1
ATOM 4367 N N . GLY B 1 245 ? 8.805 3.074 -3.977 1 98.25 245 GLY B N 1
ATOM 4368 C CA . GLY B 1 245 ? 8.758 1.648 -4.258 1 98.25 245 GLY B CA 1
ATOM 4369 C C . GLY B 1 245 ? 7.457 0.999 -3.83 1 98.25 245 GLY B C 1
ATOM 4370 O O . GLY B 1 245 ? 6.641 1.624 -3.154 1 98.25 245 GLY B O 1
ATOM 4371 N N . THR B 1 246 ? 7.297 -0.277 -4.23 1 98.69 246 THR B N 1
ATOM 4372 C CA . THR B 1 246 ? 6.066 -1 -3.924 1 98.69 246 THR B CA 1
ATOM 4373 C C . THR B 1 246 ? 6.371 -2.445 -3.541 1 98.69 246 THR B C 1
ATOM 4375 O O . THR B 1 246 ? 7.203 -3.1 -4.172 1 98.69 246 THR B O 1
ATOM 4378 N N . ILE B 1 247 ? 5.75 -2.869 -2.496 1 98.62 247 ILE B N 1
ATOM 4379 C CA . ILE B 1 247 ? 5.707 -4.289 -2.168 1 98.62 247 ILE B CA 1
ATOM 4380 C C . ILE B 1 247 ? 4.383 -4.887 -2.641 1 98.62 247 ILE B C 1
ATOM 4382 O O . ILE B 1 247 ? 3.309 -4.434 -2.238 1 98.62 247 ILE B O 1
ATOM 4386 N N . TRP B 1 248 ? 4.449 -5.82 -3.48 1 98.25 248 TRP B N 1
ATOM 4387 C CA . TRP B 1 248 ? 3.289 -6.609 -3.885 1 98.25 248 TRP B CA 1
ATOM 4388 C C . TRP B 1 248 ? 3.238 -7.93 -3.125 1 98.25 248 TRP B C 1
ATOM 4390 O O . TRP B 1 248 ? 4.121 -8.773 -3.281 1 98.25 248 TRP B O 1
ATOM 4400 N N . ILE B 1 249 ? 2.238 -8.102 -2.318 1 97 249 ILE B N 1
ATOM 4401 C CA . ILE B 1 249 ? 2.053 -9.359 -1.609 1 97 249 ILE B CA 1
ATOM 4402 C C . ILE B 1 249 ? 1.042 -10.227 -2.355 1 97 249 ILE B C 1
ATOM 4404 O O . ILE B 1 249 ? -0.079 -9.789 -2.627 1 97 249 ILE B O 1
ATOM 4408 N N . TYR B 1 250 ? 1.407 -11.461 -2.656 1 93.38 250 TYR B N 1
ATOM 4409 C CA . TYR B 1 250 ? 0.513 -12.289 -3.457 1 93.38 250 TYR B CA 1
ATOM 4410 C C . TYR B 1 250 ? 0.31 -13.656 -2.811 1 93.38 250 TYR B C 1
ATOM 4412 O O . TYR B 1 250 ? -0.368 -14.523 -3.371 1 93.38 250 TYR B O 1
ATOM 4420 N N . GLY B 1 251 ? 0.872 -13.789 -1.635 1 85.94 251 GLY B N 1
ATOM 4421 C CA . GLY B 1 251 ? 0.703 -15.023 -0.884 1 85.94 251 GLY B CA 1
ATOM 4422 C C . GLY B 1 251 ? 1.028 -14.875 0.59 1 85.94 251 GLY B C 1
ATOM 4423 O O . GLY B 1 251 ? 1.538 -13.836 1.017 1 85.94 251 GLY B O 1
ATOM 4424 N N . LEU B 1 252 ? 0.64 -15.812 1.394 1 76.75 252 LEU B N 1
ATOM 4425 C CA . LEU B 1 252 ? 0.973 -15.836 2.814 1 76.75 252 LEU B CA 1
ATOM 4426 C C . LEU B 1 252 ? 1.684 -17.141 3.18 1 76.75 252 LEU B C 1
ATOM 4428 O O . LEU B 1 252 ? 1.034 -18.141 3.465 1 76.75 252 LEU B O 1
ATOM 4432 N N . LEU B 1 253 ? 2.924 -17.047 3.211 1 72.06 253 LEU B N 1
ATOM 4433 C CA . LEU B 1 253 ? 3.738 -18.203 3.576 1 72.06 253 LEU B CA 1
ATOM 4434 C C . LEU B 1 253 ? 4.277 -18.062 4.996 1 72.06 253 LEU B C 1
ATOM 4436 O O . LEU B 1 253 ? 4.82 -19.016 5.555 1 72.06 253 LEU B O 1
ATOM 4440 N N . GLY B 1 254 ? 4.008 -16.859 5.574 1 74.94 254 GLY B N 1
ATOM 4441 C CA . GLY B 1 254 ? 4.539 -16.625 6.906 1 74.94 254 GLY B CA 1
ATOM 4442 C C . GLY B 1 254 ? 3.461 -16.312 7.93 1 74.94 254 GLY B C 1
ATOM 4443 O O . GLY B 1 254 ? 2.271 -16.312 7.605 1 74.94 254 GLY B O 1
ATOM 4444 N N . LYS B 1 255 ? 3.875 -16.125 9.141 1 85.31 255 LYS B N 1
ATOM 4445 C CA . LYS B 1 255 ? 2.994 -15.758 10.25 1 85.31 255 LYS B CA 1
ATOM 4446 C C . LYS B 1 255 ? 3.088 -14.266 10.555 1 85.31 255 LYS B C 1
ATOM 4448 O O . LYS B 1 255 ? 4.184 -13.719 10.664 1 85.31 255 LYS B O 1
ATOM 4453 N N . PRO B 1 256 ? 1.917 -13.711 10.648 1 88.88 256 PRO B N 1
ATOM 4454 C CA . PRO B 1 256 ? 1.949 -12.289 10.992 1 88.88 256 PRO B CA 1
ATOM 4455 C C . PRO B 1 256 ? 2.768 -12 12.242 1 88.88 256 PRO B C 1
ATOM 4457 O O . PRO B 1 256 ? 2.764 -12.797 13.188 1 88.88 256 PRO B O 1
ATOM 4460 N N . ASP B 1 257 ? 3.49 -10.836 12.227 1 91 257 ASP B N 1
ATOM 4461 C CA . ASP B 1 257 ? 4.344 -10.367 13.312 1 91 257 ASP B CA 1
ATOM 4462 C C . ASP B 1 257 ? 4.254 -8.852 13.469 1 91 257 ASP B C 1
ATOM 4464 O O . ASP B 1 257 ? 3.479 -8.195 12.766 1 91 257 ASP B O 1
ATOM 4468 N N . VAL B 1 258 ? 5.008 -8.383 14.508 1 92.62 258 VAL B N 1
ATOM 4469 C CA . VAL B 1 258 ? 5.043 -6.938 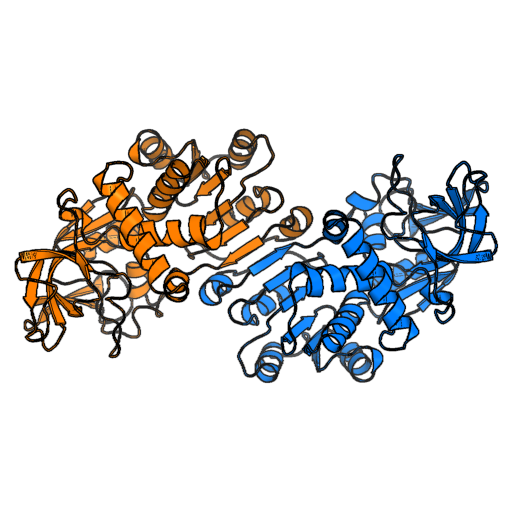14.703 1 92.62 258 VAL B CA 1
ATOM 4470 C C . VAL B 1 258 ? 5.598 -6.266 13.453 1 92.62 258 VAL B C 1
ATOM 4472 O O . VAL B 1 258 ? 6.641 -6.668 12.93 1 92.62 258 VAL B O 1
ATOM 4475 N N . LEU B 1 259 ? 4.852 -5.336 12.922 1 94.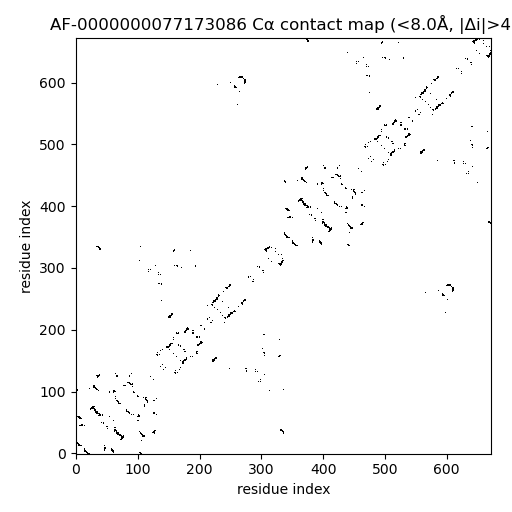19 259 LEU B N 1
ATOM 4476 C CA . LEU B 1 259 ? 5.211 -4.66 11.68 1 94.19 259 LEU B CA 1
ATOM 4477 C C . LEU B 1 259 ? 5.16 -3.146 11.852 1 94.19 259 LEU B C 1
ATOM 4479 O O . LEU B 1 259 ? 4.133 -2.598 12.258 1 94.19 259 LEU B O 1
ATOM 4483 N N . ASP B 1 260 ? 6.254 -2.494 11.688 1 94.25 260 ASP B N 1
ATOM 4484 C CA . ASP B 1 260 ? 6.332 -1.037 11.633 1 94.25 260 ASP B CA 1
ATOM 4485 C C . ASP B 1 260 ? 6.227 -0.534 10.195 1 94.25 260 ASP B C 1
ATOM 4487 O O . ASP B 1 260 ? 7.148 -0.72 9.398 1 94.25 260 ASP B O 1
ATOM 4491 N N . VAL B 1 261 ? 5.129 0.177 9.852 1 94.38 261 VAL B N 1
ATOM 4492 C CA . VAL B 1 261 ? 4.891 0.594 8.469 1 94.38 261 VAL B CA 1
ATOM 4493 C C . VAL B 1 261 ? 5.309 2.051 8.297 1 94.38 261 VAL B C 1
ATOM 4495 O O . VAL B 1 261 ? 5.141 2.625 7.215 1 94.38 261 VAL B O 1
ATOM 4498 N N . THR B 1 262 ? 5.891 2.742 9.234 1 90.75 262 THR B N 1
ATOM 4499 C CA . THR B 1 262 ? 6.176 4.172 9.234 1 90.75 262 THR B CA 1
ATOM 4500 C C . THR B 1 262 ? 7.168 4.527 8.133 1 90.75 262 THR B C 1
ATOM 4502 O O . THR B 1 262 ? 7.086 5.605 7.543 1 90.75 262 THR B O 1
ATOM 4505 N N . PRO B 1 263 ? 8.109 3.572 7.809 1 93.81 263 PRO B N 1
ATOM 4506 C CA . PRO B 1 263 ? 9.031 3.934 6.727 1 93.81 263 PRO B CA 1
ATOM 4507 C C . PRO B 1 263 ? 8.312 4.184 5.402 1 93.81 263 PRO B C 1
ATOM 4509 O O . PRO B 1 263 ? 8.852 4.867 4.527 1 93.81 263 PRO B O 1
ATOM 4512 N N . LEU B 1 264 ? 7.125 3.596 5.215 1 96.25 264 LEU B N 1
ATOM 4513 C CA . LEU B 1 264 ? 6.367 3.824 3.99 1 96.25 264 LEU B CA 1
ATOM 4514 C C . LEU B 1 264 ? 6.062 5.309 3.809 1 96.25 264 LEU B C 1
ATOM 4516 O O . LEU B 1 264 ? 5.957 5.789 2.678 1 96.25 264 LEU B O 1
ATOM 4520 N N . ILE B 1 265 ? 5.938 6.035 4.91 1 93.12 265 ILE B N 1
ATOM 4521 C CA . ILE B 1 265 ? 5.574 7.445 4.863 1 93.12 265 ILE B CA 1
ATOM 4522 C C . ILE B 1 265 ? 6.699 8.25 4.219 1 93.12 265 ILE B C 1
ATOM 4524 O O . ILE B 1 265 ? 6.52 8.828 3.145 1 93.12 265 ILE B O 1
ATOM 4528 N N . ARG B 1 266 ? 7.926 8.188 4.777 1 89.81 266 ARG B N 1
ATOM 4529 C CA . ARG B 1 266 ? 9.047 8.969 4.266 1 89.81 266 ARG B CA 1
ATOM 4530 C C . ARG B 1 266 ? 9.383 8.57 2.834 1 89.81 266 ARG B C 1
ATOM 4532 O O . ARG B 1 266 ? 9.797 9.406 2.031 1 89.81 266 ARG B O 1
ATOM 4539 N N . LYS B 1 267 ? 9.164 7.328 2.527 1 94.75 267 LYS B N 1
ATOM 4540 C CA . LYS B 1 267 ? 9.523 6.805 1.213 1 94.75 267 LYS B CA 1
ATOM 4541 C C . LYS B 1 267 ? 8.391 7.008 0.212 1 94.75 267 LYS B C 1
ATOM 4543 O O . LYS B 1 267 ? 8.555 6.762 -0.983 1 94.75 267 LYS B O 1
ATOM 4548 N N . ARG B 1 268 ? 7.262 7.461 0.708 1 94.75 268 ARG B N 1
ATOM 4549 C CA . ARG B 1 268 ? 6.086 7.559 -0.148 1 94.75 268 ARG B CA 1
ATOM 4550 C C . ARG B 1 268 ? 5.852 6.254 -0.904 1 94.75 268 ARG B C 1
ATOM 4552 O O . ARG B 1 268 ? 5.609 6.266 -2.113 1 94.75 268 ARG B O 1
ATOM 4559 N N . ALA B 1 269 ? 6.035 5.141 -0.192 1 97.44 269 ALA B N 1
ATOM 4560 C CA . ALA B 1 269 ? 5.996 3.799 -0.767 1 97.44 269 ALA B CA 1
ATOM 4561 C C . ALA B 1 269 ? 4.68 3.102 -0.437 1 97.44 269 ALA B C 1
ATOM 4563 O O . ALA B 1 269 ? 3.822 3.668 0.247 1 97.44 269 ALA B O 1
ATOM 4564 N N . ALA B 1 270 ? 4.52 1.834 -1.016 1 98.12 270 ALA B N 1
ATOM 4565 C CA . ALA B 1 270 ? 3.221 1.182 -0.864 1 98.12 270 ALA B CA 1
ATOM 4566 C C . ALA B 1 270 ? 3.387 -0.317 -0.623 1 98.12 270 ALA B C 1
ATOM 4568 O O . ALA B 1 270 ? 4.352 -0.924 -1.089 1 98.12 270 ALA B O 1
ATOM 4569 N N . LEU B 1 271 ? 2.5 -0.844 0.109 1 98.25 271 LEU B N 1
ATOM 4570 C CA . LEU B 1 271 ? 2.221 -2.27 0.241 1 98.25 271 LEU B CA 1
ATOM 4571 C C . LEU B 1 271 ? 0.864 -2.617 -0.363 1 98.25 271 LEU B C 1
ATOM 4573 O O . LEU B 1 271 ? -0.159 -2.055 0.035 1 98.25 271 LEU B O 1
ATOM 4577 N N . ARG B 1 272 ? 0.844 -3.525 -1.33 1 97.75 272 ARG B N 1
ATOM 4578 C CA . ARG B 1 272 ? -0.377 -3.828 -2.07 1 97.75 272 ARG B CA 1
ATOM 4579 C C . ARG B 1 272 ? -0.613 -5.332 -2.146 1 97.75 272 ARG B C 1
ATOM 4581 O O . ARG B 1 272 ? 0.331 -6.105 -2.316 1 97.75 272 ARG B O 1
ATOM 4588 N N . GLY B 1 273 ? -1.896 -5.633 -2.072 1 96.31 273 GLY B N 1
ATOM 4589 C CA . GLY B 1 273 ? -2.279 -7.008 -2.348 1 96.31 273 GLY B CA 1
ATOM 4590 C C . GLY B 1 273 ? -2.502 -7.285 -3.822 1 96.31 273 GLY B C 1
ATOM 4591 O O . GLY B 1 273 ? -2.951 -6.406 -4.562 1 96.31 273 GLY B O 1
ATOM 4592 N N . TRP B 1 274 ? -2.184 -8.531 -4.176 1 92.5 274 TRP B N 1
ATOM 4593 C CA . TRP B 1 274 ? -2.348 -8.914 -5.574 1 92.5 274 TRP B CA 1
ATOM 4594 C C . TRP B 1 274 ? -2.902 -10.328 -5.691 1 92.5 274 TRP B C 1
ATOM 4596 O O . TRP B 1 274 ? -2.508 -11.219 -4.934 1 92.5 274 TRP B O 1
ATOM 4606 N N . LEU B 1 275 ? -3.777 -10.445 -6.641 1 88.56 275 LEU B N 1
ATOM 4607 C CA . LEU B 1 275 ? -4.285 -11.766 -7.012 1 88.56 275 LEU B CA 1
ATOM 4608 C C . LEU B 1 275 ? -4.316 -11.922 -8.531 1 88.56 275 LEU B C 1
ATOM 4610 O O . LEU B 1 275 ? -4.668 -10.984 -9.25 1 88.56 275 LEU B O 1
ATOM 4614 N N . LEU B 1 276 ? -4.031 -13.07 -8.906 1 87.94 276 LEU B N 1
ATOM 4615 C CA . LEU B 1 276 ? -3.953 -13.391 -10.328 1 87.94 276 LEU B CA 1
ATOM 4616 C C . LEU B 1 276 ? -5.289 -13.141 -11.016 1 87.94 276 LEU B C 1
ATOM 4618 O O . LEU B 1 276 ? -5.328 -12.844 -12.211 1 87.94 276 LEU B O 1
ATOM 4622 N N . ASP B 1 277 ? -6.367 -13.227 -10.32 1 81.19 277 ASP B N 1
ATOM 4623 C CA . ASP B 1 277 ? -7.684 -13.062 -10.93 1 81.19 277 ASP B CA 1
ATOM 4624 C C . ASP B 1 277 ? -7.883 -11.641 -11.445 1 81.19 277 ASP B C 1
ATOM 4626 O O . ASP B 1 277 ? -8.812 -11.375 -12.211 1 81.19 277 ASP B O 1
ATOM 4630 N N . GLU B 1 278 ? -7.008 -10.75 -11.039 1 82.25 278 GLU B N 1
ATOM 4631 C CA . GLU B 1 278 ? -7.039 -9.406 -11.602 1 82.25 278 GLU B CA 1
ATOM 4632 C C . GLU B 1 278 ? -6.82 -9.438 -13.117 1 82.25 278 GLU B C 1
ATOM 4634 O O . GLU B 1 278 ? -7.254 -8.531 -13.828 1 82.25 278 GLU B O 1
ATOM 4639 N N . LEU B 1 279 ? -6.133 -10.453 -13.555 1 80.25 279 LEU B N 1
ATOM 4640 C CA . LEU B 1 279 ? -5.867 -10.609 -14.984 1 80.25 279 LEU B CA 1
ATOM 4641 C C . LEU B 1 279 ? -7.172 -10.766 -15.766 1 80.25 279 LEU B C 1
ATOM 4643 O O . LEU B 1 279 ? -7.297 -10.25 -16.875 1 80.25 279 LEU B O 1
ATOM 4647 N N . SER B 1 280 ? -8.07 -11.5 -15.18 1 74.12 280 SER B N 1
ATOM 4648 C CA . SER B 1 280 ? -9.344 -11.727 -15.867 1 74.12 280 SER B CA 1
ATOM 4649 C C . SER B 1 280 ? -10.117 -10.43 -16.031 1 74.12 280 SER B C 1
ATOM 4651 O O . SER B 1 280 ? -10.953 -10.305 -16.938 1 74.12 280 SER B O 1
ATOM 4653 N N . ALA B 1 281 ? -9.82 -9.438 -15.195 1 73 281 ALA B N 1
ATOM 4654 C CA . ALA B 1 281 ? -10.516 -8.156 -15.25 1 73 281 ALA B CA 1
ATOM 4655 C C . ALA B 1 281 ? -9.992 -7.301 -16.406 1 73 281 ALA B C 1
ATOM 4657 O O . ALA B 1 281 ? -10.648 -6.336 -16.812 1 73 281 ALA B O 1
ATOM 4658 N N . LEU B 1 282 ? -8.875 -7.605 -16.984 1 74.12 282 LEU B N 1
ATOM 4659 C CA . LEU B 1 282 ? -8.234 -6.809 -18.031 1 74.12 282 LEU B CA 1
ATOM 4660 C C . LEU B 1 282 ? -8.93 -7.008 -19.375 1 74.12 282 LEU B C 1
ATOM 4662 O O . LEU B 1 282 ? -8.719 -6.23 -20.312 1 74.12 282 LEU B O 1
ATOM 4666 N N . GLY B 1 283 ? -9.758 -7.902 -19.438 1 76.62 283 GLY B N 1
ATOM 4667 C CA . GLY B 1 283 ? -10.359 -8.172 -20.734 1 76.62 283 GLY B CA 1
ATOM 4668 C C . GLY B 1 283 ? -9.633 -9.25 -21.516 1 76.62 283 GLY B C 1
ATOM 4669 O O . GLY B 1 283 ? -8.523 -9.641 -21.156 1 76.62 283 GLY B O 1
ATOM 4670 N N . SER B 1 284 ? -10.094 -9.602 -22.578 1 82.81 284 SER B N 1
ATOM 4671 C CA . SER B 1 284 ? -9.641 -10.766 -23.328 1 82.81 284 SER B CA 1
ATOM 4672 C C . SER B 1 284 ? -8.328 -10.484 -24.047 1 82.81 284 SER B C 1
ATOM 4674 O O . SER B 1 284 ? -7.426 -11.328 -24.062 1 82.81 284 SER B O 1
ATOM 4676 N N . GLU B 1 285 ? -8.156 -9.336 -24.516 1 83.81 285 GLU B N 1
ATOM 4677 C CA . GLU B 1 285 ? -6.988 -9.055 -25.344 1 83.81 285 GLU B CA 1
ATOM 4678 C C . GLU B 1 285 ? -5.711 -9.023 -24.516 1 83.81 285 GLU B C 1
ATOM 4680 O O . GLU B 1 285 ? -4.742 -9.719 -24.828 1 83.81 285 GLU B O 1
ATOM 4685 N N . PRO B 1 286 ? -5.715 -8.375 -23.359 1 83.12 286 PRO B N 1
ATOM 4686 C CA . PRO B 1 286 ? -4.496 -8.398 -22.562 1 83.12 286 PRO B CA 1
ATOM 4687 C C . PRO B 1 286 ? -4.156 -9.789 -22.031 1 83.12 286 PRO B C 1
ATOM 4689 O O . PRO B 1 286 ? -2.977 -10.148 -21.938 1 83.12 286 PRO B O 1
ATOM 4692 N N . VAL B 1 287 ? -5.129 -10.508 -21.797 1 88.19 287 VAL B N 1
ATOM 4693 C CA . VAL B 1 287 ? -4.926 -11.867 -21.297 1 88.19 287 VAL B CA 1
ATOM 4694 C C . VAL B 1 287 ? -4.305 -12.727 -22.391 1 88.19 287 VAL B C 1
ATOM 4696 O O . VAL B 1 287 ? -3.344 -13.461 -22.156 1 88.19 287 VAL B O 1
ATOM 4699 N N . GLN B 1 288 ? -4.777 -12.57 -23.578 1 89.31 288 GLN B N 1
ATOM 4700 C CA . GLN B 1 288 ? -4.23 -13.328 -24.703 1 89.31 288 GLN B CA 1
ATOM 4701 C C . GLN B 1 288 ? -2.779 -12.938 -24.969 1 89.31 288 GLN B C 1
ATOM 4703 O O . GLN B 1 288 ? -1.944 -13.797 -25.266 1 89.31 288 GLN B O 1
ATOM 4708 N N . ARG B 1 289 ? -2.504 -11.688 -24.828 1 88.06 289 ARG B N 1
ATOM 4709 C CA . ARG B 1 289 ? -1.144 -11.203 -25.031 1 88.06 289 ARG B CA 1
ATOM 4710 C C . ARG B 1 289 ? -0.192 -11.789 -24 1 88.06 289 ARG B C 1
ATOM 4712 O O . ARG B 1 289 ? 0.96 -12.102 -24.312 1 88.06 289 ARG B O 1
ATOM 4719 N N . ALA B 1 290 ? -0.708 -12 -22.828 1 92.5 290 ALA B N 1
ATOM 4720 C CA . ALA B 1 290 ? 0.113 -12.57 -21.766 1 92.5 290 ALA B CA 1
ATOM 4721 C C . ALA B 1 290 ? 0.431 -14.031 -22.047 1 92.5 290 ALA B C 1
ATOM 4723 O O . ALA B 1 290 ? 1.582 -14.461 -21.922 1 92.5 290 ALA B O 1
ATOM 4724 N N . TYR B 1 291 ? -0.545 -14.727 -22.484 1 94.31 291 TYR B N 1
ATOM 4725 C CA . TYR B 1 291 ? -0.341 -16.125 -22.844 1 94.31 291 TYR B CA 1
ATOM 4726 C C . TYR B 1 291 ? 0.663 -16.266 -23.984 1 94.31 291 TYR B C 1
ATOM 4728 O O . TYR B 1 291 ? 1.597 -17.062 -23.906 1 94.31 291 TYR B O 1
ATOM 4736 N N . GLN B 1 292 ? 0.473 -15.469 -24.953 1 94.75 292 GLN B N 1
ATOM 4737 C CA . GLN B 1 292 ? 1.325 -15.531 -26.141 1 94.75 292 GLN B CA 1
ATOM 4738 C C . GLN B 1 292 ? 2.764 -15.148 -25.812 1 94.75 292 GLN B C 1
ATOM 4740 O O . GLN B 1 292 ? 3.707 -15.773 -26.297 1 94.75 292 GLN B O 1
ATOM 4745 N N . HIS B 1 293 ? 2.85 -14.156 -25.016 1 95.5 293 HIS B N 1
ATOM 4746 C CA . HIS B 1 293 ? 4.184 -13.742 -24.594 1 95.5 293 HIS B CA 1
ATOM 4747 C C . HIS B 1 293 ? 4.945 -14.898 -23.953 1 95.5 293 HIS B C 1
ATOM 4749 O O . HIS B 1 293 ? 6.09 -15.172 -24.312 1 95.5 293 HIS B O 1
ATOM 4755 N N . VAL B 1 294 ? 4.312 -15.539 -23.062 1 96.94 294 VAL B N 1
ATOM 4756 C CA . VAL B 1 294 ? 4.953 -16.625 -22.328 1 96.94 294 VAL B CA 1
ATOM 4757 C C . VAL B 1 294 ? 5.324 -17.75 -23.297 1 96.94 294 VAL B C 1
ATOM 4759 O O . VAL B 1 294 ? 6.457 -18.234 -23.281 1 96.94 294 VAL B O 1
ATOM 4762 N N . LEU B 1 295 ? 4.434 -18.078 -24.172 1 96.81 295 LEU B N 1
ATOM 4763 C CA . LEU B 1 295 ? 4.676 -19.172 -25.125 1 96.81 295 LEU B CA 1
ATOM 4764 C C . LEU B 1 295 ? 5.812 -18.812 -26.078 1 96.81 295 LEU B C 1
ATOM 4766 O O . LEU B 1 295 ? 6.672 -19.656 -26.359 1 96.81 295 LEU B O 1
ATOM 4770 N N . ASP B 1 296 ? 5.82 -17.594 -26.531 1 96.38 296 ASP B N 1
ATOM 4771 C CA . ASP B 1 296 ? 6.867 -17.156 -27.453 1 96.38 296 ASP B CA 1
ATOM 4772 C C . ASP B 1 296 ? 8.242 -17.219 -26.781 1 96.38 296 ASP B C 1
ATOM 4774 O O . ASP B 1 296 ? 9.219 -17.625 -27.406 1 96.38 296 ASP B O 1
ATOM 4778 N N . ARG B 1 297 ? 8.281 -16.859 -25.531 1 96.62 297 ARG B N 1
ATOM 4779 C CA . ARG B 1 297 ? 9.562 -16.797 -24.844 1 96.62 297 ARG B CA 1
ATOM 4780 C C . ARG B 1 297 ? 10.055 -18.203 -24.484 1 96.62 297 ARG B C 1
ATOM 4782 O O . ARG B 1 297 ? 11.266 -18.453 -24.453 1 96.62 297 ARG B O 1
ATOM 4789 N N . PHE B 1 298 ? 9.164 -19.094 -24.297 1 96.25 298 PHE B N 1
ATOM 4790 C CA . PHE B 1 298 ? 9.578 -20.484 -24.156 1 96.25 298 PHE B CA 1
ATOM 4791 C C . PHE B 1 298 ? 10.031 -21.062 -25.5 1 96.25 298 PHE B C 1
ATOM 4793 O O . PHE B 1 298 ? 11.039 -21.781 -25.562 1 96.25 298 PHE B O 1
ATOM 4800 N N . ALA B 1 299 ? 9.352 -20.703 -26.531 1 94.25 299 ALA B N 1
ATOM 4801 C CA . ALA B 1 299 ? 9.664 -21.219 -27.859 1 94.25 299 ALA B CA 1
ATOM 4802 C C . ALA B 1 299 ? 11.039 -20.75 -28.328 1 94.25 299 ALA B C 1
ATOM 4804 O O . ALA B 1 299 ? 11.766 -21.5 -28.984 1 94.25 299 ALA B O 1
ATOM 4805 N N . ASP B 1 300 ? 11.383 -19.516 -27.969 1 94.75 300 ASP B N 1
ATOM 4806 C CA . ASP B 1 300 ? 12.656 -18.984 -28.453 1 94.75 300 ASP B CA 1
ATOM 4807 C C . ASP B 1 300 ? 13.773 -19.219 -27.438 1 94.75 300 ASP B C 1
ATOM 4809 O O . ASP B 1 300 ? 14.906 -18.781 -27.641 1 94.75 300 ASP B O 1
ATOM 4813 N N . GLY B 1 301 ? 13.469 -19.828 -26.281 1 93.94 301 GLY B N 1
ATOM 4814 C CA . GLY B 1 301 ? 14.484 -20.266 -25.344 1 93.94 301 GLY B CA 1
ATOM 4815 C C . GLY B 1 301 ? 14.836 -19.219 -24.312 1 93.94 301 GLY B C 1
ATOM 4816 O O . GLY B 1 301 ? 15.719 -19.422 -23.469 1 93.94 301 GLY B O 1
ATOM 4817 N N . THR B 1 302 ? 14.117 -18.141 -24.312 1 95.75 302 THR B N 1
ATOM 4818 C CA . THR B 1 302 ? 14.375 -17.062 -23.375 1 95.75 302 THR B CA 1
ATOM 4819 C C . THR B 1 302 ? 13.961 -17.469 -21.953 1 95.75 302 THR B C 1
ATOM 4821 O O . THR B 1 302 ? 14.648 -17.156 -20.984 1 95.75 302 THR B O 1
ATOM 4824 N N . TYR B 1 303 ? 12.82 -18.125 -21.906 1 97 303 TYR B N 1
ATOM 4825 C CA . TYR B 1 303 ? 12.336 -18.625 -20.625 1 97 303 TYR B CA 1
ATOM 4826 C C . TYR B 1 303 ? 12.617 -20.109 -20.469 1 97 303 TYR B C 1
ATOM 4828 O O . TYR B 1 303 ? 12.617 -20.859 -21.453 1 97 303 TYR B O 1
ATOM 4836 N N . ALA B 1 304 ? 12.914 -20.484 -19.266 1 96.44 304 ALA B N 1
ATOM 4837 C CA . ALA B 1 304 ? 13.078 -21.875 -18.875 1 96.44 304 ALA B CA 1
ATOM 4838 C C . ALA B 1 304 ? 12.609 -22.094 -17.438 1 96.44 304 ALA B C 1
ATOM 4840 O O . ALA B 1 304 ? 13 -21.359 -16.531 1 96.44 304 ALA B O 1
ATOM 4841 N N . LEU B 1 305 ? 11.82 -23.062 -17.281 1 96.56 305 LEU B N 1
ATOM 4842 C CA . LEU B 1 305 ? 11.32 -23.391 -15.945 1 96.56 305 LEU B CA 1
ATOM 4843 C C . LEU B 1 305 ? 12.031 -24.609 -15.383 1 96.56 305 LEU B C 1
ATOM 4845 O O . LEU B 1 305 ? 11.891 -25.719 -15.914 1 96.56 305 LEU B O 1
ATOM 4849 N N . PRO B 1 306 ? 12.797 -24.422 -14.352 1 96.5 306 PRO B N 1
ATOM 4850 C CA . PRO B 1 306 ? 13.43 -25.594 -13.742 1 96.5 306 PRO B CA 1
ATOM 4851 C C . PRO B 1 306 ? 12.414 -26.578 -13.156 1 96.5 306 PRO B C 1
ATOM 4853 O O . PRO B 1 306 ? 11.484 -26.172 -12.461 1 96.5 306 PRO B O 1
ATOM 4856 N N . ILE B 1 307 ? 12.625 -27.828 -13.492 1 96.5 307 ILE B N 1
ATOM 4857 C CA . ILE B 1 307 ? 11.773 -28.891 -12.969 1 96.5 307 ILE B CA 1
ATOM 4858 C C . ILE B 1 307 ? 12.461 -29.562 -11.781 1 96.5 307 ILE B C 1
ATOM 4860 O O . ILE B 1 307 ? 13.539 -30.156 -11.922 1 96.5 307 ILE B O 1
ATOM 4864 N N . ALA B 1 308 ? 11.812 -29.469 -10.617 1 96.88 308 ALA B N 1
ATOM 4865 C CA . ALA B 1 308 ? 12.391 -30 -9.383 1 96.88 308 ALA B CA 1
ATOM 4866 C C . ALA B 1 308 ? 12.18 -31.5 -9.273 1 96.88 308 ALA B C 1
ATOM 4868 O O . ALA B 1 308 ? 12.977 -32.188 -8.641 1 96.88 308 ALA B O 1
ATOM 4869 N N . GLY B 1 309 ? 11.062 -31.984 -9.82 1 97.56 309 GLY B N 1
ATOM 4870 C CA . GLY B 1 309 ? 10.727 -33.406 -9.758 1 97.56 309 GLY B CA 1
ATOM 4871 C C . GLY B 1 309 ? 9.469 -33.75 -10.539 1 97.56 309 GLY B C 1
ATOM 4872 O O . GLY B 1 309 ? 8.602 -32.906 -10.742 1 97.56 309 GLY B O 1
ATOM 4873 N N . ILE B 1 310 ? 9.438 -34.969 -11.008 1 98.31 310 ILE B N 1
ATOM 4874 C CA . ILE B 1 310 ? 8.297 -35.531 -11.719 1 98.31 310 ILE B CA 1
ATOM 4875 C C . ILE B 1 310 ? 7.77 -36.75 -10.977 1 98.31 310 ILE B C 1
ATOM 4877 O O . ILE B 1 310 ? 8.539 -37.625 -10.586 1 98.31 310 ILE B O 1
ATOM 4881 N N . PHE B 1 311 ? 6.461 -36.781 -10.75 1 98.56 311 PHE B N 1
ATOM 4882 C CA . PHE B 1 311 ? 5.812 -37.875 -10.031 1 98.56 311 PHE B CA 1
ATOM 4883 C C . PHE B 1 311 ? 4.637 -38.438 -10.828 1 98.56 311 PHE B C 1
ATOM 4885 O O . PHE B 1 311 ? 3.877 -37.656 -11.43 1 98.56 311 PHE B O 1
ATOM 4892 N N . PRO B 1 312 ? 4.508 -39.781 -10.766 1 98.44 312 PRO B N 1
ATOM 4893 C CA . PRO B 1 312 ? 3.227 -40.312 -11.266 1 98.44 312 PRO B CA 1
ATOM 4894 C C . PRO B 1 312 ? 2.041 -39.844 -10.43 1 98.44 312 PRO B C 1
ATOM 4896 O O . PRO B 1 312 ? 2.18 -39.625 -9.227 1 98.44 312 PRO B O 1
ATOM 4899 N N . LEU B 1 313 ? 0.919 -39.656 -11.078 1 98.31 313 LEU B N 1
ATOM 4900 C CA . LEU B 1 313 ? -0.292 -39.219 -10.398 1 98.31 313 LEU B CA 1
ATOM 4901 C C . LEU B 1 313 ? -0.58 -40.094 -9.18 1 98.31 313 LEU B C 1
ATOM 4903 O O . LEU B 1 313 ? -1.002 -39.562 -8.141 1 98.31 313 LEU B O 1
ATOM 4907 N N . ARG B 1 314 ? -0.341 -41.375 -9.273 1 97.56 314 ARG B N 1
ATOM 4908 C CA . ARG B 1 314 ? -0.619 -42.312 -8.195 1 97.56 314 ARG B CA 1
ATOM 4909 C C . ARG B 1 314 ? 0.232 -42 -6.965 1 97.56 314 ARG B C 1
ATOM 4911 O O . ARG B 1 314 ? -0.089 -42.438 -5.855 1 97.56 314 ARG B O 1
ATOM 4918 N N . ASP B 1 315 ? 1.358 -41.25 -7.129 1 98.38 315 ASP B N 1
ATOM 4919 C CA . ASP B 1 315 ? 2.252 -40.906 -6.027 1 98.38 315 ASP B CA 1
ATOM 4920 C C . ASP B 1 315 ? 2.002 -39.469 -5.555 1 98.38 315 ASP B C 1
ATOM 4922 O O . ASP B 1 315 ? 2.926 -38.781 -5.105 1 98.38 315 ASP B O 1
ATOM 4926 N N . VAL B 1 316 ? 0.794 -39 -5.688 1 98.44 316 VAL B N 1
ATOM 4927 C CA . VAL B 1 316 ? 0.433 -37.625 -5.363 1 98.44 316 VAL B CA 1
ATOM 4928 C C . VAL B 1 316 ? 0.733 -37.344 -3.895 1 98.44 316 VAL B C 1
ATOM 4930 O O . VAL B 1 316 ? 1.127 -36.219 -3.537 1 98.44 316 VAL B O 1
ATOM 4933 N N . ARG B 1 317 ? 0.615 -38.312 -2.998 1 98.44 317 ARG B N 1
ATOM 4934 C CA . ARG B 1 317 ? 0.902 -38.094 -1.581 1 98.44 317 ARG B CA 1
ATOM 4935 C C . ARG B 1 317 ? 2.381 -37.812 -1.357 1 98.44 317 ARG B C 1
ATOM 4937 O O . ARG B 1 317 ? 2.729 -36.875 -0.621 1 98.44 317 ARG B O 1
ATOM 4944 N N . GLU B 1 318 ? 3.139 -38.562 -2.014 1 98.44 318 GLU B N 1
ATOM 4945 C CA . GLU B 1 318 ? 4.578 -38.312 -1.922 1 98.44 318 GLU B CA 1
ATOM 4946 C C . GLU B 1 318 ? 4.953 -36.938 -2.482 1 98.44 318 GLU B C 1
ATOM 4948 O O . GLU B 1 318 ? 5.773 -36.25 -1.897 1 98.44 318 GLU B O 1
ATOM 4953 N N . ALA B 1 319 ? 4.379 -36.625 -3.594 1 98.5 319 ALA B N 1
ATOM 4954 C CA . ALA B 1 319 ? 4.66 -35.344 -4.223 1 98.5 319 ALA B CA 1
ATOM 4955 C C . ALA B 1 319 ? 4.312 -34.188 -3.285 1 98.5 319 ALA B C 1
ATOM 4957 O O . ALA B 1 319 ? 5.105 -33.25 -3.113 1 98.5 319 ALA B O 1
ATOM 4958 N N . HIS B 1 320 ? 3.117 -34.25 -2.666 1 98.31 320 HIS B N 1
ATOM 4959 C CA . HIS B 1 320 ? 2.707 -33.219 -1.722 1 98.31 320 HIS B CA 1
ATOM 4960 C C . HIS B 1 320 ? 3.656 -33.156 -0.528 1 98.31 320 HIS B C 1
ATOM 4962 O O . HIS B 1 320 ? 4.023 -32.062 -0.08 1 98.31 320 HIS B O 1
ATOM 4968 N N . ALA B 1 321 ? 4.059 -34.281 -0.015 1 98.25 321 ALA B N 1
ATOM 4969 C CA . ALA B 1 321 ? 4.969 -34.344 1.127 1 98.25 321 ALA B CA 1
ATOM 4970 C C . ALA B 1 321 ? 6.312 -33.688 0.789 1 98.25 321 ALA B C 1
ATOM 4972 O O . ALA B 1 321 ? 6.871 -32.969 1.599 1 98.25 321 ALA B O 1
ATOM 4973 N N . ARG B 1 322 ? 6.773 -33.969 -0.355 1 97.88 322 ARG B N 1
ATOM 4974 C CA . ARG B 1 322 ? 8.039 -33.406 -0.79 1 97.88 322 ARG B CA 1
ATOM 4975 C C . ARG B 1 322 ? 7.934 -31.891 -0.931 1 97.88 322 ARG B C 1
ATOM 4977 O O . ARG B 1 322 ? 8.859 -31.156 -0.56 1 97.88 322 ARG B O 1
ATOM 4984 N N . MET B 1 323 ? 6.895 -31.469 -1.482 1 96.94 323 MET B N 1
ATOM 4985 C CA . MET B 1 323 ? 6.688 -30.031 -1.637 1 96.94 323 MET B CA 1
ATOM 4986 C C . MET B 1 323 ? 6.594 -29.344 -0.278 1 96.94 323 MET B C 1
ATOM 4988 O O . MET B 1 323 ? 7.121 -28.25 -0.094 1 96.94 323 MET B O 1
ATOM 4992 N N . GLU B 1 324 ? 5.996 -29.953 0.69 1 95.12 324 GLU B N 1
ATOM 4993 C CA . GLU B 1 324 ? 5.848 -29.406 2.033 1 95.12 324 GLU B CA 1
ATOM 4994 C C . GLU B 1 324 ? 7.203 -29.219 2.713 1 95.12 324 GLU B C 1
ATOM 4996 O O . GLU B 1 324 ? 7.391 -28.297 3.504 1 95.12 324 GLU B O 1
ATOM 5001 N N . ARG B 1 325 ? 8.062 -30.141 2.375 1 93.81 325 ARG B N 1
ATOM 5002 C CA . ARG B 1 325 ? 9.391 -30.062 2.971 1 93.81 325 ARG B CA 1
ATOM 5003 C C . ARG B 1 325 ? 10.125 -28.812 2.516 1 93.81 325 ARG B C 1
ATOM 5005 O O . ARG B 1 325 ? 11.016 -28.312 3.209 1 93.81 325 ARG B O 1
ATOM 5012 N N . GLY B 1 326 ? 9.852 -28.297 1.318 1 92.06 326 GLY B N 1
ATOM 5013 C CA . GLY B 1 326 ? 10.328 -27.016 0.865 1 92.06 326 GLY B CA 1
ATOM 5014 C C . GLY B 1 326 ? 11.789 -27.031 0.458 1 92.06 326 GLY B C 1
ATOM 5015 O O . GLY B 1 326 ? 12.43 -25.969 0.366 1 92.06 326 GLY B O 1
ATOM 5016 N N . ALA B 1 327 ? 12.406 -28.141 0.168 1 92.38 327 ALA B N 1
ATOM 5017 C CA . ALA B 1 327 ? 13.828 -28.25 -0.141 1 92.38 327 ALA B CA 1
ATOM 5018 C C . ALA B 1 327 ? 14.078 -28.109 -1.641 1 92.38 327 ALA B C 1
ATOM 5020 O O . ALA B 1 327 ? 15.219 -27.938 -2.074 1 92.38 327 ALA B O 1
ATOM 5021 N N . HIS B 1 328 ? 13.109 -28.094 -2.389 1 94.69 328 HIS B N 1
ATOM 5022 C CA . HIS B 1 328 ? 13.25 -28.188 -3.838 1 94.69 328 HIS B CA 1
ATOM 5023 C C . HIS B 1 328 ? 13.453 -26.812 -4.461 1 94.69 328 HIS B C 1
ATOM 5025 O O . HIS B 1 328 ? 13.219 -25.781 -3.811 1 94.69 328 HIS B O 1
ATOM 5031 N N . ILE B 1 329 ? 13.945 -26.766 -5.684 1 96.69 329 ILE B N 1
ATOM 5032 C CA . ILE B 1 329 ? 14.062 -25.578 -6.523 1 96.69 329 ILE B CA 1
ATOM 5033 C C . ILE B 1 329 ? 13.25 -25.781 -7.805 1 96.69 329 ILE B C 1
ATOM 5035 O O . ILE B 1 329 ? 13.5 -26.719 -8.562 1 96.69 329 ILE B O 1
ATOM 5039 N N . GLY B 1 330 ? 12.297 -24.922 -7.984 1 96.75 330 GLY B N 1
ATOM 5040 C CA . GLY B 1 330 ? 11.523 -24.984 -9.211 1 96.75 330 GLY B CA 1
ATOM 5041 C C . GLY B 1 330 ? 10.211 -25.719 -9.055 1 96.75 330 GLY B C 1
ATOM 5042 O O . GLY B 1 330 ? 9.586 -25.672 -7.992 1 96.75 330 GLY B O 1
ATOM 5043 N N . LYS B 1 331 ? 9.703 -26.328 -10.078 1 97.69 331 LYS B N 1
ATOM 5044 C CA . LYS B 1 331 ? 8.328 -26.812 -10.203 1 97.69 331 LYS B CA 1
ATOM 5045 C C . LYS B 1 331 ? 8.266 -28.328 -10.07 1 97.69 331 LYS B C 1
ATOM 5047 O O . LYS B 1 331 ? 9.102 -29.047 -10.633 1 97.69 331 LYS B O 1
ATOM 5052 N N . PHE B 1 332 ? 7.32 -28.844 -9.328 1 98.31 332 PHE B N 1
ATOM 5053 C CA . PHE B 1 332 ? 6.961 -30.25 -9.352 1 98.31 332 PHE B CA 1
ATOM 5054 C C . PHE B 1 332 ? 5.848 -30.516 -10.359 1 98.31 332 PHE B C 1
ATOM 5056 O O . PHE B 1 332 ? 4.93 -29.703 -10.492 1 98.31 332 PHE B O 1
ATOM 5063 N N . ILE B 1 333 ? 5.949 -31.656 -11.023 1 98.56 333 ILE B N 1
ATOM 5064 C CA . ILE B 1 333 ? 4.988 -32.031 -12.062 1 98.56 333 ILE B CA 1
ATOM 5065 C C . ILE B 1 333 ? 4.418 -33.406 -11.766 1 98.56 333 ILE B C 1
ATOM 5067 O O . ILE B 1 333 ? 5.16 -34.312 -11.398 1 98.56 333 ILE B O 1
ATOM 5071 N N . LEU B 1 334 ? 3.115 -33.5 -11.836 1 98.62 334 LEU B N 1
ATOM 5072 C CA . LEU B 1 334 ? 2.459 -34.812 -11.844 1 98.62 334 LEU B CA 1
ATOM 5073 C C . LEU B 1 334 ? 2.238 -35.281 -13.266 1 98.62 334 LEU B C 1
ATOM 5075 O O . LEU B 1 334 ? 1.807 -34.531 -14.133 1 98.62 334 LEU B O 1
ATOM 5079 N N . VAL B 1 335 ? 2.523 -36.531 -13.469 1 98.25 335 VAL B N 1
ATOM 5080 C CA . VAL B 1 335 ? 2.289 -37.156 -14.758 1 98.25 335 VAL B CA 1
ATOM 5081 C C . VAL B 1 335 ? 1.213 -38.219 -14.625 1 98.25 335 VAL B C 1
ATOM 5083 O O . VAL B 1 335 ? 1.434 -39.25 -13.984 1 98.25 335 VAL B O 1
ATOM 5086 N N . PRO B 1 336 ? 0.06 -37.938 -15.234 1 96.31 336 PRO B N 1
ATOM 5087 C CA . PRO B 1 336 ? -1.014 -38.938 -15.133 1 96.31 336 PRO B CA 1
ATOM 5088 C C . PRO B 1 336 ? -0.697 -40.219 -15.883 1 96.31 336 PRO B C 1
ATOM 5090 O O . PRO B 1 336 ? 0.05 -40.219 -16.875 1 96.31 336 PRO B O 1
#